Protein AF-A0A3D1REU2-F1 (afdb_monomer)

Secondary structure (DSSP, 8-state):
--PPP----------------EEEE------TT-TTTTTS----------------HHHHTT-PPPS---HHHHHHHHHHHHHHHHHHTTT-GGGHHHHHHHHHHHHSS--HHHHHHHHHHHT--HHHHHHHHHHSTT--SSPPPSEEEEEE-STTT-SHHHHHHHHHHHHHHT--TT-B-TTS-EEEEEES--S-GGG-S-EEETTEEE-S--HHHHHHHHHHHHTT-GGGTT-----------TTTS----TTHHHHHHHHS-HHHHHHHHHHTT-B-TTTT--BHHHHHHHHHHS--S---EEEEE---STT--HHHHHHHH-HHHHHHHHHHHHHHHT-S-EEEEE-GGGGGGHHHHHHHHHHHHHTTSSSSSGGGSS---

Foldseek 3Di:
DDDDDDDPPPPPDDDDDDFDAAAAAAAFDDDPPPPPPPPDDDDDDDDDDDDDDDDDPVPLLVAADFPDDDPVVLVVCLVPLQLVLCVVVVLALVCLVSSQVSCCSHHQACALVSLVSNCVSNVHDSVVSVCNQVRGPLHHNDHAASKEKEWEPFPLAPPPQNVLLQVLLCVLQVHHAVDARPSSHYHYHYDYALLQSVFYRWIQIQQRIAGNDGSVVSNLCSVCSVVVNNVVSPRDDDDDCPDDDCPLNNDDDQCPVVVVLVVDALQVLLVVQVVVQDFDPLPPRHRPSVVLVVLLPDDDLADEAEAEQNQRDRPDNVSVNSCVRPLSVVVLVRLSSCRNSVHQHYYYHHYNNCSVSVVVNSVSVVVCVVVQCAAACHVVHRHHD

Solvent-accessible surface area (backbone atoms only — not comparable to full-atom values): 22241 Å² total; per-residue (Å²): 136,85,81,84,86,78,79,85,76,81,77,81,74,84,80,80,83,76,57,60,71,43,74,48,62,49,50,72,75,78,58,93,84,62,82,83,72,74,90,75,80,83,83,88,88,87,85,86,92,86,80,87,86,86,91,58,75,86,64,47,77,80,57,58,73,80,97,78,69,55,76,65,55,53,51,52,50,48,69,49,48,44,57,53,35,27,54,75,54,70,37,41,63,91,40,53,66,61,31,52,51,49,39,25,58,45,66,32,25,48,40,73,70,50,32,50,49,47,15,61,61,30,75,45,62,45,65,59,48,45,47,54,44,72,67,30,73,90,47,40,63,57,84,50,22,80,40,41,40,27,40,28,66,23,79,60,13,58,45,75,52,26,52,48,25,52,54,42,47,28,64,77,61,74,46,57,79,78,37,57,36,96,85,43,46,42,20,34,35,76,38,65,42,64,44,43,48,96,38,35,18,33,33,30,49,69,45,41,58,37,52,59,45,33,49,69,52,41,54,56,48,55,51,22,57,75,69,71,37,54,87,76,66,72,61,62,82,75,89,81,83,89,72,83,46,88,71,87,61,42,92,69,68,88,55,52,69,44,54,54,42,70,74,38,54,39,68,51,41,35,46,51,39,43,73,70,63,44,50,40,86,84,74,82,49,51,51,45,20,60,55,43,49,54,55,44,70,46,87,69,89,80,43,70,37,75,44,84,47,59,64,57,58,70,78,40,46,67,64,59,51,41,56,71,76,41,42,64,60,56,54,45,51,47,42,45,50,13,55,35,37,60,13,50,31,38,33,36,37,29,20,31,60,54,44,71,49,47,66,62,54,52,49,50,53,51,56,33,35,75,70,24,60,31,25,75,27,33,76,76,46,92,48,47,49

pLDDT: mean 79.97, std 24.82, range [20.33, 98.62]

Radius of gyration: 23.61 Å; Cα contacts (8 Å, |Δi|>4): 582; chains: 1; bounding box: 60×54×76 Å

Nearest PDB structures (foldseek):
  6vw7-assembly1_A  TM=8.497E-01  e=7.259E-12  Cupriavidus necator
  7p64-assembly1_E  TM=8.446E-01  e=4.132E-11  Escherichia coli BL21(DE3)
  7p5h-assembly1_C  TM=7.441E-01  e=4.917E-11  Thermotoga maritima MSB8
  6q9g-assembly2_C  TM=8.411E-01  e=1.896E-09  Aquifex aeolicus VF5
  6q9j-assembly2_C  TM=7.964E-01  e=1.339E-09  Aquifex aeolicus VF5

Sequence (385 aa):
MRRPSCAAVHTARRYRGQFVIRAVNISVTLGLEYYSELAKTAASQARGPIDIFTSHHHRLAARRTEVSSTTEERLMNLQQVVPEAAARCGRDPSRVMDVVREVQARLGRVSDEAIDLIARELAVPPVDVKGVVTFYAFLSRKQKGRTVIRLSECVGCLGAEGHASAEELQRQLGIKFGETTPDGAISLEHTACIGMCDQGPAALVDEQPIARLTPERVKDLVAAVREQKLAEAGFAVADNVHKKGEVVFAEMEPGAGLKHALALDPAGVIGEVKASRLRGRGGAGFPAGTKWEFCARAAGERKVVLCNADEGEPGTFKDREILKHVPAHVFEGMAIAGYGIGAKEGILYLRGEYAYMLPALEKTLDEMREKGVLGKGLGGGKHDF

Mean predicted aligned error: 10.78 Å

Structure (mmCIF, N/CA/C/O backbone):
data_AF-A0A3D1REU2-F1
#
_entry.id   AF-A0A3D1REU2-F1
#
loop_
_atom_site.group_PDB
_atom_site.id
_atom_site.type_symbol
_atom_site.label_atom_id
_atom_site.label_alt_id
_atom_site.label_comp_id
_atom_site.label_asym_id
_atom_site.label_entity_id
_atom_site.label_seq_id
_atom_site.pdbx_PDB_ins_code
_atom_site.Cartn_x
_atom_site.Cartn_y
_atom_site.Cartn_z
_atom_site.occupancy
_atom_site.B_iso_or_equiv
_atom_site.auth_seq_id
_atom_site.auth_comp_id
_atom_site.auth_asym_id
_atom_site.auth_atom_id
_atom_site.pdbx_PDB_model_num
ATOM 1 N N . MET A 1 1 ? -33.086 -36.091 -48.115 1.00 34.56 1 MET A N 1
ATOM 2 C CA . MET A 1 1 ? -32.815 -35.882 -46.672 1.00 34.56 1 MET A CA 1
ATOM 3 C C . MET A 1 1 ? -31.295 -35.799 -46.480 1.00 34.56 1 MET A C 1
ATOM 5 O O . MET A 1 1 ? -30.652 -36.821 -46.343 1.00 34.56 1 MET A O 1
ATOM 9 N N . ARG A 1 2 ? -30.620 -34.695 -46.830 1.00 26.52 2 ARG A N 1
ATOM 10 C CA . ARG A 1 2 ? -30.309 -33.511 -45.993 1.00 26.52 2 ARG A CA 1
ATOM 11 C C . ARG A 1 2 ? -29.883 -33.847 -44.552 1.00 26.52 2 ARG A C 1
ATOM 13 O O . ARG A 1 2 ? -30.714 -33.845 -43.655 1.00 26.52 2 ARG A O 1
ATOM 20 N N . ARG A 1 3 ? -28.577 -34.052 -44.344 1.00 23.84 3 ARG A N 1
ATOM 21 C CA . ARG A 1 3 ? -27.882 -33.616 -43.121 1.00 23.84 3 ARG A CA 1
ATOM 22 C C . ARG A 1 3 ? -27.348 -32.203 -43.396 1.00 23.84 3 ARG A C 1
ATOM 24 O O . ARG A 1 3 ? -26.664 -32.047 -44.407 1.00 23.84 3 ARG A O 1
ATOM 31 N N . PRO A 1 4 ? -27.679 -31.177 -42.598 1.00 26.53 4 PRO A N 1
ATOM 32 C CA . PRO A 1 4 ? -27.119 -29.853 -42.798 1.00 26.53 4 PRO A CA 1
ATOM 33 C C . PRO A 1 4 ? -25.732 -29.751 -42.160 1.00 26.53 4 PRO A C 1
ATOM 35 O O . PRO A 1 4 ? -25.515 -30.143 -41.016 1.00 26.53 4 PRO A O 1
ATOM 38 N N . SER A 1 5 ? -24.816 -29.188 -42.940 1.00 28.11 5 SER A N 1
ATOM 39 C CA . SER A 1 5 ? -23.606 -28.509 -42.493 1.00 28.11 5 SER A CA 1
ATOM 40 C C . SER A 1 5 ? -23.939 -27.427 -41.466 1.00 28.11 5 SER A C 1
ATOM 42 O O . SER A 1 5 ? -24.880 -26.662 -41.685 1.00 28.11 5 SER A O 1
ATOM 44 N N . CYS A 1 6 ? -23.118 -27.263 -40.431 1.00 23.16 6 CYS A N 1
ATOM 45 C CA . CYS A 1 6 ? -23.007 -25.970 -39.771 1.00 23.16 6 CYS A CA 1
ATOM 46 C C . CYS A 1 6 ? -21.533 -25.639 -39.564 1.00 23.16 6 CYS A C 1
ATOM 48 O O . CYS A 1 6 ? -20.771 -26.413 -38.985 1.00 23.16 6 CYS A O 1
ATOM 50 N N . ALA A 1 7 ? -21.155 -24.510 -40.150 1.00 23.78 7 ALA A N 1
ATOM 51 C CA . ALA A 1 7 ? -19.826 -23.952 -40.180 1.00 23.78 7 ALA A CA 1
ATOM 52 C C . ALA A 1 7 ? -19.316 -23.694 -38.759 1.00 23.78 7 ALA A C 1
ATOM 54 O O . ALA A 1 7 ? -20.011 -23.096 -37.938 1.00 23.78 7 ALA A O 1
ATOM 55 N N . ALA A 1 8 ? -18.074 -24.093 -38.493 1.00 22.97 8 ALA A N 1
ATOM 56 C CA . ALA A 1 8 ? -17.316 -23.552 -37.380 1.00 22.97 8 ALA A CA 1
ATOM 57 C C . ALA A 1 8 ? -17.063 -22.069 -37.681 1.00 22.97 8 ALA A C 1
ATOM 59 O O . ALA A 1 8 ? -16.140 -21.704 -38.408 1.00 22.97 8 ALA A O 1
ATOM 60 N N . VAL A 1 9 ? -17.945 -21.209 -37.178 1.00 22.03 9 VAL A N 1
ATOM 61 C CA . VAL A 1 9 ? -17.737 -19.767 -37.198 1.00 22.03 9 VAL A CA 1
ATOM 62 C C . VAL A 1 9 ? -16.560 -19.482 -36.268 1.00 22.03 9 VAL A C 1
ATOM 64 O O . VAL A 1 9 ? -16.685 -19.487 -35.046 1.00 22.03 9 VAL A O 1
ATOM 67 N N . HIS A 1 10 ? -15.392 -19.245 -36.862 1.00 24.17 10 HIS A N 1
ATOM 68 C CA . HIS A 1 10 ? -14.286 -18.556 -36.214 1.00 24.17 10 HIS A CA 1
ATOM 69 C C . HIS A 1 10 ? -14.753 -17.157 -35.793 1.00 24.17 10 HIS A C 1
ATOM 71 O O . HIS A 1 10 ? -14.665 -16.200 -36.557 1.00 24.17 10 HIS A O 1
ATOM 77 N N . THR A 1 11 ? -15.210 -17.002 -34.554 1.00 20.62 11 THR A N 1
ATOM 78 C CA . THR A 1 11 ? -15.197 -15.696 -33.891 1.00 20.62 11 THR A CA 1
ATOM 79 C C . THR A 1 11 ? -13.911 -15.568 -33.092 1.00 20.62 11 THR A C 1
ATOM 81 O O . THR A 1 11 ? -13.885 -15.741 -31.875 1.00 20.62 11 THR A O 1
ATOM 84 N N . ALA A 1 12 ? -12.826 -15.240 -33.793 1.00 22.39 12 ALA A N 1
ATOM 85 C CA . ALA A 1 12 ? -11.664 -14.612 -33.186 1.00 22.39 12 ALA A CA 1
ATOM 86 C C . ALA A 1 12 ? -12.091 -13.227 -32.669 1.00 22.39 12 ALA A C 1
ATOM 88 O O . ALA A 1 12 ? -12.085 -12.239 -33.405 1.00 22.39 12 ALA A O 1
ATOM 89 N N . ARG A 1 13 ? -12.513 -13.137 -31.403 1.00 20.33 13 ARG A N 1
ATOM 90 C CA . ARG A 1 13 ? -12.675 -11.839 -30.741 1.00 20.33 13 ARG A CA 1
ATOM 91 C C . ARG A 1 13 ? -11.297 -11.350 -30.307 1.00 20.33 13 ARG A C 1
ATOM 93 O O . ARG A 1 13 ? -10.715 -11.849 -29.352 1.00 20.33 13 ARG A O 1
ATOM 100 N N . ARG A 1 14 ? -10.779 -10.369 -31.051 1.00 21.75 14 ARG A N 1
ATOM 101 C CA . ARG A 1 14 ? -9.646 -9.513 -30.673 1.00 21.75 14 ARG A CA 1
ATOM 102 C C . ARG A 1 14 ? -9.902 -8.915 -29.284 1.00 21.75 14 ARG A C 1
ATOM 104 O O . ARG A 1 14 ? -10.747 -8.0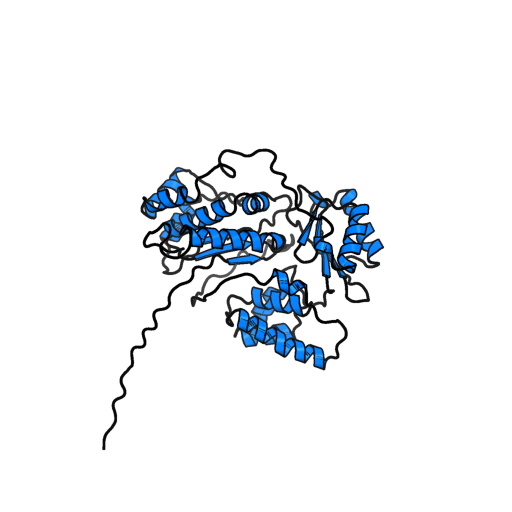32 -29.158 1.00 21.75 14 ARG A O 1
ATOM 111 N N . TYR A 1 15 ? -9.156 -9.348 -28.271 1.00 20.77 15 TYR A N 1
ATOM 112 C CA . TYR A 1 15 ? -9.123 -8.680 -26.970 1.00 20.77 15 TYR A CA 1
ATOM 113 C C . TYR A 1 15 ? -8.117 -7.526 -27.025 1.00 20.77 15 TYR A C 1
ATOM 115 O O . TYR A 1 15 ? -6.917 -7.717 -27.216 1.00 20.77 15 TYR A O 1
ATOM 123 N N . ARG A 1 16 ? -8.633 -6.298 -26.929 1.00 22.20 16 ARG A N 1
ATOM 124 C CA . ARG A 1 16 ? -7.838 -5.078 -26.779 1.00 22.20 16 ARG A CA 1
ATOM 125 C C . ARG A 1 16 ? -7.387 -5.006 -25.321 1.00 22.20 16 ARG A C 1
ATOM 127 O O . ARG A 1 16 ? -8.215 -4.772 -24.462 1.00 22.20 16 ARG A O 1
ATOM 134 N N . GLY A 1 17 ? -6.086 -5.171 -25.082 1.00 23.61 17 GLY A N 1
ATOM 135 C CA . GLY A 1 17 ? -5.491 -5.150 -23.742 1.00 23.61 17 GLY A CA 1
ATOM 136 C C . GLY A 1 17 ? -5.703 -3.869 -22.930 1.00 23.61 17 GLY A C 1
ATOM 137 O O . GLY A 1 17 ? -5.918 -2.790 -23.490 1.00 23.61 17 GLY A O 1
ATOM 138 N N . GLN A 1 18 ? -5.557 -4.017 -21.623 1.00 21.92 18 GLN A N 1
ATOM 139 C CA . GLN A 1 18 ? -5.463 -2.961 -20.627 1.00 21.92 18 GLN A CA 1
ATOM 140 C C . GLN A 1 18 ? -4.466 -3.454 -19.559 1.00 21.92 18 GLN A C 1
ATOM 142 O O . GLN A 1 18 ? -4.461 -4.624 -19.181 1.00 21.92 18 GLN A O 1
ATOM 147 N N . PHE A 1 19 ? -3.541 -2.571 -19.189 1.00 27.34 19 PHE A N 1
ATOM 148 C CA . PHE A 1 19 ? -2.313 -2.840 -18.436 1.00 27.34 19 PHE A CA 1
ATOM 149 C C . PHE A 1 19 ? -2.497 -2.352 -17.000 1.00 27.34 19 PHE A C 1
ATOM 151 O O . PHE A 1 19 ? -2.817 -1.177 -16.775 1.00 27.34 19 PHE A O 1
ATOM 158 N N . VAL A 1 20 ? -2.357 -3.247 -16.020 1.00 28.66 20 VAL A N 1
ATOM 159 C CA . VAL A 1 20 ? -2.756 -2.972 -14.635 1.00 28.66 20 VAL A CA 1
ATOM 160 C C . VAL A 1 20 ? -1.545 -3.021 -13.711 1.00 28.66 20 VAL A C 1
ATOM 162 O O . VAL A 1 20 ? -1.148 -4.095 -13.281 1.00 28.66 20 VAL A O 1
ATOM 165 N N . ILE A 1 21 ? -1.020 -1.848 -13.342 1.00 26.95 21 ILE A N 1
ATOM 166 C CA . ILE A 1 21 ? -0.275 -1.695 -12.090 1.00 26.95 21 ILE A CA 1
ATOM 167 C C . ILE A 1 21 ? -1.294 -1.715 -10.952 1.00 26.95 21 ILE A C 1
ATOM 169 O O . ILE A 1 21 ? -2.087 -0.785 -10.815 1.00 26.95 21 ILE A O 1
ATOM 173 N N . ARG A 1 22 ? -1.333 -2.815 -10.191 1.00 33.06 22 ARG A N 1
ATOM 174 C CA . ARG A 1 22 ? -2.208 -2.968 -9.014 1.00 33.06 22 ARG A CA 1
ATOM 175 C C . ARG A 1 22 ? -1.448 -2.552 -7.766 1.00 33.06 22 ARG A C 1
ATOM 177 O O . ARG A 1 22 ? -0.398 -3.126 -7.516 1.00 33.06 22 ARG A O 1
ATOM 184 N N . ALA A 1 23 ? -1.985 -1.605 -7.001 1.00 24.92 23 ALA A N 1
ATOM 185 C CA . ALA A 1 23 ? -1.575 -1.330 -5.630 1.00 24.92 23 ALA A CA 1
ATOM 186 C C . ALA A 1 23 ? -2.336 -2.280 -4.686 1.00 24.92 23 ALA A C 1
ATOM 188 O O . ALA A 1 23 ? -3.513 -2.067 -4.402 1.00 24.92 23 ALA A O 1
ATOM 189 N N . VAL A 1 24 ? -1.713 -3.377 -4.260 1.00 28.58 24 VAL A N 1
ATOM 190 C CA . VAL A 1 24 ? -2.349 -4.355 -3.360 1.00 28.58 24 VAL A CA 1
ATOM 191 C C . VAL A 1 24 ? -2.070 -3.932 -1.927 1.00 28.58 24 VAL A C 1
ATOM 193 O O . VAL A 1 24 ? -0.956 -4.144 -1.489 1.00 28.58 24 VAL A O 1
ATOM 196 N N . ASN A 1 25 ? -3.055 -3.323 -1.257 1.00 29.62 25 ASN A N 1
ATOM 197 C CA . ASN A 1 25 ? -2.969 -2.704 0.073 1.00 29.62 25 ASN A CA 1
ATOM 198 C C . ASN A 1 25 ? -3.105 -3.722 1.235 1.00 29.62 25 ASN A C 1
ATOM 200 O O . ASN A 1 25 ? -4.240 -4.074 1.573 1.00 29.62 25 ASN A O 1
ATOM 204 N N . ILE A 1 26 ? -2.016 -4.231 1.833 1.00 39.78 26 ILE A N 1
ATOM 205 C CA . ILE A 1 26 ? -2.090 -5.249 2.904 1.00 39.78 26 ILE A CA 1
ATOM 206 C C . ILE A 1 26 ? -0.952 -5.162 3.938 1.00 39.78 26 ILE A C 1
ATOM 208 O O . ILE A 1 26 ? 0.213 -5.156 3.578 1.00 39.78 26 ILE A O 1
ATOM 212 N N . SER A 1 27 ? -1.291 -5.139 5.232 1.00 28.06 27 SER A N 1
ATOM 213 C CA . SER A 1 27 ? -0.331 -5.258 6.342 1.00 28.06 27 SER A CA 1
ATOM 214 C C . SER A 1 27 ? -0.071 -6.728 6.679 1.00 28.06 27 SER A C 1
ATOM 216 O O . SER A 1 27 ? -1.021 -7.468 6.967 1.00 28.06 27 SER A O 1
ATOM 218 N N . VAL A 1 28 ? 1.193 -7.157 6.662 1.00 29.80 28 VAL A N 1
ATOM 219 C CA . VAL A 1 28 ? 1.625 -8.452 7.206 1.00 29.80 28 VAL A CA 1
ATOM 220 C C . VAL A 1 28 ? 2.397 -8.206 8.498 1.00 29.80 28 VAL A C 1
ATOM 222 O O . VAL A 1 28 ? 3.587 -7.905 8.484 1.00 29.80 28 VAL A O 1
ATOM 225 N N . THR A 1 29 ? 1.743 -8.379 9.645 1.00 30.19 29 THR A N 1
ATOM 226 C CA . THR A 1 29 ? 2.463 -8.457 10.920 1.00 30.19 29 THR A CA 1
ATOM 227 C C . THR A 1 29 ? 2.986 -9.877 11.091 1.00 30.19 29 THR A C 1
ATOM 229 O O . THR A 1 29 ? 2.257 -10.766 11.529 1.00 30.19 29 THR A O 1
ATOM 232 N N . LEU A 1 30 ? 4.253 -10.113 10.752 1.00 28.27 30 LEU A N 1
ATOM 233 C CA . LEU A 1 30 ? 4.936 -11.328 11.189 1.00 28.27 30 LEU A CA 1
ATOM 234 C C . LEU A 1 30 ? 5.221 -11.193 12.689 1.00 28.27 30 LEU A C 1
ATOM 236 O O . LEU A 1 30 ? 6.122 -10.464 13.101 1.00 28.27 30 LEU A O 1
ATOM 240 N N . GLY A 1 31 ? 4.432 -11.881 13.515 1.00 25.27 31 GLY A N 1
ATOM 241 C CA . GLY A 1 31 ? 4.800 -12.119 14.907 1.00 25.27 31 GLY A CA 1
ATOM 242 C C . GLY A 1 31 ? 6.152 -12.839 14.969 1.00 25.27 31 GLY A C 1
ATOM 243 O O . GLY A 1 31 ? 6.435 -13.708 14.142 1.00 25.27 31 GLY A O 1
ATOM 244 N N . LEU A 1 32 ? 6.982 -12.483 15.953 1.00 28.22 32 LEU A N 1
ATOM 245 C CA . LEU A 1 32 ? 8.336 -13.024 16.168 1.00 28.22 32 LEU A CA 1
ATOM 246 C C . LEU A 1 32 ? 8.399 -14.565 16.266 1.00 28.22 32 LEU A C 1
ATOM 248 O O . LEU A 1 32 ? 9.475 -15.139 16.138 1.00 28.22 32 LEU A O 1
ATOM 252 N N . GLU A 1 33 ? 7.265 -15.246 16.431 1.00 29.58 33 GLU A N 1
ATOM 253 C CA . GLU A 1 33 ? 7.167 -16.705 16.561 1.00 29.58 33 GLU A CA 1
ATOM 254 C C . GLU A 1 33 ? 7.077 -17.465 15.218 1.00 29.58 33 GLU A C 1
ATOM 256 O O . GLU A 1 33 ? 7.175 -18.687 15.204 1.00 29.58 33 GLU A O 1
ATOM 261 N N . TYR A 1 34 ? 6.932 -16.782 14.072 1.00 31.55 34 TYR A N 1
ATOM 262 C CA . TYR A 1 34 ? 6.605 -17.431 12.785 1.00 31.55 34 TYR A CA 1
ATOM 263 C C . TYR A 1 34 ? 7.811 -17.761 11.874 1.00 31.55 34 TYR A C 1
ATOM 265 O O . TYR A 1 34 ? 7.643 -18.307 10.782 1.00 31.55 34 TYR A O 1
ATOM 273 N N . TYR A 1 35 ? 9.041 -17.449 12.300 1.00 29.19 35 TYR A N 1
ATOM 274 C CA . TYR A 1 35 ? 10.247 -17.563 11.460 1.00 29.19 35 TYR A CA 1
ATOM 275 C C . TYR A 1 35 ? 10.790 -18.995 11.266 1.00 29.19 35 TYR A C 1
ATOM 277 O O . TYR A 1 35 ? 11.672 -19.187 10.429 1.00 29.19 35 TYR A O 1
ATOM 285 N N . SER A 1 36 ? 10.291 -20.014 11.978 1.00 27.73 36 SER A N 1
ATOM 286 C CA . SER A 1 36 ? 10.868 -21.370 11.914 1.00 27.73 36 SER A CA 1
ATOM 287 C C . SER A 1 36 ? 10.245 -22.310 10.871 1.00 27.73 36 SER A C 1
ATOM 289 O O . SER A 1 36 ? 10.904 -23.266 10.469 1.00 27.73 36 SER A O 1
ATOM 291 N N . GLU A 1 37 ? 9.020 -22.062 10.392 1.00 27.61 37 GLU A N 1
ATOM 292 C CA . GLU A 1 37 ? 8.238 -23.101 9.683 1.00 27.61 37 GLU A CA 1
ATOM 293 C C . GLU A 1 37 ? 7.972 -22.836 8.186 1.00 27.61 37 GLU A C 1
ATOM 295 O O . GLU A 1 37 ? 7.685 -23.767 7.435 1.00 27.61 37 GLU A O 1
ATOM 300 N N . LEU A 1 38 ? 8.135 -21.607 7.682 1.00 28.86 38 LEU A N 1
ATOM 301 C CA . LEU A 1 38 ? 7.773 -21.264 6.290 1.00 28.86 38 LEU A CA 1
ATOM 302 C C . LEU A 1 38 ? 8.839 -21.587 5.225 1.00 28.86 38 LEU A C 1
ATOM 304 O O . LEU A 1 38 ? 8.640 -21.325 4.040 1.00 28.86 38 LEU A O 1
ATOM 308 N N . ALA A 1 39 ? 9.957 -22.209 5.598 1.00 25.11 39 ALA A N 1
ATOM 309 C CA . ALA A 1 39 ? 11.052 -22.508 4.672 1.00 25.11 39 ALA A CA 1
ATOM 310 C C . ALA A 1 39 ? 10.825 -23.744 3.766 1.00 25.11 39 ALA A C 1
ATOM 312 O O . ALA A 1 39 ? 11.786 -24.207 3.149 1.00 25.11 39 ALA A O 1
ATOM 313 N N . LYS A 1 40 ? 9.616 -24.335 3.689 1.00 25.42 40 LYS A N 1
ATOM 314 C CA . LYS A 1 40 ? 9.475 -25.718 3.177 1.00 25.42 40 LYS A CA 1
ATOM 315 C C . LYS A 1 40 ? 8.491 -26.044 2.047 1.00 25.42 40 LYS A C 1
ATOM 317 O O . LYS A 1 40 ? 8.550 -27.187 1.610 1.00 25.42 40 LYS A O 1
ATOM 322 N N . THR A 1 41 ? 7.623 -25.187 1.503 1.00 24.36 41 THR A N 1
ATOM 323 C CA . THR A 1 41 ? 6.737 -25.605 0.370 1.00 24.36 41 THR A CA 1
ATOM 324 C C . THR A 1 41 ? 5.936 -24.406 -0.169 1.00 24.36 41 THR A C 1
ATOM 326 O O . THR A 1 41 ? 5.607 -23.529 0.610 1.00 24.36 41 THR A O 1
ATOM 329 N N . ALA A 1 42 ? 5.548 -24.235 -1.436 1.00 24.67 42 ALA A N 1
ATOM 330 C CA . ALA A 1 42 ? 5.674 -24.992 -2.676 1.00 24.67 42 ALA A CA 1
ATOM 331 C C . ALA A 1 42 ? 5.422 -24.031 -3.860 1.00 24.67 42 ALA A C 1
ATOM 333 O O . ALA A 1 42 ? 4.791 -22.985 -3.713 1.00 24.67 42 ALA A O 1
ATOM 334 N N . ALA A 1 43 ? 5.894 -24.424 -5.042 1.00 24.61 43 ALA A N 1
ATOM 335 C CA . ALA A 1 43 ? 5.693 -23.739 -6.309 1.00 24.61 43 ALA A CA 1
ATOM 336 C C . ALA A 1 43 ? 4.463 -24.254 -7.089 1.00 24.61 43 ALA A C 1
ATOM 338 O O . ALA A 1 43 ? 4.055 -25.404 -6.950 1.00 24.61 43 ALA A O 1
ATOM 339 N N . SER A 1 44 ? 4.028 -23.419 -8.042 1.00 25.66 44 SER A N 1
ATOM 340 C CA . SER A 1 44 ? 3.165 -23.691 -9.210 1.00 25.66 44 SER A CA 1
ATOM 341 C C . SER A 1 44 ? 1.643 -23.642 -8.990 1.00 25.66 44 SER A C 1
ATOM 343 O O . SER A 1 44 ? 1.078 -24.437 -8.256 1.00 25.66 44 SER A O 1
ATOM 345 N N . GLN A 1 45 ? 0.941 -22.732 -9.677 1.00 24.69 45 GLN A N 1
ATOM 346 C CA . GLN A 1 45 ? 0.362 -22.882 -11.023 1.00 24.69 45 GLN A CA 1
ATOM 347 C C . GLN A 1 45 ? -0.358 -21.577 -11.431 1.00 24.69 45 GLN A C 1
ATOM 349 O O . GLN A 1 45 ? -0.914 -20.877 -10.593 1.00 24.69 45 GLN A O 1
ATOM 354 N N . ALA A 1 46 ? -0.327 -21.236 -12.723 1.00 24.64 46 ALA A N 1
ATOM 355 C CA . ALA A 1 46 ? -0.863 -19.993 -13.287 1.00 24.64 46 ALA A CA 1
ATOM 356 C C . ALA A 1 46 ? -1.954 -20.280 -14.328 1.00 24.64 46 ALA A C 1
ATOM 358 O O . ALA A 1 46 ? -1.725 -21.150 -15.168 1.00 24.64 46 ALA A O 1
ATOM 359 N N . ARG A 1 47 ? -3.058 -19.507 -14.352 1.00 25.30 47 ARG A N 1
ATOM 360 C CA . ARG A 1 47 ? -3.929 -19.307 -15.538 1.00 25.30 47 ARG A CA 1
ATOM 361 C C . ARG A 1 47 ? -4.697 -17.973 -15.507 1.00 25.30 47 ARG A C 1
ATOM 363 O O . ARG A 1 47 ? -5.299 -17.651 -14.495 1.00 25.30 47 ARG A O 1
ATOM 370 N N . GLY A 1 48 ? -4.750 -17.315 -16.676 1.00 26.22 48 GLY A N 1
ATOM 371 C CA . GLY A 1 48 ? -5.844 -16.435 -17.141 1.00 26.22 48 GLY A CA 1
ATOM 372 C C . GLY A 1 48 ? -5.692 -14.916 -16.919 1.00 26.22 48 GLY A C 1
ATOM 373 O O . GLY A 1 48 ? -5.509 -14.516 -15.778 1.00 26.22 48 GLY A O 1
ATOM 374 N N . PRO A 1 49 ? -5.786 -14.057 -17.962 1.00 25.56 49 PRO A N 1
ATOM 375 C CA . PRO A 1 49 ? -5.685 -12.600 -17.828 1.00 25.56 49 PRO A CA 1
ATOM 376 C C . PRO A 1 49 ? -7.060 -11.948 -17.594 1.00 25.56 49 PRO A C 1
ATOM 378 O O . PRO A 1 49 ? -8.040 -12.305 -18.251 1.00 25.56 49 PRO A O 1
ATOM 381 N N . ILE A 1 50 ? -7.119 -10.988 -16.667 1.00 32.97 50 ILE A N 1
ATOM 382 C CA . ILE A 1 50 ? -8.339 -10.306 -16.206 1.00 32.97 50 ILE A CA 1
ATOM 383 C C . ILE A 1 50 ? -8.103 -8.797 -16.191 1.00 32.97 50 ILE A C 1
ATOM 385 O O . ILE A 1 50 ? -7.028 -8.321 -15.823 1.00 32.97 50 ILE A O 1
ATOM 389 N N . ASP A 1 51 ? -9.128 -8.071 -16.614 1.00 22.92 51 ASP A N 1
ATOM 390 C CA . ASP A 1 51 ? -9.070 -6.677 -17.024 1.00 22.92 51 ASP A CA 1
ATOM 391 C C . ASP A 1 51 ? -9.724 -5.720 -15.991 1.00 22.92 51 ASP A C 1
ATOM 393 O O . ASP A 1 51 ? -10.639 -6.119 -15.270 1.00 22.92 51 ASP A O 1
ATOM 397 N N . ILE A 1 52 ? -9.303 -4.446 -16.035 1.00 26.33 52 ILE A N 1
ATOM 398 C CA . ILE A 1 52 ? -9.986 -3.194 -15.611 1.00 26.33 52 ILE A CA 1
ATOM 399 C C . ILE A 1 52 ? -9.687 -2.521 -14.229 1.00 26.33 52 ILE A C 1
ATOM 401 O O . ILE A 1 52 ? -9.823 -3.085 -13.146 1.00 26.33 52 ILE A O 1
ATOM 405 N N . PHE A 1 53 ? -9.336 -1.231 -14.397 1.00 29.20 53 PHE A N 1
ATOM 406 C CA . PHE A 1 53 ? -9.344 0.064 -13.667 1.00 29.20 53 PHE A CA 1
ATOM 407 C C . PHE A 1 53 ? -10.137 0.368 -12.351 1.00 29.20 53 PHE A C 1
ATOM 409 O O . PHE A 1 53 ? -11.314 0.049 -12.209 1.00 29.20 53 PHE A O 1
ATOM 416 N N . THR A 1 54 ? -9.446 1.171 -11.510 1.00 27.77 54 THR A N 1
ATOM 417 C CA . THR A 1 54 ? -9.777 2.389 -10.702 1.00 27.77 54 THR A CA 1
ATOM 418 C C . THR A 1 54 ? -10.848 2.477 -9.596 1.00 27.77 54 THR A C 1
ATOM 420 O O . THR A 1 54 ? -12.047 2.323 -9.820 1.00 27.77 54 THR A O 1
ATOM 423 N N . SER A 1 55 ? -10.356 2.972 -8.446 1.00 29.30 55 SER A N 1
ATOM 424 C CA . SER A 1 55 ? -10.844 4.125 -7.659 1.00 29.30 55 SER A CA 1
ATOM 425 C C . SER A 1 55 ? -12.258 4.120 -7.061 1.00 29.30 55 SER A C 1
ATOM 427 O O . SER A 1 55 ? -13.057 5.000 -7.351 1.00 29.30 55 SER A O 1
ATOM 429 N N . HIS A 1 56 ? -12.580 3.232 -6.109 1.00 31.25 56 HIS A N 1
ATOM 430 C CA . HIS A 1 56 ? -13.760 3.446 -5.233 1.00 31.25 56 HIS A CA 1
ATOM 431 C C . HIS A 1 56 ? -13.562 3.128 -3.738 1.00 31.25 56 HIS A C 1
ATOM 433 O O . HIS A 1 56 ? -14.485 3.354 -2.950 1.00 31.25 56 HIS A O 1
ATOM 439 N N . HIS A 1 57 ? -12.370 2.700 -3.301 1.00 33.69 57 HIS A N 1
ATOM 440 C CA . HIS A 1 57 ? -12.136 2.353 -1.890 1.00 33.69 57 HIS A CA 1
ATOM 441 C C . HIS A 1 57 ? -12.355 3.534 -0.924 1.00 33.69 57 HIS A C 1
ATOM 443 O O . HIS A 1 57 ? -12.910 3.331 0.154 1.00 33.69 57 HIS A O 1
ATOM 449 N N . HIS A 1 58 ? -12.093 4.778 -1.346 1.00 31.30 58 HIS A N 1
ATOM 450 C CA . HIS A 1 58 ? -12.321 5.960 -0.500 1.00 31.30 58 HIS A CA 1
ATOM 451 C C . HIS A 1 58 ? -13.792 6.262 -0.183 1.00 31.30 58 HIS A C 1
ATOM 453 O O . HIS A 1 58 ? -14.065 6.934 0.806 1.00 31.30 58 HIS A O 1
ATOM 459 N N . ARG A 1 59 ? -14.758 5.772 -0.975 1.00 30.62 59 ARG A N 1
ATOM 460 C CA . ARG A 1 59 ? -16.191 6.012 -0.705 1.00 30.62 59 ARG A CA 1
ATOM 461 C C . ARG A 1 59 ? -16.848 4.931 0.151 1.00 30.62 59 ARG A C 1
ATOM 463 O O . ARG A 1 59 ? -17.955 5.147 0.636 1.00 30.62 59 ARG A O 1
ATOM 470 N N . LEU A 1 60 ? -16.201 3.781 0.348 1.00 37.09 60 LEU A N 1
ATOM 471 C CA . LEU A 1 60 ? -16.820 2.638 1.032 1.00 37.09 60 LEU A CA 1
ATOM 472 C C . LEU A 1 60 ? -16.783 2.751 2.562 1.00 37.09 60 LEU A C 1
ATOM 474 O O . LEU A 1 60 ? -17.654 2.185 3.219 1.00 37.09 60 LEU A O 1
ATOM 478 N N . ALA A 1 61 ? -15.869 3.548 3.129 1.00 35.75 61 ALA A N 1
ATOM 479 C CA . ALA A 1 61 ? -15.865 3.851 4.564 1.00 35.75 61 ALA A CA 1
ATOM 480 C C . ALA A 1 61 ? -17.139 4.597 5.023 1.00 35.75 61 ALA A C 1
ATOM 482 O O . ALA A 1 61 ? -17.515 4.518 6.187 1.00 35.75 61 ALA A O 1
ATOM 483 N N . ALA A 1 62 ? -17.852 5.265 4.105 1.00 31.38 62 ALA A N 1
ATOM 484 C CA . ALA A 1 62 ? -19.005 6.108 4.425 1.00 31.38 62 ALA A CA 1
ATOM 485 C C . ALA A 1 62 ? -20.353 5.363 4.541 1.00 31.38 62 ALA A C 1
ATOM 487 O O . ALA A 1 62 ? -21.377 6.003 4.772 1.00 31.38 62 ALA A O 1
ATOM 488 N N . ARG A 1 63 ? -20.412 4.033 4.358 1.00 38.00 63 ARG A N 1
ATOM 489 C CA . ARG A 1 63 ? -21.677 3.271 4.445 1.00 38.00 63 ARG A CA 1
ATOM 490 C C . ARG A 1 63 ? -21.505 1.916 5.135 1.00 38.00 63 ARG A C 1
ATOM 492 O O . ARG A 1 63 ? -21.658 0.873 4.504 1.00 38.00 63 ARG A O 1
ATOM 499 N N . ARG A 1 64 ? -21.222 1.922 6.441 1.00 51.22 64 ARG A N 1
ATOM 500 C CA . ARG A 1 64 ? -21.496 0.758 7.303 1.00 51.22 64 ARG A CA 1
ATOM 501 C C . ARG A 1 64 ? -22.946 0.836 7.782 1.00 51.22 64 ARG A C 1
ATOM 503 O O . ARG A 1 64 ? -23.339 1.833 8.379 1.00 51.22 64 ARG A O 1
ATOM 510 N N . THR A 1 65 ? -23.739 -0.186 7.477 1.00 40.19 65 THR A N 1
ATOM 511 C CA . THR A 1 65 ? -25.128 -0.330 7.947 1.00 40.19 65 THR A CA 1
ATOM 512 C C . THR A 1 65 ? -25.183 -0.449 9.472 1.00 40.19 65 THR A C 1
ATOM 514 O O . THR A 1 65 ? -24.299 -1.062 10.071 1.00 40.19 65 THR A O 1
ATOM 517 N N . GLU A 1 66 ? -26.204 0.153 10.091 1.00 41.41 66 GLU A N 1
ATOM 518 C CA . GLU A 1 66 ? -26.396 0.203 11.546 1.00 41.41 66 GLU A CA 1
ATOM 519 C C . GLU A 1 66 ? -26.374 -1.186 12.206 1.00 41.41 66 GLU A C 1
ATOM 521 O O . GLU A 1 66 ? -26.929 -2.165 11.701 1.00 41.41 66 GLU A O 1
ATOM 526 N N . VAL A 1 67 ? -25.716 -1.259 13.367 1.00 41.41 67 VAL A N 1
ATOM 527 C CA . VAL A 1 67 ? -25.567 -2.473 14.175 1.00 41.41 67 VAL A CA 1
ATOM 528 C C . VAL A 1 67 ? -26.799 -2.629 15.066 1.00 41.41 67 VAL A C 1
ATOM 530 O O . VAL A 1 67 ? -26.770 -2.337 16.253 1.00 41.41 67 VAL A O 1
ATOM 533 N N . SER A 1 68 ? -27.905 -3.073 14.481 1.00 40.41 68 SER A N 1
ATOM 534 C CA . SER A 1 68 ? -29.032 -3.657 15.215 1.00 40.41 68 SER A CA 1
ATOM 535 C C . SER A 1 68 ? -29.922 -4.384 14.220 1.00 40.41 68 SER A C 1
ATOM 537 O O . SER A 1 68 ? -30.926 -3.841 13.768 1.00 40.41 68 SER A O 1
ATOM 539 N N . SER A 1 69 ? -29.539 -5.601 13.841 1.00 46.91 69 SER A N 1
ATOM 540 C CA . SER A 1 69 ? -30.348 -6.390 12.921 1.00 46.91 69 SER A CA 1
ATOM 541 C C . SER A 1 69 ? -30.483 -7.846 13.357 1.00 46.91 69 SER A C 1
ATOM 543 O O . SER A 1 69 ? -29.568 -8.481 13.911 1.00 46.91 69 SER A O 1
ATOM 545 N N . THR A 1 70 ? -31.690 -8.359 13.162 1.00 56.16 70 THR A N 1
ATOM 546 C CA . THR A 1 70 ? -32.086 -9.743 13.429 1.00 56.16 70 THR A CA 1
ATOM 547 C C . THR A 1 70 ? -31.180 -10.725 12.669 1.00 56.16 70 THR A C 1
ATOM 549 O O . THR A 1 70 ? -30.436 -10.355 11.757 1.00 56.16 70 THR A O 1
ATOM 552 N N . THR A 1 71 ? -31.157 -12.000 13.065 1.00 56.94 71 THR A N 1
ATOM 553 C CA . THR A 1 71 ? -30.329 -13.021 12.387 1.00 56.94 71 THR A CA 1
ATOM 554 C C . THR A 1 71 ? -30.670 -13.125 10.893 1.00 56.94 71 THR A C 1
ATOM 556 O O . THR A 1 71 ? -29.773 -13.310 10.073 1.00 56.94 71 THR A O 1
ATOM 559 N N . GLU A 1 72 ? -31.940 -12.922 10.537 1.00 51.72 72 GLU A N 1
ATOM 560 C CA . GLU A 1 72 ? -32.430 -12.936 9.155 1.00 51.72 72 GLU A CA 1
ATOM 561 C C . GLU A 1 72 ? -31.912 -11.749 8.332 1.00 51.72 72 GLU A C 1
ATOM 563 O O . GLU A 1 72 ? -31.387 -11.949 7.239 1.00 51.72 72 GLU A O 1
ATOM 568 N N . GLU A 1 73 ? -31.937 -10.528 8.870 1.00 59.34 73 GLU A N 1
ATOM 569 C CA . GLU A 1 73 ? -31.388 -9.344 8.188 1.00 59.34 73 GLU A CA 1
ATOM 570 C C . GLU A 1 73 ? -29.869 -9.438 7.979 1.00 59.34 73 GLU A C 1
ATOM 572 O O . GLU A 1 73 ? -29.340 -9.000 6.955 1.00 59.34 73 GLU A O 1
ATOM 577 N N . ARG A 1 74 ? -29.141 -10.058 8.917 1.00 64.12 74 ARG A N 1
ATOM 578 C CA . ARG A 1 74 ? -27.700 -10.324 8.756 1.00 64.12 74 ARG A CA 1
ATOM 579 C C . ARG A 1 74 ? -27.417 -11.302 7.619 1.00 64.12 74 ARG A C 1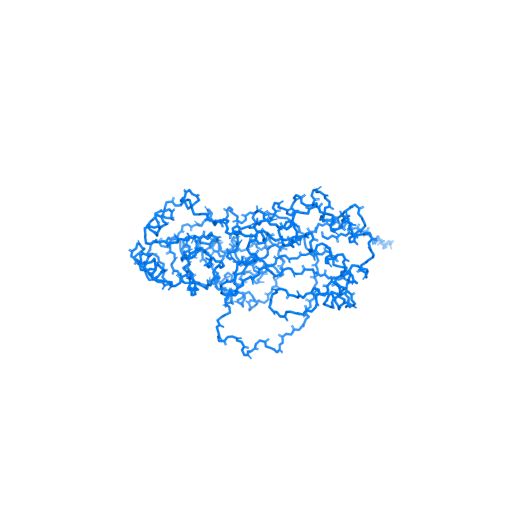
ATOM 581 O O . ARG A 1 74 ? -26.483 -11.077 6.848 1.00 64.12 74 ARG A O 1
ATOM 588 N N . LEU A 1 75 ? -28.218 -12.359 7.501 1.00 60.19 75 LEU A N 1
ATOM 589 C CA . LEU A 1 75 ? -28.129 -13.328 6.406 1.00 60.19 75 LEU A CA 1
ATOM 590 C C . LEU A 1 75 ? -28.503 -12.695 5.058 1.00 60.19 75 LEU A C 1
ATOM 592 O O . LEU A 1 75 ? -27.798 -12.921 4.076 1.00 60.19 75 LEU A O 1
ATOM 596 N N . MET A 1 76 ? -29.538 -11.851 5.020 1.00 61.00 76 MET A N 1
ATOM 597 C CA . MET A 1 76 ? -29.929 -11.101 3.820 1.00 61.00 76 MET A CA 1
ATOM 598 C C . MET A 1 76 ? -28.822 -10.144 3.358 1.00 61.00 76 MET A C 1
ATOM 600 O O . MET A 1 76 ? -28.466 -10.136 2.180 1.00 61.00 76 MET A O 1
ATOM 604 N N . ASN A 1 77 ? -28.196 -9.412 4.286 1.00 79.31 77 ASN A N 1
ATOM 605 C CA . ASN A 1 77 ? -27.071 -8.532 3.963 1.00 79.31 77 ASN A CA 1
ATOM 606 C C . ASN A 1 77 ? -25.864 -9.312 3.423 1.00 79.31 77 ASN A C 1
ATOM 608 O O . ASN A 1 77 ? -25.233 -8.873 2.467 1.00 79.31 77 ASN A O 1
ATOM 612 N N . LEU A 1 78 ? -25.547 -10.485 3.981 1.00 84.31 78 LEU A N 1
ATOM 613 C CA . LEU A 1 78 ? -24.462 -11.342 3.483 1.00 84.31 78 LEU A CA 1
ATOM 614 C C . LEU A 1 78 ? -24.720 -11.844 2.058 1.00 84.31 78 LEU A C 1
ATOM 616 O O . LEU A 1 78 ? -23.833 -11.763 1.206 1.00 84.31 78 LEU A O 1
ATOM 620 N N . GLN A 1 79 ? -25.936 -12.332 1.801 1.00 86.06 79 GLN A N 1
ATOM 621 C CA . GLN A 1 79 ? -26.352 -12.848 0.495 1.00 86.06 79 GLN A CA 1
ATOM 622 C C . GLN A 1 79 ? -26.384 -11.772 -0.592 1.00 86.06 79 GLN A C 1
ATOM 624 O O . GLN A 1 79 ? -26.289 -12.103 -1.769 1.00 86.06 79 GLN A O 1
ATOM 629 N N . GLN A 1 80 ? -26.464 -10.497 -0.217 1.00 89.25 80 GLN A N 1
ATOM 630 C CA . GLN A 1 80 ? -26.321 -9.385 -1.148 1.00 89.25 80 GLN A CA 1
ATOM 631 C C . GLN A 1 80 ? -24.857 -8.936 -1.300 1.00 89.25 80 GLN A C 1
ATOM 633 O O . GLN A 1 80 ? -24.346 -8.806 -2.411 1.00 89.25 80 GLN A O 1
ATOM 638 N N . VAL A 1 81 ? -24.166 -8.695 -0.184 1.00 91.00 81 VAL A N 1
ATOM 639 C CA . VAL A 1 81 ? -22.844 -8.051 -0.164 1.00 91.00 81 VAL A CA 1
ATOM 640 C C . VAL A 1 81 ? -21.772 -8.922 -0.812 1.00 91.00 81 VAL A C 1
ATOM 642 O O . VAL A 1 81 ? -20.942 -8.403 -1.560 1.00 91.00 81 VAL A O 1
ATOM 645 N N . VAL A 1 82 ? -21.767 -10.229 -0.536 1.00 92.44 82 VAL A N 1
ATOM 646 C CA . VAL A 1 82 ? -20.710 -11.118 -1.034 1.00 92.44 82 VAL A CA 1
ATOM 647 C C . VAL A 1 82 ? -20.782 -11.300 -2.555 1.00 92.44 82 VAL A C 1
ATOM 649 O O . VAL A 1 82 ? -19.753 -11.084 -3.198 1.00 92.44 82 VAL A O 1
ATOM 652 N N . PRO A 1 83 ? -21.941 -11.613 -3.172 1.00 92.69 83 PRO A N 1
ATOM 653 C CA . PRO A 1 83 ? -22.020 -11.705 -4.628 1.00 92.69 83 PRO A CA 1
ATOM 654 C C . PRO A 1 83 ? -21.719 -10.379 -5.328 1.00 92.69 83 PRO A C 1
ATOM 656 O O . PRO A 1 83 ? -21.097 -10.387 -6.386 1.00 92.69 83 PRO A O 1
ATOM 659 N N . GLU A 1 84 ? -22.101 -9.236 -4.744 1.00 92.88 84 GLU A N 1
ATOM 660 C CA . GLU A 1 84 ? -21.735 -7.915 -5.273 1.00 92.88 84 GLU A CA 1
ATOM 661 C C . GLU A 1 84 ? -20.213 -7.696 -5.262 1.00 92.88 84 GLU A C 1
ATOM 663 O O . GLU A 1 84 ? -19.648 -7.294 -6.280 1.00 92.88 84 GLU A O 1
ATOM 668 N N . ALA A 1 85 ? -19.542 -7.990 -4.143 1.00 89.88 85 ALA A N 1
ATOM 669 C CA . ALA A 1 85 ? -18.089 -7.861 -4.014 1.00 89.88 85 ALA A CA 1
ATOM 670 C C . ALA A 1 85 ? -17.343 -8.824 -4.956 1.00 89.88 85 ALA A C 1
ATOM 672 O O . ALA A 1 85 ? -16.406 -8.435 -5.658 1.00 89.88 85 ALA A O 1
ATOM 673 N N . ALA A 1 86 ? -17.800 -10.076 -5.040 1.00 90.38 86 ALA A N 1
ATOM 674 C CA . ALA A 1 86 ? -17.243 -11.061 -5.957 1.00 90.38 86 ALA A CA 1
ATOM 675 C C . ALA A 1 86 ? -17.447 -10.648 -7.422 1.00 90.38 86 ALA A C 1
ATOM 677 O O . ALA A 1 86 ? -16.504 -10.703 -8.210 1.00 90.38 86 ALA A O 1
ATOM 678 N N . ALA A 1 87 ? -18.637 -10.164 -7.790 1.00 90.94 87 ALA A N 1
ATOM 679 C CA . ALA A 1 87 ? -18.925 -9.675 -9.136 1.00 90.94 87 ALA A CA 1
ATOM 680 C C . ALA A 1 87 ? -18.058 -8.467 -9.519 1.00 90.94 87 ALA A C 1
ATOM 682 O O . ALA A 1 87 ? -17.559 -8.419 -10.643 1.00 90.94 87 ALA A O 1
ATOM 683 N N . ARG A 1 88 ? -17.814 -7.529 -8.592 1.00 84.88 88 ARG A N 1
ATOM 684 C CA . ARG A 1 88 ? -16.889 -6.396 -8.800 1.00 84.88 88 ARG A CA 1
ATOM 685 C C . ARG A 1 88 ? -15.462 -6.847 -9.078 1.00 84.88 88 ARG A C 1
ATOM 687 O O . ARG A 1 88 ? -14.768 -6.238 -9.885 1.00 84.88 88 ARG A O 1
ATOM 694 N N . CYS A 1 89 ? -15.045 -7.945 -8.458 1.00 83.06 89 CYS A N 1
ATOM 695 C CA . CYS A 1 89 ? -13.749 -8.562 -8.713 1.00 83.06 89 CYS A CA 1
ATOM 696 C C . CYS A 1 89 ? -13.755 -9.502 -9.932 1.00 83.06 89 CYS A C 1
ATOM 698 O O . CYS A 1 89 ? -12.798 -10.245 -10.123 1.00 83.06 89 CYS A O 1
ATOM 700 N N . GLY A 1 90 ? -14.819 -9.508 -10.745 1.00 88.31 90 GLY A N 1
ATOM 701 C CA . GLY A 1 90 ? -14.956 -10.392 -11.907 1.00 88.31 90 GLY A CA 1
ATOM 702 C C . GLY A 1 90 ? -15.074 -11.875 -11.548 1.00 88.31 90 GLY A C 1
ATOM 703 O O . GLY A 1 90 ? -14.873 -12.723 -12.412 1.00 88.31 90 GLY A O 1
ATOM 704 N N . ARG A 1 91 ? -15.377 -12.186 -10.281 1.00 90.38 91 ARG A N 1
ATOM 705 C CA . ARG A 1 91 ? -15.297 -13.525 -9.677 1.00 90.38 91 ARG A CA 1
ATOM 706 C C . ARG A 1 91 ? -13.935 -14.196 -9.878 1.00 90.38 91 ARG A C 1
ATOM 708 O O . ARG A 1 91 ? -13.848 -15.404 -10.062 1.00 90.38 91 ARG A O 1
ATOM 715 N N . ASP A 1 92 ? -12.874 -13.394 -9.861 1.00 86.00 92 ASP A N 1
ATOM 716 C CA . ASP A 1 92 ? -11.496 -13.845 -10.033 1.00 86.00 92 ASP A CA 1
ATOM 717 C C . ASP A 1 92 ? -10.977 -14.556 -8.764 1.00 86.00 92 ASP A C 1
ATOM 719 O O . ASP A 1 92 ? -10.850 -13.909 -7.717 1.00 86.00 92 ASP A O 1
ATOM 723 N N . PRO A 1 93 ? -10.606 -15.850 -8.837 1.00 88.62 93 PRO A N 1
ATOM 724 C CA . PRO A 1 93 ? -10.015 -16.584 -7.716 1.00 88.62 93 PRO A CA 1
ATOM 725 C C . PRO A 1 93 ? -8.721 -15.960 -7.176 1.00 88.62 93 PRO A C 1
ATOM 727 O O . PRO A 1 93 ? -8.386 -16.140 -6.010 1.00 88.62 93 PRO A O 1
ATOM 730 N N . SER A 1 94 ? -7.979 -15.204 -7.991 1.00 85.94 94 SER A N 1
ATOM 731 C CA . SER A 1 94 ? -6.758 -14.518 -7.547 1.00 85.94 94 SER A CA 1
ATOM 732 C C . SER A 1 94 ? -7.038 -13.272 -6.699 1.00 85.94 94 SER A C 1
ATOM 734 O O . SER A 1 94 ? -6.121 -12.707 -6.104 1.00 85.94 94 SER A O 1
ATOM 736 N N . ARG A 1 95 ? -8.308 -12.852 -6.602 1.00 86.31 95 ARG A N 1
ATOM 737 C CA . ARG A 1 95 ? -8.757 -11.638 -5.903 1.00 86.31 95 ARG A CA 1
ATOM 738 C C . ARG A 1 95 ? -9.524 -11.923 -4.616 1.00 86.31 95 ARG A C 1
ATOM 740 O O . ARG A 1 95 ? -10.275 -11.070 -4.148 1.00 86.31 95 ARG A O 1
ATOM 747 N N . VAL A 1 96 ? -9.304 -13.089 -4.004 1.00 90.81 96 VAL A N 1
ATOM 748 C CA . VAL A 1 96 ? -9.890 -13.443 -2.696 1.00 90.81 96 VAL A CA 1
ATOM 749 C C . VAL A 1 96 ? -9.686 -12.321 -1.678 1.00 90.81 96 VAL A C 1
ATOM 751 O O . VAL A 1 96 ? -10.637 -11.930 -1.008 1.00 90.81 96 VAL A O 1
ATOM 754 N N . MET A 1 97 ? -8.480 -11.750 -1.605 1.00 88.06 97 MET A N 1
ATOM 755 C CA . MET A 1 97 ? -8.176 -10.649 -0.688 1.00 88.06 97 MET A CA 1
ATOM 756 C C . MET A 1 97 ? -9.079 -9.426 -0.902 1.00 88.06 97 MET A C 1
ATOM 758 O O . MET A 1 97 ? -9.604 -8.875 0.063 1.00 88.06 97 MET A O 1
ATOM 762 N N . ASP A 1 98 ? -9.290 -9.008 -2.150 1.00 88.25 98 ASP A N 1
ATOM 763 C CA . ASP A 1 98 ? -10.090 -7.818 -2.459 1.00 88.25 98 ASP A CA 1
ATOM 764 C C . ASP A 1 98 ? -11.552 -8.013 -2.046 1.00 88.25 98 ASP A C 1
ATOM 766 O O . ASP A 1 98 ? -12.140 -7.143 -1.399 1.00 88.25 98 ASP A O 1
ATOM 770 N N . VAL A 1 99 ? -12.109 -9.191 -2.345 1.00 90.31 99 VAL A N 1
ATOM 771 C CA . VAL A 1 99 ? -13.475 -9.555 -1.951 1.00 90.31 99 VAL A CA 1
ATOM 772 C C . VAL A 1 99 ? -13.601 -9.580 -0.431 1.00 90.31 99 VAL A C 1
ATOM 774 O O . VAL A 1 99 ? -14.521 -8.986 0.126 1.00 90.31 99 VAL A O 1
ATOM 777 N N . VAL A 1 100 ? -12.655 -10.216 0.259 1.00 92.44 100 VAL A N 1
ATOM 778 C CA . VAL A 1 100 ? -12.640 -10.306 1.724 1.00 92.44 100 VAL A CA 1
ATOM 779 C C . VAL A 1 100 ? -12.554 -8.917 2.372 1.00 92.44 100 VAL A C 1
ATOM 781 O O . VAL A 1 100 ? -13.294 -8.639 3.320 1.00 92.44 100 VAL A O 1
ATOM 784 N N . ARG A 1 101 ? -11.713 -8.018 1.842 1.00 89.75 101 ARG A N 1
ATOM 785 C CA . ARG A 1 101 ? -11.608 -6.625 2.309 1.00 89.75 101 ARG A CA 1
ATOM 786 C C . ARG A 1 101 ? -12.914 -5.861 2.119 1.00 89.75 101 ARG A C 1
ATOM 788 O O . ARG A 1 101 ? -13.341 -5.173 3.043 1.00 89.75 101 ARG A O 1
ATOM 795 N N . GLU A 1 102 ? -13.562 -5.986 0.961 1.00 89.31 102 GLU A N 1
ATOM 796 C CA . GLU A 1 102 ? -14.839 -5.312 0.697 1.00 89.31 102 GLU A CA 1
ATOM 797 C C . GLU A 1 102 ? -15.957 -5.832 1.611 1.00 89.31 102 GLU A C 1
ATOM 799 O O . GLU A 1 102 ? -16.702 -5.037 2.194 1.00 89.31 102 GLU A O 1
ATOM 804 N N . VAL A 1 103 ? -16.038 -7.152 1.799 1.00 91.19 103 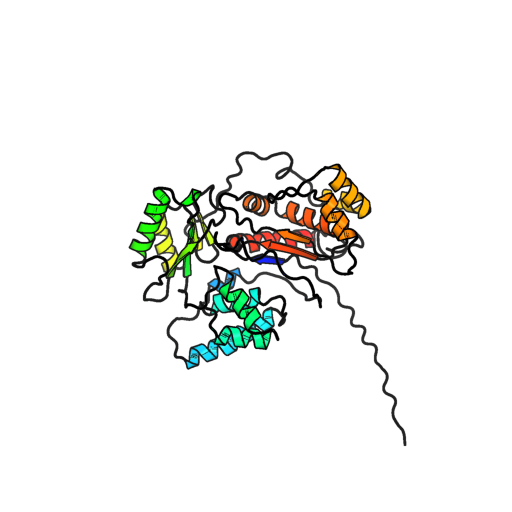VAL A N 1
ATOM 805 C CA . VAL A 1 103 ? -17.001 -7.778 2.715 1.00 91.19 103 VAL A CA 1
ATOM 806 C C . VAL A 1 103 ? -16.795 -7.265 4.139 1.00 91.19 103 VAL A C 1
ATOM 808 O O . VAL A 1 103 ? -17.753 -6.810 4.766 1.00 91.19 103 VAL A O 1
ATOM 811 N N . GLN A 1 104 ? -15.555 -7.245 4.638 1.00 91.38 104 GLN A N 1
ATOM 812 C CA . GLN A 1 104 ? -15.270 -6.691 5.960 1.00 91.38 104 GLN A CA 1
ATOM 813 C C . GLN A 1 104 ? -15.592 -5.198 6.049 1.00 91.38 104 GLN A C 1
ATOM 815 O O . GLN A 1 104 ? -16.151 -4.756 7.049 1.00 91.38 104 GLN A O 1
ATOM 820 N N . ALA A 1 105 ? -15.246 -4.408 5.033 1.00 86.19 105 ALA A N 1
ATOM 821 C CA . ALA A 1 105 ? -15.490 -2.970 5.045 1.00 86.19 105 ALA A CA 1
ATOM 822 C C . ALA A 1 105 ? -16.984 -2.652 5.202 1.00 86.19 105 ALA A C 1
ATOM 824 O O . ALA A 1 105 ? -17.331 -1.729 5.941 1.00 86.19 105 ALA A O 1
ATOM 825 N N . ARG A 1 106 ? -17.851 -3.445 4.557 1.00 86.06 106 ARG A N 1
ATOM 826 C CA . ARG A 1 106 ? -19.311 -3.271 4.568 1.00 86.06 106 ARG A CA 1
ATOM 827 C C . ARG A 1 106 ? -19.989 -3.885 5.795 1.00 86.06 106 ARG A C 1
ATOM 829 O O . ARG A 1 106 ? -20.950 -3.307 6.293 1.00 86.06 106 ARG A O 1
ATOM 836 N N . LEU A 1 107 ? -19.504 -5.028 6.284 1.00 88.56 107 LEU A N 1
ATOM 837 C CA . LEU A 1 107 ? -20.157 -5.799 7.356 1.00 88.56 107 LEU A CA 1
ATOM 838 C C . LEU A 1 107 ? -19.461 -5.698 8.725 1.00 88.56 107 LEU A C 1
ATOM 840 O O . LEU A 1 107 ? -19.988 -6.166 9.733 1.00 88.56 107 LEU A O 1
ATOM 844 N N . GLY A 1 108 ? -18.262 -5.120 8.783 1.00 86.81 108 GLY A N 1
ATOM 845 C CA . GLY A 1 108 ? -17.447 -4.997 9.996 1.00 86.81 108 GLY A CA 1
ATOM 846 C C . GLY A 1 108 ? -16.813 -6.308 10.482 1.00 86.81 108 GLY A C 1
ATOM 847 O O . GLY A 1 108 ? -16.125 -6.303 11.500 1.00 86.81 108 GLY A O 1
ATOM 848 N N . ARG A 1 109 ? -17.033 -7.428 9.782 1.00 92.44 109 ARG A N 1
ATOM 849 C CA . ARG A 1 109 ? -16.388 -8.730 10.016 1.00 92.44 109 ARG A CA 1
ATOM 850 C C . ARG A 1 109 ? -16.516 -9.633 8.796 1.00 92.44 109 ARG A C 1
ATOM 852 O O . ARG A 1 109 ? -17.383 -9.418 7.952 1.00 92.44 109 ARG A O 1
ATOM 859 N N . VAL A 1 110 ? -15.728 -10.701 8.776 1.00 92.62 110 VAL A N 1
ATOM 860 C CA . VAL A 1 110 ? -15.851 -11.801 7.813 1.00 92.62 110 VAL A CA 1
ATOM 861 C C . VAL A 1 110 ? -16.233 -13.060 8.587 1.00 92.62 110 VAL A C 1
ATOM 863 O O . VAL A 1 110 ? -15.376 -13.718 9.173 1.00 92.62 110 VAL A O 1
ATOM 866 N N . SER A 1 111 ? -17.536 -13.336 8.686 1.00 93.56 111 SER A N 1
ATOM 867 C CA . SER A 1 111 ? -18.043 -14.499 9.426 1.00 93.56 111 SER A CA 1
ATOM 868 C C . SER A 1 111 ? -17.795 -15.807 8.669 1.00 93.56 111 SER A C 1
ATOM 870 O O . SER A 1 111 ? -17.437 -15.789 7.493 1.00 93.56 111 SER A O 1
ATOM 872 N N . ASP A 1 112 ? -18.000 -16.949 9.325 1.00 93.50 112 ASP A N 1
ATOM 873 C CA . ASP A 1 112 ? -17.793 -18.256 8.689 1.00 93.50 112 ASP A CA 1
ATOM 874 C C . ASP A 1 112 ? -18.771 -18.477 7.521 1.00 93.50 112 ASP A C 1
ATOM 876 O O . ASP A 1 112 ? -18.384 -18.985 6.473 1.00 93.50 112 ASP A O 1
ATOM 880 N N . GLU A 1 113 ? -19.998 -17.961 7.627 1.00 93.88 113 GLU A N 1
ATOM 881 C CA . GLU A 1 113 ? -20.969 -17.975 6.530 1.00 93.88 113 GLU A CA 1
ATOM 882 C C . GLU A 1 113 ? -20.514 -17.103 5.350 1.00 93.88 113 GLU A C 1
ATOM 884 O O . GLU A 1 113 ? -20.746 -17.450 4.189 1.00 93.88 113 GLU A O 1
ATOM 889 N N . ALA A 1 114 ? -19.850 -15.974 5.635 1.00 94.06 114 ALA A N 1
ATOM 890 C CA . ALA A 1 114 ? -19.265 -15.115 4.611 1.00 94.06 114 ALA A CA 1
ATOM 891 C C . ALA A 1 114 ? -18.107 -15.823 3.902 1.00 94.06 114 ALA A C 1
ATOM 893 O O . ALA A 1 114 ? -18.031 -15.774 2.679 1.00 94.06 114 ALA A O 1
ATOM 894 N N . ILE A 1 115 ? -17.241 -16.512 4.653 1.00 95.25 115 ILE A N 1
ATOM 895 C CA . ILE A 1 115 ? -16.133 -17.315 4.115 1.00 95.25 115 ILE A CA 1
ATOM 896 C C . ILE A 1 115 ? -16.668 -18.361 3.136 1.00 95.25 115 ILE A C 1
ATOM 898 O O . ILE A 1 115 ? -16.200 -18.427 2.000 1.00 95.25 115 ILE A O 1
ATOM 902 N N . ASP A 1 116 ? -17.686 -19.122 3.540 1.00 95.50 116 ASP A N 1
ATOM 903 C CA . ASP A 1 116 ? -18.291 -20.149 2.691 1.00 95.50 116 ASP A CA 1
ATOM 904 C C . ASP A 1 116 ? -18.932 -19.556 1.432 1.00 95.50 116 ASP A C 1
ATOM 906 O O . ASP A 1 116 ? -18.856 -20.139 0.349 1.00 95.50 116 ASP A O 1
ATOM 910 N N . LEU A 1 117 ? -19.572 -18.390 1.548 1.00 95.38 117 LEU A N 1
ATOM 911 C CA . LEU A 1 117 ? -20.193 -17.727 0.406 1.00 95.38 117 LEU A CA 1
ATOM 912 C C . LEU A 1 117 ? -19.153 -17.143 -0.559 1.00 95.38 117 LEU A C 1
ATOM 914 O O . LEU A 1 117 ? -19.304 -17.308 -1.766 1.00 95.38 117 LEU A O 1
ATOM 918 N N . ILE A 1 118 ? -18.080 -16.533 -0.048 1.00 94.94 118 ILE A N 1
ATOM 919 C CA . ILE A 1 118 ? -16.957 -16.038 -0.859 1.00 94.94 118 ILE A CA 1
ATOM 920 C C . ILE A 1 118 ? -16.311 -17.206 -1.608 1.00 94.94 118 ILE A C 1
ATOM 922 O O . ILE A 1 118 ? -16.067 -17.112 -2.808 1.00 94.94 118 ILE A O 1
ATOM 926 N N . ALA A 1 119 ? -16.081 -18.323 -0.915 1.00 96.12 119 ALA A N 1
ATOM 927 C CA . ALA A 1 119 ? -15.507 -19.528 -1.499 1.00 96.12 119 ALA A CA 1
ATOM 928 C C . ALA A 1 119 ? -16.358 -20.068 -2.657 1.00 96.12 119 ALA A C 1
ATOM 930 O O . ALA A 1 119 ? -15.827 -20.391 -3.720 1.00 96.12 119 ALA A O 1
ATOM 931 N N . ARG A 1 120 ? -17.689 -20.088 -2.488 1.00 96.12 120 ARG A N 1
ATOM 932 C CA . ARG A 1 120 ? -18.633 -20.460 -3.553 1.00 96.12 120 ARG A CA 1
ATOM 933 C C . ARG A 1 120 ? -18.607 -19.484 -4.730 1.00 96.12 120 ARG A C 1
ATOM 935 O O . ARG A 1 120 ? -18.506 -19.937 -5.865 1.00 96.12 120 ARG A O 1
ATOM 942 N N . GLU A 1 121 ? -18.678 -18.176 -4.481 1.00 95.50 121 GLU A N 1
ATOM 943 C CA . GLU A 1 121 ? -18.703 -17.158 -5.546 1.00 95.50 121 GLU A CA 1
ATOM 944 C C . GLU A 1 121 ? -17.408 -17.115 -6.368 1.00 95.50 121 GLU A C 1
ATOM 946 O O . GLU A 1 121 ? -17.449 -16.806 -7.558 1.00 95.50 121 GLU A O 1
ATOM 951 N N . LEU A 1 122 ? -16.268 -17.427 -5.747 1.00 93.44 122 LEU A N 1
ATOM 952 C CA . LEU A 1 122 ? -14.955 -17.439 -6.398 1.00 93.44 122 LEU A CA 1
ATOM 953 C C . LEU A 1 122 ? -14.516 -18.832 -6.867 1.00 93.44 122 LEU A C 1
ATOM 955 O O . LEU A 1 122 ? -13.441 -18.960 -7.444 1.00 93.44 122 LEU A O 1
ATOM 959 N N . ALA A 1 123 ? -15.321 -19.871 -6.628 1.00 95.69 123 ALA A N 1
ATOM 960 C CA . ALA A 1 123 ? -14.991 -21.264 -6.931 1.00 95.69 123 ALA A CA 1
ATOM 961 C C . ALA A 1 123 ? -13.624 -21.715 -6.365 1.00 95.69 123 ALA A C 1
ATOM 963 O O . ALA A 1 123 ? -12.868 -22.430 -7.027 1.00 95.69 123 ALA A O 1
ATOM 964 N N . VAL A 1 124 ? -13.317 -21.309 -5.128 1.00 94.75 124 VAL A N 1
ATOM 965 C CA . VAL A 1 124 ? -12.102 -21.700 -4.391 1.00 94.75 124 VAL A CA 1
ATOM 966 C C . VAL A 1 124 ? -12.449 -22.536 -3.156 1.00 94.75 124 VAL A C 1
ATOM 968 O O . VAL A 1 124 ? -13.558 -22.428 -2.627 1.00 94.75 124 VAL A O 1
ATOM 971 N N . PRO A 1 125 ? -11.521 -23.363 -2.648 1.00 96.06 125 PRO A N 1
ATOM 972 C CA . PRO A 1 125 ? -11.680 -24.022 -1.358 1.00 96.06 125 PRO A CA 1
ATOM 973 C C . PRO A 1 125 ? -11.954 -23.020 -0.213 1.00 96.06 125 PRO A C 1
ATOM 975 O O . PRO A 1 125 ? -11.220 -22.040 -0.071 1.00 96.06 125 PRO A O 1
ATOM 978 N N . PRO A 1 126 ? -12.934 -23.271 0.681 1.00 94.56 126 PRO A N 1
ATOM 979 C CA . PRO A 1 126 ? -13.189 -22.405 1.841 1.00 94.56 126 PRO A CA 1
ATOM 980 C C . PRO A 1 126 ? -11.980 -22.222 2.763 1.00 94.56 126 PRO A C 1
ATOM 982 O O . PRO A 1 126 ? -11.839 -21.186 3.411 1.00 94.56 126 PRO A O 1
ATOM 985 N N . VAL A 1 127 ? -11.081 -23.212 2.805 1.00 95.25 127 VAL A N 1
ATOM 986 C CA . VAL A 1 127 ? -9.831 -23.141 3.572 1.00 95.25 127 VAL A CA 1
ATOM 987 C C . VAL A 1 127 ? -8.892 -22.047 3.062 1.00 95.25 127 VAL A C 1
ATOM 989 O O . VAL A 1 127 ? -8.234 -21.417 3.884 1.00 95.25 127 VAL A O 1
ATOM 992 N N . ASP A 1 128 ? -8.886 -21.752 1.760 1.00 92.12 128 ASP A N 1
ATOM 993 C CA . ASP A 1 128 ? -8.035 -20.704 1.187 1.00 92.12 128 ASP A CA 1
ATOM 994 C C . ASP A 1 128 ? -8.532 -19.324 1.626 1.00 92.12 128 ASP A C 1
ATOM 996 O O . ASP A 1 128 ? -7.761 -18.485 2.093 1.00 92.12 128 ASP A O 1
ATOM 1000 N N . VAL A 1 129 ? -9.853 -19.116 1.578 1.00 94.25 129 VAL A N 1
ATOM 1001 C CA . VAL A 1 129 ? -10.489 -17.881 2.061 1.00 94.25 129 VAL A CA 1
ATOM 1002 C C . VAL A 1 129 ? -10.287 -17.725 3.566 1.00 94.25 129 VAL A C 1
ATOM 1004 O O . VAL A 1 129 ? -9.908 -16.653 4.041 1.00 94.25 129 VAL A O 1
ATOM 1007 N N . LYS A 1 130 ? -10.494 -18.803 4.328 1.00 94.19 130 LYS A N 1
ATOM 1008 C CA . LYS A 1 130 ? -10.264 -18.808 5.773 1.00 94.19 130 LYS A CA 1
ATOM 1009 C C . LYS A 1 130 ? -8.810 -18.491 6.104 1.00 94.19 130 LYS A C 1
ATOM 1011 O O . LYS A 1 130 ? -8.580 -17.673 6.989 1.00 94.19 130 LYS A O 1
ATOM 1016 N N . GLY A 1 131 ? -7.861 -19.084 5.379 1.00 92.50 131 GLY A N 1
ATOM 1017 C CA . GLY A 1 131 ? -6.430 -18.833 5.516 1.00 92.50 131 GLY A CA 1
ATOM 1018 C C . GLY A 1 131 ? -6.116 -17.348 5.389 1.00 92.50 131 GLY A C 1
ATOM 1019 O O . GLY A 1 131 ? -5.527 -16.781 6.305 1.00 92.50 131 GLY A O 1
ATOM 1020 N N . VAL A 1 132 ? -6.622 -16.697 4.336 1.00 90.69 132 VAL A N 1
ATOM 1021 C CA . VAL A 1 132 ? -6.508 -15.241 4.149 1.00 90.69 132 VAL A CA 1
ATOM 1022 C C . VAL A 1 132 ? -7.085 -14.482 5.348 1.00 90.69 132 VAL A C 1
ATOM 1024 O O . VAL A 1 132 ? -6.384 -13.691 5.973 1.00 90.69 132 VAL A O 1
ATOM 1027 N N . VAL A 1 133 ? -8.335 -14.745 5.731 1.00 91.94 133 VAL A N 1
ATOM 1028 C CA . VAL A 1 133 ? -8.996 -14.020 6.833 1.00 91.94 133 VAL A CA 1
ATOM 1029 C C . VAL A 1 133 ? -8.249 -14.166 8.162 1.00 91.94 133 VAL A C 1
ATOM 1031 O O . VAL A 1 133 ? -8.235 -13.231 8.957 1.00 91.94 133 VAL A O 1
ATOM 1034 N N . THR A 1 134 ? -7.649 -15.327 8.428 1.00 90.69 134 THR A N 1
ATOM 1035 C CA . THR A 1 134 ? -6.942 -15.585 9.691 1.00 90.69 134 THR A CA 1
ATOM 1036 C C . THR A 1 134 ? -5.478 -15.156 9.691 1.00 90.69 134 THR A C 1
ATOM 1038 O O . THR A 1 134 ? -4.920 -14.979 10.768 1.00 90.69 134 THR A O 1
ATOM 1041 N N . PHE A 1 135 ? -4.855 -15.013 8.519 1.00 89.31 135 PHE A N 1
ATOM 1042 C CA . PHE A 1 135 ? -3.431 -14.697 8.401 1.00 89.31 135 PHE A CA 1
ATOM 1043 C C . PHE A 1 135 ? -3.147 -13.195 8.523 1.00 89.31 135 PHE A C 1
ATOM 1045 O O . PHE A 1 135 ? -2.163 -12.802 9.142 1.00 89.31 135 PHE A O 1
ATOM 1052 N N . TYR A 1 136 ? -4.003 -12.342 7.952 1.00 86.50 136 TYR A N 1
ATOM 1053 C CA . TYR A 1 136 ? -3.747 -10.901 7.891 1.00 86.50 136 TYR A CA 1
ATOM 1054 C C . TYR A 1 136 ? -4.342 -10.144 9.083 1.00 86.50 136 TYR A C 1
ATOM 1056 O O . TYR A 1 136 ? -5.539 -10.223 9.350 1.00 86.50 136 TYR A O 1
ATOM 1064 N N . ALA A 1 137 ? -3.516 -9.335 9.751 1.00 84.75 137 ALA A N 1
ATOM 1065 C CA . ALA A 1 137 ? -3.845 -8.696 11.030 1.00 84.75 137 ALA A CA 1
ATOM 1066 C C . ALA A 1 137 ? -5.041 -7.727 10.978 1.00 84.75 137 ALA A C 1
ATOM 1068 O O . ALA A 1 137 ? -5.751 -7.558 11.968 1.00 84.75 137 ALA A O 1
ATOM 1069 N N . PHE A 1 138 ? -5.283 -7.083 9.833 1.00 87.31 138 PHE A N 1
ATOM 1070 C CA . PHE A 1 138 ? -6.407 -6.151 9.679 1.00 87.31 138 PHE A CA 1
ATOM 1071 C C . PHE A 1 138 ? -7.727 -6.848 9.351 1.00 87.31 138 PHE A C 1
ATOM 1073 O O . PHE A 1 138 ? -8.770 -6.194 9.387 1.00 87.31 138 PHE A O 1
ATOM 1080 N N . LEU A 1 139 ? -7.709 -8.149 9.051 1.00 89.06 139 LEU A N 1
ATOM 1081 C CA . LEU A 1 139 ? -8.909 -8.944 8.823 1.00 89.06 139 LEU A CA 1
ATOM 1082 C C . LEU A 1 139 ? -9.373 -9.603 10.123 1.00 89.06 139 LEU A C 1
ATOM 1084 O O . LEU A 1 139 ? -8.585 -9.977 10.989 1.00 89.06 139 LEU A O 1
ATOM 1088 N N . SER A 1 140 ? -10.687 -9.722 10.297 1.00 89.75 140 SER A N 1
ATOM 1089 C CA . SER A 1 140 ? -11.258 -10.265 11.516 1.00 89.75 140 SER A CA 1
ATOM 1090 C C . SER A 1 140 ? -12.570 -10.996 11.298 1.00 89.75 140 SER A C 1
ATOM 1092 O O . SER A 1 140 ? -13.490 -10.533 10.625 1.00 89.75 140 SER A O 1
ATOM 1094 N N . ARG A 1 141 ? -12.677 -12.134 11.986 1.00 92.38 141 ARG A N 1
ATOM 1095 C CA . ARG A 1 141 ? -13.923 -12.894 12.150 1.00 92.38 141 ARG A CA 1
ATOM 1096 C C . ARG A 1 141 ? -14.806 -12.324 13.265 1.00 92.38 141 ARG A C 1
ATOM 1098 O O . ARG A 1 141 ? -16.002 -12.606 13.321 1.00 92.38 141 ARG A O 1
ATOM 1105 N N . LYS A 1 142 ? -14.227 -11.521 14.165 1.00 90.62 142 LYS A N 1
ATOM 1106 C CA . LYS A 1 142 ? -14.952 -10.853 15.252 1.00 90.62 142 LYS A CA 1
ATOM 1107 C C . LYS A 1 142 ? -15.558 -9.552 14.741 1.00 90.62 142 LYS A C 1
ATOM 1109 O O . LYS A 1 142 ? -14.960 -8.886 13.902 1.00 90.62 142 LYS A O 1
ATOM 1114 N N . GLN A 1 143 ? -16.726 -9.194 15.272 1.00 91.00 143 GLN A N 1
ATOM 1115 C CA . GLN A 1 143 ? -17.365 -7.922 14.950 1.00 91.00 143 GLN A CA 1
ATOM 1116 C C . GLN A 1 143 ? -16.452 -6.766 15.360 1.00 91.00 143 GLN A C 1
ATOM 1118 O O . GLN A 1 143 ? -16.064 -6.675 16.524 1.00 91.00 143 GLN A O 1
ATOM 1123 N N . LYS A 1 144 ? -16.120 -5.903 14.401 1.00 92.19 144 LYS A N 1
ATOM 1124 C CA . LYS A 1 144 ? -15.485 -4.610 14.651 1.00 92.19 144 LYS A CA 1
ATOM 1125 C C . LYS A 1 144 ? -16.538 -3.512 14.694 1.00 92.19 144 LYS A C 1
ATOM 1127 O O . LYS A 1 144 ? -17.614 -3.644 14.100 1.00 92.19 144 LYS A O 1
ATOM 1132 N N . GLY A 1 145 ? -16.209 -2.443 15.409 1.00 89.94 145 GLY A N 1
ATOM 1133 C CA . GLY A 1 145 ? -16.994 -1.222 15.445 1.00 89.94 145 GLY A CA 1
ATOM 1134 C C . GLY A 1 145 ? -17.017 -0.531 14.085 1.00 89.94 145 GLY A C 1
ATOM 1135 O O . GLY A 1 145 ? -16.319 -0.928 13.150 1.00 89.94 145 GLY A O 1
ATOM 1136 N N . ARG A 1 146 ? -17.829 0.518 13.951 1.00 89.25 146 ARG A N 1
ATOM 1137 C CA . ARG A 1 146 ? -17.918 1.324 12.719 1.00 89.25 146 ARG A CA 1
ATOM 1138 C C . ARG A 1 146 ? -16.589 1.978 12.325 1.00 89.25 146 ARG A C 1
ATOM 1140 O O . ARG A 1 146 ? -16.336 2.098 11.133 1.00 89.25 146 ARG A O 1
ATOM 1147 N N . THR A 1 147 ? -15.737 2.289 13.295 1.00 92.44 147 THR A N 1
ATOM 1148 C CA . THR A 1 147 ? -14.371 2.790 13.106 1.00 92.44 147 THR A CA 1
ATOM 1149 C C . THR A 1 147 ? -13.408 1.964 13.951 1.00 92.44 147 THR A C 1
ATOM 1151 O O . THR A 1 147 ? -13.724 1.619 15.091 1.00 92.44 147 THR A O 1
ATOM 1154 N N . VAL A 1 148 ? -12.227 1.643 13.424 1.00 94.38 148 VAL A N 1
ATOM 1155 C CA . VAL A 1 148 ? -11.170 0.975 14.198 1.00 94.38 148 VAL A CA 1
ATOM 1156 C C . VAL A 1 148 ? -9.990 1.917 14.395 1.00 94.38 148 VAL A C 1
ATOM 1158 O O . VAL A 1 148 ? -9.403 2.380 13.424 1.00 94.38 148 VAL A O 1
ATOM 1161 N N . ILE A 1 149 ? -9.619 2.176 15.647 1.00 96.81 149 ILE A N 1
ATOM 1162 C CA . ILE A 1 149 ? -8.417 2.928 16.017 1.00 96.81 149 ILE A CA 1
ATOM 1163 C C . ILE A 1 149 ? -7.336 1.924 16.411 1.00 96.81 149 ILE A C 1
ATOM 1165 O O . ILE A 1 149 ? -7.524 1.147 17.345 1.00 96.81 149 ILE A O 1
ATOM 1169 N N . ARG A 1 150 ? -6.200 1.946 15.711 1.00 96.12 150 ARG A N 1
ATOM 1170 C CA . ARG A 1 150 ? -5.047 1.079 15.977 1.00 96.12 150 ARG A CA 1
ATOM 1171 C C . ARG A 1 150 ? -3.848 1.901 16.410 1.00 96.12 150 ARG A C 1
ATOM 1173 O O . ARG A 1 150 ? -3.303 2.641 15.598 1.00 96.12 150 ARG A O 1
ATOM 1180 N N . LEU A 1 151 ? -3.416 1.782 17.657 1.00 95.69 151 LEU A N 1
ATOM 1181 C CA . LE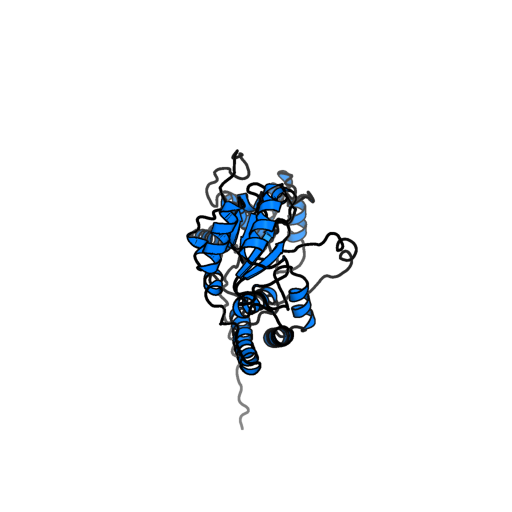U A 1 151 ? -2.221 2.474 18.138 1.00 95.69 151 LEU A CA 1
ATOM 1182 C C . LEU A 1 151 ? -0.958 1.688 17.754 1.00 95.69 151 LEU A C 1
ATOM 1184 O O . LEU A 1 151 ? -0.894 0.480 17.978 1.00 95.69 151 LEU A O 1
ATOM 1188 N N . SER A 1 152 ? 0.038 2.367 17.180 1.00 94.06 152 SER A N 1
ATOM 1189 C CA . SER A 1 152 ? 1.321 1.755 16.813 1.00 94.06 152 SER A CA 1
ATOM 1190 C C . SER A 1 152 ? 2.166 1.467 18.053 1.00 94.06 152 SER A C 1
ATOM 1192 O O . SER A 1 152 ? 2.531 2.385 18.784 1.00 94.06 152 SER A O 1
ATOM 1194 N N . GLU A 1 153 ? 2.556 0.208 18.232 1.00 89.00 153 GLU A N 1
ATOM 1195 C CA . GLU A 1 153 ? 3.439 -0.257 19.311 1.00 89.00 153 GLU A CA 1
ATOM 1196 C C . GLU A 1 153 ? 4.901 -0.398 18.869 1.00 89.00 153 GLU A C 1
ATOM 1198 O O . GLU A 1 153 ? 5.686 -1.151 19.442 1.00 89.00 153 GLU A O 1
ATOM 1203 N N . CYS A 1 154 ? 5.319 0.296 17.811 1.00 86.19 154 CYS A N 1
ATOM 1204 C CA . CYS A 1 154 ? 6.739 0.301 17.480 1.00 86.19 154 CYS A CA 1
ATOM 1205 C C . CYS A 1 154 ? 7.544 1.051 18.550 1.00 86.19 154 CYS A C 1
ATOM 1207 O O . CYS A 1 154 ? 7.063 2.012 19.148 1.00 86.19 154 CYS A O 1
ATOM 1209 N N . VAL A 1 155 ? 8.809 0.669 18.735 1.00 83.69 155 VAL A N 1
ATOM 1210 C CA . VAL A 1 155 ? 9.709 1.309 19.713 1.00 83.69 155 VAL A CA 1
ATOM 1211 C C . VAL A 1 155 ? 9.775 2.833 19.526 1.00 83.69 155 VAL A C 1
ATOM 1213 O O . VAL A 1 155 ? 9.794 3.567 20.506 1.00 83.69 155 VAL A O 1
ATOM 1216 N N . GLY A 1 156 ? 9.724 3.321 18.280 1.00 79.19 156 GLY A N 1
ATOM 1217 C CA . GLY A 1 156 ? 9.687 4.759 17.981 1.00 79.19 156 GLY A CA 1
ATOM 1218 C C . GLY A 1 156 ? 8.392 5.476 18.393 1.00 79.19 156 GLY A C 1
ATOM 1219 O O . GLY A 1 156 ? 8.394 6.692 18.529 1.00 79.19 156 GLY A O 1
ATOM 1220 N N . CYS A 1 157 ? 7.292 4.748 18.606 1.00 83.81 157 CYS A N 1
ATOM 1221 C CA . CYS A 1 157 ? 6.016 5.286 19.087 1.00 83.81 157 CYS A CA 1
ATOM 1222 C C . CYS A 1 157 ? 5.781 5.039 20.586 1.00 83.81 157 CYS A C 1
ATOM 1224 O O . CYS A 1 157 ? 4.977 5.746 21.180 1.00 83.81 157 CYS A O 1
ATOM 1226 N N . LEU A 1 158 ? 6.480 4.085 21.209 1.00 79.81 158 LEU A N 1
ATOM 1227 C CA . LEU A 1 158 ? 6.290 3.670 22.608 1.00 79.81 158 LEU A CA 1
ATOM 1228 C C . LEU A 1 158 ? 7.063 4.520 23.638 1.00 79.81 158 LEU A C 1
ATOM 1230 O O . LEU A 1 158 ? 7.377 4.054 24.731 1.00 79.81 158 LEU A O 1
ATOM 1234 N N . GLY A 1 159 ? 7.377 5.781 23.334 1.00 83.56 159 GLY A N 1
ATOM 1235 C CA . GLY A 1 159 ? 7.936 6.705 24.330 1.00 83.56 159 GLY A CA 1
ATOM 1236 C C . GLY A 1 159 ? 6.951 7.022 25.469 1.00 83.56 159 GLY A C 1
ATOM 1237 O O . GLY A 1 159 ? 5.812 6.550 25.478 1.00 83.56 159 GLY A O 1
ATOM 1238 N N . ALA A 1 160 ? 7.360 7.870 26.421 1.00 84.12 160 ALA A N 1
ATOM 1239 C CA . ALA A 1 160 ? 6.483 8.330 27.510 1.00 84.12 160 ALA A CA 1
ATOM 1240 C C . ALA A 1 160 ? 5.175 8.954 26.982 1.00 84.12 160 ALA A C 1
ATOM 1242 O O . ALA A 1 160 ? 4.093 8.682 27.496 1.00 84.12 160 ALA A O 1
ATOM 1243 N N . GLU A 1 161 ? 5.266 9.725 25.896 1.00 89.06 161 GLU A N 1
ATOM 1244 C CA . GLU A 1 161 ? 4.111 10.339 25.233 1.00 89.06 161 GLU A CA 1
ATOM 1245 C C . GLU A 1 161 ? 3.192 9.312 24.550 1.00 89.06 161 GLU A C 1
ATOM 1247 O O . GLU A 1 161 ? 1.972 9.479 24.531 1.00 89.06 161 GLU A O 1
ATOM 1252 N N . GLY A 1 162 ? 3.755 8.212 24.039 1.00 90.81 162 GLY A N 1
ATOM 1253 C CA . GLY A 1 162 ? 2.985 7.113 23.456 1.00 90.81 162 GLY A CA 1
ATOM 1254 C C . GLY A 1 162 ? 2.156 6.374 24.498 1.00 90.81 162 GLY A C 1
ATOM 1255 O O . GLY A 1 162 ? 0.968 6.143 24.284 1.00 90.81 162 GLY A O 1
ATOM 1256 N N . HIS A 1 163 ? 2.757 6.082 25.655 1.00 92.75 163 HIS A N 1
ATOM 1257 C CA . HIS A 1 163 ? 2.055 5.483 26.792 1.00 92.75 163 HIS A CA 1
ATOM 1258 C C . HIS A 1 163 ? 0.943 6.403 27.310 1.00 92.75 163 HIS A C 1
ATOM 1260 O O . HIS A 1 163 ? -0.196 5.965 27.448 1.00 92.75 163 HIS A O 1
ATOM 1266 N N . ALA A 1 164 ? 1.234 7.695 27.496 1.00 94.75 164 ALA A N 1
ATOM 1267 C CA . ALA A 1 164 ? 0.228 8.670 27.917 1.00 94.75 164 ALA A CA 1
ATOM 1268 C C . ALA A 1 164 ? -0.933 8.784 26.909 1.00 94.75 164 ALA A C 1
ATOM 1270 O O . ALA A 1 164 ? -2.097 8.874 27.296 1.00 94.75 164 ALA A O 1
ATOM 1271 N N . SER A 1 165 ? -0.637 8.726 25.606 1.00 95.19 165 SER A N 1
ATOM 1272 C CA . SER A 1 165 ? -1.660 8.723 24.552 1.00 95.19 165 SER A CA 1
ATOM 1273 C C . SER A 1 165 ? -2.511 7.445 24.565 1.00 95.19 165 SER A C 1
ATOM 1275 O O . SER A 1 165 ? -3.715 7.509 24.318 1.00 95.19 165 SER A O 1
ATOM 1277 N N . ALA A 1 166 ? -1.916 6.288 24.875 1.00 95.56 166 ALA A N 1
ATOM 1278 C CA . ALA A 1 166 ? -2.630 5.019 25.019 1.00 95.56 166 ALA A CA 1
ATOM 1279 C C . ALA A 1 166 ? -3.617 5.049 26.199 1.00 95.56 166 ALA A C 1
ATOM 1281 O O . ALA A 1 166 ? -4.784 4.681 26.047 1.00 95.56 166 ALA A O 1
ATOM 1282 N N . GLU A 1 167 ? -3.167 5.542 27.355 1.00 96.56 167 GLU A N 1
ATOM 1283 C CA . GLU A 1 167 ? -4.009 5.716 28.543 1.00 96.56 167 GLU A CA 1
ATOM 1284 C C . GLU A 1 167 ? -5.159 6.692 28.276 1.00 96.56 167 GLU A C 1
ATOM 1286 O O . GLU A 1 167 ? -6.313 6.420 28.617 1.00 96.56 167 GLU A O 1
ATOM 1291 N N . GLU A 1 168 ? -4.869 7.806 27.603 1.00 97.38 168 GLU A N 1
ATOM 1292 C CA . GLU A 1 168 ? -5.875 8.800 27.245 1.00 97.38 168 GLU A CA 1
ATOM 1293 C C . GLU A 1 168 ? -6.904 8.249 26.244 1.00 97.38 168 GLU A C 1
ATOM 1295 O O . GLU A 1 168 ? -8.096 8.521 26.396 1.00 97.38 168 GLU A O 1
ATOM 1300 N N . LEU A 1 169 ? -6.495 7.418 25.274 1.00 97.12 169 LEU A N 1
ATOM 1301 C CA . LEU A 1 169 ? -7.416 6.736 24.353 1.00 97.12 169 LEU A CA 1
ATOM 1302 C C . LEU A 1 169 ? -8.403 5.852 25.121 1.00 97.12 169 LEU A C 1
ATOM 1304 O O . LEU A 1 169 ? -9.615 5.948 24.915 1.00 97.12 169 LEU A O 1
ATOM 1308 N N . GLN A 1 170 ? -7.898 5.030 26.044 1.00 97.69 170 GLN A N 1
ATOM 1309 C CA . GLN A 1 170 ? -8.746 4.190 26.889 1.00 97.69 170 GLN A CA 1
ATOM 1310 C C . GLN A 1 170 ? -9.684 5.029 27.764 1.00 97.69 170 GLN A C 1
ATOM 1312 O O . GLN A 1 170 ? -10.863 4.701 27.895 1.00 97.69 170 GLN A O 1
ATOM 1317 N N . ARG A 1 171 ? -9.193 6.138 28.329 1.00 97.56 171 ARG A N 1
ATOM 1318 C CA . ARG A 1 171 ? -9.987 7.037 29.176 1.00 97.56 171 ARG A CA 1
ATOM 1319 C C . ARG A 1 171 ? -11.121 7.712 28.405 1.00 97.56 171 ARG A C 1
ATOM 1321 O O . ARG A 1 171 ? -12.236 7.787 28.912 1.00 97.56 171 ARG A O 1
ATOM 1328 N N . GLN A 1 172 ? -10.853 8.194 27.192 1.00 96.69 172 GLN A N 1
ATOM 1329 C CA . GLN A 1 172 ? -11.845 8.869 26.347 1.00 96.69 172 GLN A CA 1
ATOM 1330 C C . GLN A 1 172 ? -12.905 7.909 25.796 1.00 96.69 172 GLN A C 1
ATOM 1332 O O . GLN A 1 172 ? -14.071 8.291 25.643 1.00 96.69 172 GLN A O 1
ATOM 1337 N N . LEU A 1 173 ? -12.511 6.672 25.483 1.00 96.00 173 LEU A N 1
ATOM 1338 C CA . LEU A 1 173 ? -13.404 5.662 24.914 1.00 96.00 173 LEU A CA 1
ATOM 1339 C C . LEU A 1 173 ? -14.115 4.810 25.975 1.00 96.00 173 LEU A C 1
ATOM 1341 O O . LEU A 1 173 ? -15.159 4.236 25.676 1.00 96.00 173 LEU A O 1
ATOM 1345 N N . GLY A 1 174 ? -13.585 4.738 27.199 1.00 96.75 174 GLY A N 1
ATOM 1346 C CA . GLY A 1 174 ? -14.135 3.920 28.283 1.00 96.75 174 GLY A CA 1
ATOM 1347 C C . GLY A 1 174 ? -13.966 2.411 28.073 1.00 96.75 174 GLY A C 1
ATOM 1348 O O . GLY A 1 174 ? -14.722 1.634 28.648 1.00 96.75 174 GLY A O 1
ATOM 1349 N N . ILE A 1 175 ? -13.006 1.998 27.240 1.00 97.00 175 ILE A N 1
ATOM 1350 C CA . ILE A 1 175 ? -12.729 0.598 26.874 1.00 97.00 175 ILE A CA 1
ATOM 1351 C C . ILE A 1 175 ? -11.225 0.310 26.929 1.00 97.00 175 ILE A C 1
ATOM 1353 O O . ILE A 1 175 ? -10.410 1.234 26.931 1.00 97.00 175 ILE A O 1
ATOM 1357 N N . LYS A 1 176 ? -10.846 -0.969 26.956 1.00 97.12 176 LYS A N 1
ATOM 1358 C CA . LYS A 1 176 ? -9.451 -1.426 26.854 1.00 97.12 176 LYS A CA 1
ATOM 1359 C C . LYS A 1 176 ? -9.063 -1.751 25.409 1.00 97.12 176 LYS A C 1
ATOM 1361 O O . LYS A 1 176 ? -9.913 -1.916 24.534 1.00 97.12 176 LYS A O 1
ATOM 1366 N N . PHE A 1 177 ? -7.763 -1.887 25.154 1.00 95.56 177 PHE A N 1
ATOM 1367 C CA . PHE A 1 177 ? -7.279 -2.425 23.882 1.00 95.56 177 PHE A CA 1
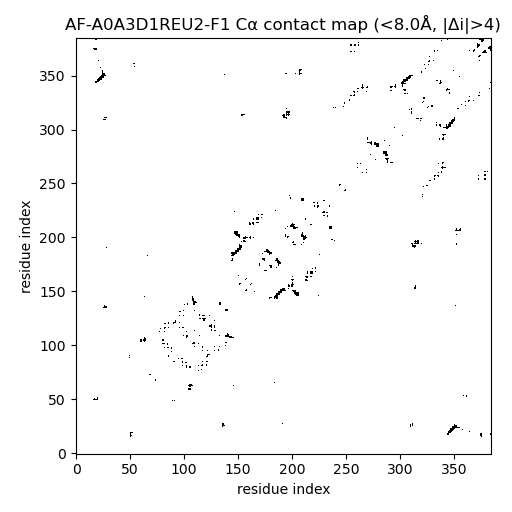ATOM 1368 C C . PHE A 1 177 ? -7.799 -3.854 23.654 1.00 95.56 177 PHE A C 1
ATOM 1370 O O . PHE A 1 177 ? -7.782 -4.693 24.553 1.00 95.56 177 PHE A O 1
ATOM 1377 N N . GLY A 1 178 ? -8.272 -4.120 22.438 1.00 94.31 178 GLY A N 1
ATOM 1378 C CA . GLY A 1 178 ? -8.953 -5.351 22.036 1.00 94.31 178 GLY A CA 1
ATOM 1379 C C . GLY A 1 178 ? -10.480 -5.305 22.168 1.00 94.31 178 GLY A C 1
ATOM 1380 O O . GLY A 1 178 ? -11.150 -6.234 21.710 1.00 94.31 178 GLY A O 1
ATOM 1381 N N . GLU A 1 179 ? -11.040 -4.244 22.752 1.00 95.62 179 GLU A N 1
ATOM 1382 C CA . GLU A 1 179 ? -12.478 -4.091 22.973 1.00 95.62 179 GLU A CA 1
ATOM 1383 C C . GLU A 1 179 ? -13.130 -3.144 21.953 1.00 95.62 179 GLU A C 1
ATOM 1385 O O . GLU A 1 179 ? -12.486 -2.506 21.116 1.00 95.62 179 GLU A O 1
ATOM 1390 N N . THR A 1 180 ? -14.460 -3.097 21.983 1.00 95.81 180 THR A N 1
ATOM 1391 C CA . THR A 1 180 ? -15.289 -2.200 21.170 1.00 95.81 180 THR A CA 1
ATOM 1392 C C . THR A 1 180 ? -16.280 -1.499 22.083 1.00 95.81 180 THR A C 1
ATOM 1394 O O . THR A 1 180 ? -16.771 -2.109 23.032 1.00 95.81 180 THR A O 1
ATOM 1397 N N . THR A 1 181 ? -16.559 -0.225 21.814 1.00 95.19 181 THR A N 1
ATOM 1398 C CA . THR A 1 181 ? -17.506 0.566 22.605 1.00 95.19 181 THR A CA 1
ATOM 1399 C C . THR A 1 181 ? -18.899 -0.087 22.618 1.00 95.19 181 THR A C 1
ATOM 1401 O O . THR A 1 181 ? -19.277 -0.726 21.632 1.00 95.19 181 THR A O 1
ATOM 1404 N N . PRO A 1 182 ? -19.690 0.053 23.704 1.00 92.06 182 PRO A N 1
ATOM 1405 C CA . PRO A 1 182 ? -20.994 -0.615 23.831 1.00 92.06 182 PRO A CA 1
ATOM 1406 C C . PRO A 1 182 ? -22.003 -0.283 22.722 1.00 92.06 182 PRO A C 1
ATOM 1408 O O . PRO A 1 182 ? -22.865 -1.096 22.405 1.00 92.06 182 PRO A O 1
ATOM 1411 N N . ASP A 1 183 ? -21.880 0.897 22.115 1.00 90.62 183 ASP A N 1
ATOM 1412 C CA . ASP A 1 183 ? -22.679 1.358 20.974 1.00 90.62 183 ASP A CA 1
ATOM 1413 C C . ASP A 1 183 ? -22.201 0.798 19.616 1.00 90.62 183 ASP A C 1
ATOM 1415 O O . ASP A 1 183 ? -22.736 1.154 18.565 1.00 90.62 183 ASP A O 1
ATOM 1419 N N . GLY A 1 184 ? -21.160 -0.043 19.607 1.00 89.88 184 GLY A N 1
ATOM 1420 C CA . GLY A 1 184 ? -20.567 -0.608 18.396 1.00 89.88 184 GLY A CA 1
ATOM 1421 C C . GLY A 1 184 ? -19.885 0.427 17.494 1.00 89.88 184 GLY A C 1
ATOM 1422 O O . GLY A 1 184 ? -19.645 0.152 16.317 1.00 89.88 184 GLY A O 1
ATOM 1423 N N . ALA A 1 185 ? -19.592 1.633 17.990 1.00 91.56 185 ALA A N 1
ATOM 1424 C CA . ALA A 1 185 ? -19.025 2.700 17.174 1.00 91.56 185 ALA A CA 1
ATOM 1425 C C . ALA A 1 185 ? -17.520 2.536 16.939 1.00 91.56 185 ALA A C 1
ATOM 1427 O O . ALA A 1 185 ? -17.082 2.647 15.796 1.00 91.56 185 ALA A O 1
ATOM 1428 N N . ILE A 1 186 ? -16.734 2.268 17.985 1.00 96.19 186 ILE A N 1
ATOM 1429 C CA . ILE A 1 186 ? -15.270 2.351 17.927 1.00 96.19 186 ILE A CA 1
ATOM 1430 C C . ILE A 1 186 ? -14.646 1.080 18.505 1.00 96.19 186 ILE A C 1
ATOM 1432 O O . ILE A 1 186 ? -14.921 0.716 19.645 1.00 96.19 186 ILE A O 1
ATOM 1436 N N . SER A 1 187 ? -13.779 0.422 17.735 1.00 96.75 187 SER A N 1
ATOM 1437 C CA . SER A 1 187 ? -12.861 -0.606 18.247 1.00 96.75 187 SER A CA 1
ATOM 1438 C C . SER A 1 187 ? -11.490 0.002 18.514 1.00 96.75 187 SER A C 1
ATOM 1440 O O . SER A 1 187 ? -11.001 0.779 17.693 1.00 96.75 187 SER A O 1
ATOM 1442 N N . LEU A 1 188 ? -10.861 -0.376 19.627 1.00 97.31 188 LEU A N 1
ATOM 1443 C CA . LEU A 1 188 ? -9.514 0.065 19.992 1.00 97.31 188 LEU A CA 1
ATOM 1444 C C . LEU A 1 188 ? -8.555 -1.126 19.955 1.00 97.31 188 LEU A C 1
ATOM 1446 O O . LEU A 1 188 ? -8.799 -2.137 20.605 1.00 97.31 188 LEU A O 1
ATOM 1450 N N . GLU A 1 189 ? -7.464 -1.023 19.205 1.00 96.00 189 GLU A N 1
ATOM 1451 C CA . GLU A 1 189 ? -6.503 -2.108 18.986 1.00 96.00 189 GLU A CA 1
ATOM 1452 C C . GLU A 1 189 ? -5.062 -1.602 19.025 1.00 96.00 189 GLU A C 1
ATOM 1454 O O . GLU A 1 189 ? -4.791 -0.413 18.855 1.00 96.00 189 GLU A O 1
ATOM 1459 N N . HIS A 1 190 ? -4.136 -2.532 19.216 1.00 93.44 190 HIS A N 1
ATOM 1460 C CA . HIS A 1 190 ? -2.728 -2.306 18.937 1.00 93.44 190 HIS A CA 1
ATOM 1461 C C . HIS A 1 190 ? -2.382 -2.798 17.536 1.00 93.44 190 HIS A C 1
ATOM 1463 O O . HIS A 1 190 ? -3.024 -3.701 16.993 1.00 93.44 190 HIS A O 1
ATOM 1469 N N . THR A 1 191 ? -1.355 -2.201 16.949 1.00 92.25 191 THR A N 1
ATOM 1470 C CA . THR A 1 191 ? -0.767 -2.658 15.694 1.00 92.25 191 THR A CA 1
ATOM 1471 C C . THR A 1 191 ? 0.745 -2.498 15.734 1.00 92.25 191 THR A C 1
ATOM 1473 O O . THR A 1 191 ? 1.285 -1.685 16.486 1.00 92.25 191 THR A O 1
ATOM 1476 N N . ALA A 1 192 ? 1.435 -3.262 14.892 1.00 91.19 192 ALA A N 1
ATOM 1477 C CA . ALA A 1 192 ? 2.861 -3.086 14.666 1.00 91.19 192 ALA A CA 1
ATOM 1478 C C . ALA A 1 192 ? 3.169 -1.709 14.047 1.00 91.19 192 ALA A C 1
ATOM 1480 O O . ALA A 1 192 ? 2.283 -0.886 13.809 1.00 91.19 192 ALA A O 1
ATOM 1481 N N . CYS A 1 193 ? 4.450 -1.461 13.768 1.00 92.69 193 CYS A N 1
ATOM 1482 C CA . CYS A 1 193 ? 4.912 -0.231 13.132 1.00 92.69 193 CYS A CA 1
ATOM 1483 C C . CYS A 1 193 ? 4.098 0.104 11.879 1.00 92.69 193 CYS A C 1
ATOM 1485 O O . CYS A 1 193 ? 4.157 -0.634 10.901 1.00 92.69 193 CYS A O 1
ATOM 1487 N N . ILE A 1 194 ? 3.432 1.259 11.874 1.00 92.75 194 ILE A N 1
ATOM 1488 C CA . ILE A 1 194 ? 2.664 1.756 10.719 1.00 92.75 194 ILE A CA 1
ATOM 1489 C C . ILE A 1 194 ? 3.502 2.626 9.767 1.00 92.75 194 ILE A C 1
ATOM 1491 O O . ILE A 1 194 ? 2.967 3.397 8.975 1.00 92.75 194 ILE A O 1
ATOM 1495 N N . GLY A 1 195 ? 4.832 2.556 9.890 1.00 93.12 195 GLY A N 1
ATOM 1496 C CA . GLY A 1 195 ? 5.761 3.343 9.085 1.00 93.12 195 GLY A CA 1
ATOM 1497 C C . GLY A 1 195 ? 5.673 4.841 9.364 1.00 93.12 195 GLY A C 1
ATOM 1498 O O . GLY A 1 195 ? 5.741 5.621 8.425 1.00 93.12 195 GLY A O 1
ATOM 1499 N N . MET A 1 196 ? 5.475 5.236 10.628 1.00 93.56 196 MET A N 1
ATOM 1500 C CA . MET A 1 196 ? 5.368 6.633 11.096 1.00 93.56 196 MET A CA 1
ATOM 1501 C C . MET A 1 196 ? 6.396 6.962 12.189 1.00 93.56 196 MET A C 1
ATOM 1503 O O . MET A 1 196 ? 6.175 7.847 13.007 1.00 93.56 196 MET A O 1
ATOM 1507 N N . CYS A 1 197 ? 7.513 6.232 12.250 1.00 91.56 197 CYS A N 1
ATOM 1508 C CA . CYS A 1 197 ? 8.493 6.368 13.335 1.00 91.56 197 CYS A CA 1
ATOM 1509 C C . CYS A 1 197 ? 9.181 7.739 13.392 1.00 91.56 197 CYS A C 1
ATOM 1511 O O . CYS A 1 197 ? 9.631 8.143 14.456 1.00 91.56 197 CYS A O 1
ATOM 1513 N N . ASP A 1 198 ? 9.251 8.458 12.275 1.00 92.56 198 ASP A N 1
ATOM 1514 C CA . ASP A 1 198 ? 9.757 9.831 12.191 1.00 92.56 198 ASP A CA 1
ATOM 1515 C C . ASP A 1 198 ? 8.771 10.878 12.732 1.00 92.56 198 ASP A C 1
ATOM 1517 O O . ASP A 1 198 ? 9.139 12.031 12.942 1.00 92.56 198 ASP A O 1
ATOM 1521 N N . GLN A 1 199 ? 7.510 10.490 12.926 1.00 91.75 199 GLN A N 1
ATOM 1522 C CA . GLN A 1 199 ? 6.415 11.357 13.356 1.00 91.75 199 GLN A CA 1
ATOM 1523 C C . GLN A 1 199 ? 5.547 10.657 14.414 1.00 91.75 199 GLN A C 1
ATOM 1525 O O . GLN A 1 199 ? 4.337 10.877 14.470 1.00 91.75 199 GLN A O 1
ATOM 1530 N N . GLY A 1 200 ? 6.151 9.781 15.223 1.00 89.56 200 GLY A N 1
ATOM 1531 C CA . GLY A 1 200 ? 5.488 9.107 16.337 1.00 89.56 200 GLY A CA 1
ATOM 1532 C C . GLY A 1 200 ? 5.293 10.037 17.548 1.00 89.56 200 GLY A C 1
ATOM 1533 O O . GLY A 1 200 ? 5.893 11.112 17.576 1.00 89.56 200 GLY A O 1
ATOM 1534 N N . PRO A 1 201 ? 4.493 9.640 18.556 1.00 94.69 201 PRO A N 1
ATOM 1535 C CA . PRO A 1 201 ? 3.578 8.495 18.574 1.00 94.69 201 PRO A CA 1
ATOM 1536 C C . PRO A 1 201 ? 2.501 8.587 17.487 1.00 94.69 201 PRO A C 1
ATOM 1538 O O . PRO A 1 201 ? 2.119 9.680 17.071 1.00 94.69 201 PRO A O 1
ATOM 1541 N N . ALA A 1 202 ? 2.022 7.448 16.989 1.00 95.00 202 ALA A N 1
ATOM 1542 C CA . ALA A 1 202 ? 1.083 7.430 15.872 1.00 95.00 202 ALA A CA 1
ATOM 1543 C C . ALA A 1 202 ? 0.032 6.324 15.999 1.00 95.00 202 ALA A C 1
ATOM 1545 O O . ALA A 1 202 ? 0.286 5.263 16.569 1.00 95.00 202 ALA A O 1
ATOM 1546 N N . ALA A 1 203 ? -1.143 6.568 15.426 1.00 95.50 203 ALA A N 1
ATOM 1547 C CA . ALA A 1 203 ? -2.217 5.590 15.301 1.00 95.50 203 ALA A CA 1
ATOM 1548 C C . ALA A 1 203 ? -2.718 5.517 13.857 1.00 95.50 203 ALA A C 1
ATOM 1550 O O . ALA A 1 203 ? -2.469 6.409 13.053 1.00 95.50 203 ALA A O 1
ATOM 1551 N N . LEU A 1 204 ? -3.450 4.461 13.533 1.00 93.94 204 LEU A N 1
ATOM 1552 C CA . LEU A 1 204 ? -4.172 4.292 12.284 1.00 93.94 204 LEU A CA 1
ATOM 1553 C C . LEU A 1 204 ? -5.668 4.256 12.599 1.00 93.94 204 LEU A C 1
ATOM 1555 O O . LEU A 1 204 ? -6.121 3.379 13.332 1.00 93.94 204 LEU A O 1
ATOM 1559 N N . VAL A 1 205 ? -6.431 5.200 12.059 1.00 94.38 205 VAL A N 1
ATOM 1560 C CA . VAL A 1 205 ? -7.894 5.191 12.140 1.00 94.38 205 VAL A CA 1
ATOM 1561 C C . VAL A 1 205 ? -8.442 4.677 10.821 1.00 94.38 205 VAL A C 1
ATOM 1563 O O . VAL A 1 205 ? -8.355 5.345 9.793 1.00 94.38 205 VAL A O 1
ATOM 1566 N N . ASP A 1 206 ? -8.961 3.453 10.855 1.00 89.56 206 ASP A N 1
ATOM 1567 C CA . ASP A 1 206 ? -9.245 2.619 9.690 1.00 89.56 206 ASP A CA 1
ATOM 1568 C C . ASP A 1 206 ? -8.033 2.512 8.746 1.00 89.56 206 ASP A C 1
ATOM 1570 O O . ASP A 1 206 ? -7.142 1.704 8.992 1.00 89.56 206 ASP A O 1
ATOM 1574 N N . GLU A 1 207 ? -8.003 3.319 7.686 1.00 86.44 207 GLU A N 1
ATOM 1575 C CA . GLU A 1 207 ? -6.952 3.374 6.659 1.00 86.44 207 GLU A CA 1
ATOM 1576 C C . GLU A 1 207 ? -6.193 4.725 6.668 1.00 86.44 207 GLU A C 1
ATOM 1578 O O . GLU A 1 207 ? -5.358 4.978 5.799 1.00 86.44 207 GLU A O 1
ATOM 1583 N N . GLN A 1 208 ? -6.478 5.610 7.634 1.00 90.94 208 GLN A N 1
ATOM 1584 C CA . GLN A 1 208 ? -5.900 6.955 7.739 1.00 90.94 208 GLN A CA 1
ATOM 1585 C C . GLN A 1 208 ? -4.883 7.054 8.886 1.00 90.94 208 GLN A C 1
ATOM 1587 O O . GLN A 1 208 ? -5.241 6.814 10.044 1.00 90.94 208 GLN A O 1
ATOM 1592 N N . PRO A 1 209 ? -3.617 7.415 8.610 1.00 93.12 209 PRO A N 1
ATOM 1593 C CA . PRO A 1 209 ? -2.610 7.567 9.649 1.00 93.12 209 PRO A CA 1
ATOM 1594 C C . PRO A 1 209 ? -2.771 8.884 10.411 1.00 93.12 209 PRO A C 1
ATOM 1596 O O . PRO A 1 209 ? -2.947 9.957 9.836 1.00 93.12 209 PRO A O 1
ATOM 1599 N N . ILE A 1 210 ? -2.619 8.796 11.725 1.00 94.50 210 ILE A N 1
ATOM 1600 C CA . ILE A 1 210 ? -2.656 9.899 12.674 1.00 94.50 210 ILE A CA 1
ATOM 1601 C C . ILE A 1 210 ? -1.280 10.002 13.322 1.00 94.50 210 ILE A C 1
ATOM 1603 O O . ILE A 1 210 ? -0.941 9.230 14.215 1.00 94.50 210 ILE A O 1
ATOM 1607 N N . ALA A 1 211 ? -0.475 10.943 12.839 1.00 93.12 211 ALA A N 1
ATOM 1608 C CA . ALA A 1 211 ? 0.885 11.177 13.316 1.00 93.12 211 ALA A CA 1
ATOM 1609 C C . ALA A 1 211 ? 0.934 12.203 14.462 1.00 93.12 211 ALA A C 1
ATOM 1611 O O . ALA A 1 211 ? 0.022 13.026 14.594 1.00 93.12 211 ALA A O 1
ATOM 1612 N N . ARG A 1 212 ? 2.041 12.222 15.217 1.00 92.31 212 ARG A N 1
ATOM 1613 C CA . ARG A 1 212 ? 2.376 13.155 16.313 1.00 92.31 212 ARG A CA 1
ATOM 1614 C C . ARG A 1 212 ? 1.323 13.193 17.427 1.00 92.31 212 ARG A C 1
ATOM 1616 O O . ARG A 1 212 ? 0.899 14.272 17.841 1.00 92.31 212 ARG A O 1
ATOM 1623 N N . LEU A 1 213 ? 0.805 12.039 17.830 1.00 93.31 213 LEU A N 1
ATOM 1624 C CA . LEU A 1 213 ? -0.193 11.954 18.890 1.00 93.31 213 LEU A CA 1
ATOM 1625 C C . LEU A 1 213 ? 0.379 12.412 20.230 1.00 93.31 213 LEU A C 1
ATOM 1627 O O . LEU A 1 213 ? 1.458 11.992 20.631 1.00 93.31 213 LEU A O 1
ATOM 1631 N N . THR A 1 214 ? -0.411 13.231 20.914 1.00 94.38 214 THR A N 1
ATOM 1632 C CA . THR A 1 214 ? -0.235 13.622 22.314 1.00 94.38 214 THR A CA 1
ATOM 1633 C C . THR A 1 214 ? -1.564 13.376 23.035 1.00 94.38 214 THR A C 1
ATOM 1635 O O . THR A 1 214 ? -2.599 13.278 22.360 1.00 94.38 214 THR A O 1
ATOM 1638 N N . PRO A 1 215 ? -1.603 13.327 24.378 1.00 94.69 215 PRO A N 1
ATOM 1639 C CA . PRO A 1 215 ? -2.859 13.200 25.118 1.00 94.69 215 PRO A CA 1
ATOM 1640 C C . PRO A 1 215 ? -3.910 14.258 24.734 1.00 94.69 215 PRO A C 1
ATOM 1642 O O . PRO A 1 215 ? -5.097 13.963 24.638 1.00 94.69 215 PRO A O 1
ATOM 1645 N N . GLU A 1 216 ? -3.505 15.491 24.444 1.00 93.75 216 GLU A N 1
ATOM 1646 C CA . GLU A 1 216 ? -4.406 16.556 23.989 1.00 93.75 216 GLU A CA 1
ATOM 1647 C C . GLU A 1 216 ? -4.991 16.218 22.619 1.00 93.75 216 GLU A C 1
ATOM 1649 O O . GLU A 1 216 ? -6.209 16.222 22.446 1.00 93.75 216 GLU A O 1
ATOM 1654 N N . ARG A 1 217 ? -4.137 15.820 21.670 1.00 94.31 217 ARG A N 1
ATOM 1655 C CA . ARG A 1 217 ? -4.568 15.462 20.313 1.00 94.31 217 ARG A CA 1
ATOM 1656 C C . ARG A 1 217 ? -5.402 14.187 20.268 1.00 94.31 217 ARG A C 1
ATOM 1658 O O . ARG A 1 217 ? -6.188 14.015 19.341 1.00 94.31 217 ARG A O 1
ATOM 1665 N N . VAL A 1 218 ? -5.265 13.298 21.252 1.00 95.81 218 VAL A N 1
ATOM 1666 C CA . VAL A 1 218 ? -6.154 12.140 21.410 1.00 95.81 218 VAL A CA 1
ATOM 1667 C C . VAL A 1 218 ? -7.592 12.586 21.686 1.00 95.81 218 VAL A C 1
ATOM 1669 O O . VAL A 1 218 ? -8.523 11.979 21.157 1.00 95.81 218 VAL A O 1
ATOM 1672 N N . LYS A 1 219 ? -7.802 13.659 22.459 1.00 94.56 219 LYS A N 1
ATOM 1673 C CA . LYS A 1 219 ? -9.149 14.204 22.711 1.00 94.56 219 LYS A CA 1
ATOM 1674 C C . LYS A 1 219 ? -9.776 14.688 21.411 1.00 94.56 219 LYS A C 1
ATOM 1676 O O . LYS A 1 219 ? -10.901 14.299 21.098 1.00 94.56 219 LYS A O 1
ATOM 1681 N N . ASP A 1 220 ? -9.009 15.453 20.636 1.00 94.00 220 ASP A N 1
ATOM 1682 C CA . ASP A 1 220 ? -9.426 15.951 19.324 1.00 94.00 220 ASP A CA 1
ATOM 1683 C C . ASP A 1 220 ? -9.713 14.792 18.362 1.00 94.00 220 ASP A C 1
ATOM 1685 O O . ASP A 1 220 ? -10.725 14.795 17.662 1.00 94.00 220 ASP A O 1
ATOM 1689 N N . LEU A 1 221 ? -8.866 13.756 18.375 1.00 94.94 221 LEU A N 1
ATOM 1690 C CA . LEU A 1 221 ? -9.044 12.557 17.563 1.00 94.94 221 LEU A CA 1
ATOM 1691 C C . LEU A 1 221 ? -10.361 11.847 17.885 1.00 94.94 221 LEU A C 1
ATOM 1693 O O . LEU A 1 221 ? -11.137 11.550 16.979 1.00 94.94 221 LEU A O 1
ATOM 1697 N N . VAL A 1 222 ? -10.625 11.563 19.162 1.00 95.19 222 VAL A N 1
ATOM 1698 C CA . VAL A 1 222 ? -11.844 10.850 19.571 1.00 95.19 222 VAL A CA 1
ATOM 1699 C C . VAL A 1 222 ? -13.089 11.682 19.264 1.00 95.19 222 VAL A C 1
ATOM 1701 O O . VAL A 1 222 ? -14.083 11.123 18.796 1.00 95.19 222 VAL A O 1
ATOM 1704 N N . ALA A 1 223 ? -13.041 13.002 19.469 1.00 94.06 223 ALA A N 1
ATOM 1705 C CA . ALA A 1 223 ? -14.128 13.901 19.089 1.00 94.06 223 ALA A CA 1
ATOM 1706 C C . ALA A 1 223 ? -14.383 13.851 17.572 1.00 94.06 223 ALA A C 1
ATOM 1708 O O . ALA A 1 223 ? -15.506 13.588 17.142 1.00 94.06 223 ALA A O 1
ATOM 1709 N N . ALA A 1 224 ? -13.328 13.980 16.763 1.00 93.62 224 ALA A N 1
ATOM 1710 C CA . ALA A 1 224 ? -13.414 13.928 15.307 1.00 93.62 224 ALA A CA 1
ATOM 1711 C C . ALA A 1 224 ? -13.943 12.583 14.787 1.00 93.62 224 ALA A C 1
ATOM 1713 O O . ALA A 1 224 ? -14.726 12.558 13.837 1.00 93.62 224 ALA A O 1
ATOM 1714 N N . VAL A 1 225 ? -13.560 11.463 15.409 1.00 93.38 225 VAL A N 1
ATOM 1715 C CA . VAL A 1 225 ? -14.084 10.132 15.064 1.00 93.38 225 VAL A CA 1
ATOM 1716 C C . VAL A 1 225 ? -15.571 10.023 15.403 1.00 93.38 225 VAL A C 1
ATOM 1718 O O . VAL A 1 225 ? -16.351 9.568 14.567 1.00 93.38 225 VAL A O 1
ATOM 1721 N N . ARG A 1 226 ? -15.991 10.477 16.592 1.00 92.50 226 ARG A N 1
ATOM 1722 C CA . ARG A 1 226 ? -17.408 10.466 17.001 1.00 92.50 226 ARG A CA 1
ATOM 1723 C C . ARG A 1 226 ? -18.278 11.328 16.086 1.00 92.50 226 ARG A C 1
ATOM 1725 O O . ARG A 1 226 ? -19.385 10.921 15.743 1.00 92.50 226 ARG A O 1
ATOM 1732 N N . GLU A 1 227 ? -17.762 12.476 15.658 1.00 91.31 227 GLU A N 1
ATOM 1733 C CA . GLU A 1 227 ? -18.436 13.392 14.731 1.00 91.31 227 GLU A CA 1
ATOM 1734 C C . GLU A 1 227 ? -18.311 12.997 13.252 1.00 91.31 227 GLU A C 1
ATOM 1736 O O . GLU A 1 227 ? -18.948 13.623 12.409 1.00 91.31 227 GLU A O 1
ATOM 1741 N N . GLN A 1 228 ? -17.515 11.973 12.921 1.00 87.12 228 GLN A N 1
ATOM 1742 C CA . GLN A 1 228 ? -17.192 11.570 11.543 1.00 87.12 228 GLN A CA 1
ATOM 1743 C C . GLN A 1 228 ? -16.514 12.678 10.710 1.00 87.12 228 GLN A C 1
ATOM 1745 O O . GLN A 1 228 ? -16.663 12.737 9.491 1.00 87.12 228 GLN A O 1
ATOM 1750 N N . LYS A 1 229 ? -15.720 13.536 11.359 1.00 89.94 229 LYS A N 1
ATOM 1751 C CA . LYS A 1 229 ? -15.009 14.679 10.755 1.00 89.94 229 LYS A CA 1
ATOM 1752 C C . LYS A 1 229 ? -13.489 14.527 10.789 1.00 89.94 229 LYS A C 1
ATOM 1754 O O . LYS A 1 229 ? -12.751 15.504 10.880 1.00 89.94 229 LYS A O 1
ATOM 1759 N N . LEU A 1 230 ? -12.990 13.294 10.702 1.00 86.50 230 LEU A N 1
ATOM 1760 C CA . LEU A 1 230 ? -11.551 13.017 10.780 1.00 86.50 230 LEU A CA 1
ATOM 1761 C C . LEU A 1 230 ? -10.731 13.791 9.730 1.00 86.50 230 LEU A C 1
ATOM 1763 O O . LEU A 1 230 ? -9.639 14.262 10.034 1.00 86.50 230 LEU A O 1
ATOM 1767 N N . ALA A 1 231 ? -11.273 13.964 8.520 1.00 81.75 231 ALA A N 1
ATOM 1768 C CA . ALA A 1 231 ? -10.617 14.704 7.440 1.00 81.75 231 ALA A CA 1
ATOM 1769 C C . ALA A 1 231 ? -10.441 16.206 7.746 1.00 81.75 231 ALA A C 1
ATOM 1771 O O . ALA A 1 231 ? -9.508 16.828 7.247 1.00 81.75 231 ALA A O 1
ATOM 1772 N N . GLU A 1 232 ? -11.314 16.783 8.575 1.00 81.25 232 GLU A N 1
ATOM 1773 C CA . GLU A 1 232 ? -11.280 18.199 8.967 1.00 81.25 232 GLU A CA 1
ATOM 1774 C C . GLU A 1 232 ? -10.378 18.437 10.186 1.00 81.25 232 GLU A C 1
ATOM 1776 O O . GLU A 1 232 ? -9.950 19.560 10.438 1.00 81.25 232 GLU A O 1
ATOM 1781 N N . ALA A 1 233 ? -10.028 17.378 10.920 1.00 76.44 233 ALA A N 1
ATOM 1782 C CA . ALA A 1 233 ? -9.282 17.458 12.173 1.00 76.44 233 ALA A CA 1
ATOM 1783 C C . ALA A 1 233 ? -7.762 17.683 12.003 1.00 76.44 233 ALA A C 1
ATOM 1785 O O . ALA A 1 233 ? -7.004 17.620 12.970 1.00 76.44 233 ALA A O 1
ATOM 1786 N N . GLY A 1 234 ? -7.292 17.957 10.779 1.00 75.69 234 GLY A N 1
ATOM 1787 C CA . GLY A 1 234 ? -5.923 18.425 10.527 1.00 75.69 234 GLY A CA 1
ATOM 1788 C C . GLY A 1 234 ? -4.823 17.377 10.741 1.00 75.69 234 GLY A C 1
ATOM 1789 O O . GLY A 1 234 ? -3.655 17.723 10.931 1.00 75.69 234 GLY A O 1
ATOM 1790 N N . PHE A 1 235 ? -5.162 16.087 10.714 1.00 79.88 235 PHE A N 1
ATOM 1791 C CA . PHE A 1 235 ? -4.186 15.006 10.826 1.00 79.88 235 PHE A CA 1
ATOM 1792 C C . PHE A 1 235 ? -3.502 14.760 9.476 1.00 79.88 235 PHE A C 1
ATOM 1794 O O . PHE A 1 235 ? -4.024 14.058 8.617 1.00 79.88 235 PHE A O 1
ATOM 1801 N N . ALA A 1 236 ? -2.325 15.361 9.283 1.00 81.12 236 ALA A N 1
ATOM 1802 C CA . ALA A 1 236 ? -1.523 15.198 8.073 1.00 81.12 236 ALA A CA 1
ATOM 1803 C C . ALA A 1 236 ? -0.149 14.582 8.367 1.00 81.12 236 ALA A C 1
ATOM 1805 O O . ALA A 1 236 ? 0.548 14.977 9.311 1.00 81.12 236 ALA A O 1
ATOM 1806 N N . VAL A 1 237 ? 0.265 13.658 7.497 1.00 87.44 237 VAL A N 1
ATOM 1807 C CA . VAL A 1 237 ? 1.635 13.134 7.454 1.00 87.44 237 VAL A CA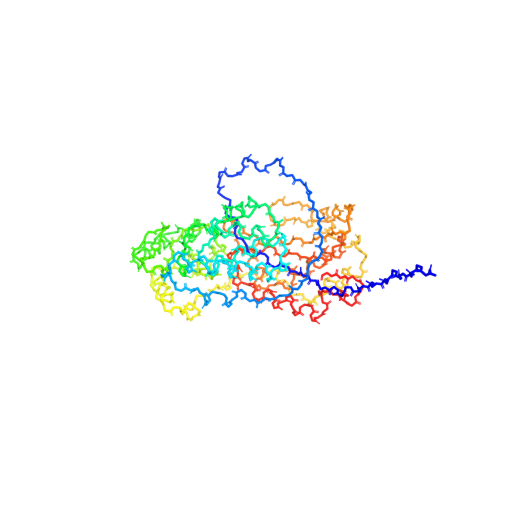 1
ATOM 1808 C C . VAL A 1 237 ? 2.539 14.228 6.891 1.00 87.44 237 VAL A C 1
ATOM 1810 O O . VAL A 1 237 ? 2.466 14.566 5.706 1.00 87.44 237 VAL A O 1
ATOM 1813 N N . ALA A 1 238 ? 3.389 14.799 7.740 1.00 88.25 238 ALA A N 1
ATOM 1814 C CA . ALA A 1 238 ? 4.312 15.852 7.336 1.00 88.25 238 ALA A CA 1
ATOM 1815 C C . ALA A 1 238 ? 5.348 15.319 6.341 1.00 88.25 238 ALA A C 1
ATOM 1817 O O . ALA A 1 238 ? 5.642 14.123 6.297 1.00 88.25 238 ALA A O 1
ATOM 1818 N N . ASP A 1 239 ? 5.849 16.212 5.494 1.00 87.62 239 ASP A N 1
ATOM 1819 C CA . ASP A 1 239 ? 7.090 15.994 4.752 1.00 87.62 239 ASP A CA 1
ATOM 1820 C C . ASP A 1 239 ? 8.257 16.164 5.727 1.00 87.62 239 ASP A C 1
ATOM 1822 O O . ASP A 1 239 ? 8.335 17.180 6.420 1.00 87.62 239 ASP A O 1
ATOM 1826 N N . ASN A 1 240 ? 9.107 15.144 5.817 1.00 86.62 240 ASN A N 1
ATOM 1827 C CA . ASN A 1 240 ? 10.252 15.132 6.720 1.00 86.62 240 ASN A CA 1
ATOM 1828 C C . ASN A 1 240 ? 11.567 14.819 5.986 1.00 86.62 240 ASN A C 1
ATOM 1830 O O . ASN A 1 240 ? 12.519 14.291 6.564 1.00 86.62 240 ASN A O 1
ATOM 1834 N N . VAL A 1 241 ? 11.644 15.134 4.688 1.00 89.81 241 VAL A N 1
ATOM 1835 C CA . VAL A 1 241 ? 12.877 14.983 3.908 1.00 89.81 241 VAL A CA 1
ATOM 1836 C C . VAL A 1 241 ? 13.829 16.147 4.206 1.00 89.81 241 VAL A C 1
ATOM 1838 O O . VAL A 1 241 ? 13.736 17.225 3.625 1.00 89.81 241 VAL A O 1
ATOM 1841 N N . HIS A 1 242 ? 14.806 15.921 5.087 1.00 90.81 242 HIS A N 1
ATOM 1842 C CA . HIS A 1 242 ? 15.786 16.951 5.471 1.00 90.81 242 HIS A CA 1
ATOM 1843 C C . HIS A 1 242 ? 16.881 17.210 4.427 1.00 90.81 242 HIS A C 1
ATOM 1845 O O . HIS A 1 242 ? 17.478 18.286 4.403 1.00 90.81 242 HIS A O 1
ATOM 1851 N N . LYS A 1 243 ? 17.193 16.219 3.584 1.00 89.94 243 LYS A N 1
ATOM 1852 C CA . LYS A 1 243 ? 18.225 16.332 2.548 1.00 89.94 243 LYS A CA 1
ATOM 1853 C C . LYS A 1 243 ? 17.820 15.550 1.308 1.00 89.94 243 LYS A C 1
ATOM 1855 O O . LYS A 1 243 ? 17.680 14.330 1.355 1.00 89.94 243 LYS A O 1
ATOM 1860 N N . LYS A 1 244 ? 17.704 16.254 0.184 1.00 88.38 244 LYS A N 1
ATOM 1861 C CA . LYS A 1 244 ? 17.529 15.640 -1.134 1.00 88.38 244 LYS A CA 1
ATOM 1862 C C . LYS A 1 244 ? 18.902 15.282 -1.699 1.00 88.38 244 LYS A C 1
ATOM 1864 O O . LYS A 1 244 ? 19.831 16.084 -1.637 1.00 88.38 244 LYS A O 1
ATOM 1869 N N . GLY A 1 245 ? 19.041 14.045 -2.165 1.00 84.81 245 GLY A N 1
ATOM 1870 C CA . GLY A 1 245 ? 20.271 13.533 -2.767 1.00 84.81 245 GLY A CA 1
ATOM 1871 C C . GLY A 1 245 ? 20.117 13.325 -4.268 1.00 84.81 245 GLY A C 1
ATOM 1872 O O . GLY A 1 245 ? 19.003 13.202 -4.767 1.00 84.81 245 GLY A O 1
ATOM 1873 N N . GLU A 1 246 ? 21.248 13.193 -4.955 1.00 85.88 246 GLU A N 1
ATOM 1874 C CA . GLU A 1 246 ? 21.373 13.101 -6.421 1.00 85.88 246 GLU A CA 1
ATOM 1875 C C . GLU A 1 246 ? 20.876 11.780 -7.034 1.00 85.88 246 GLU A C 1
ATOM 1877 O O . GLU A 1 246 ? 21.077 11.535 -8.217 1.00 85.88 246 GLU A O 1
ATOM 1882 N N . VAL A 1 247 ? 20.265 10.898 -6.240 1.00 85.31 247 VAL A N 1
ATOM 1883 C CA . VAL A 1 247 ? 19.831 9.572 -6.706 1.00 85.31 247 VAL A CA 1
ATOM 1884 C C . VAL A 1 247 ? 18.319 9.429 -6.604 1.00 85.31 247 VAL A C 1
ATOM 1886 O O . VAL A 1 247 ? 17.638 9.338 -7.612 1.00 85.31 247 VAL A O 1
ATOM 1889 N N . VAL A 1 248 ? 17.778 9.404 -5.384 1.00 87.00 248 VAL A N 1
ATOM 1890 C CA . VAL A 1 248 ? 16.353 9.104 -5.154 1.00 87.00 248 VAL A CA 1
ATOM 1891 C C . VAL A 1 248 ? 15.455 10.310 -5.432 1.00 87.00 248 VAL A C 1
ATOM 1893 O O . VAL A 1 248 ? 14.353 10.154 -5.944 1.00 87.00 248 VAL A O 1
ATOM 1896 N N . PHE A 1 249 ? 15.932 11.507 -5.089 1.00 89.25 249 PHE A N 1
ATOM 1897 C CA . PHE A 1 249 ? 15.197 12.765 -5.240 1.00 89.25 249 PHE A CA 1
ATOM 1898 C C . PHE A 1 249 ? 15.857 13.682 -6.271 1.00 89.25 249 PHE A C 1
ATOM 1900 O O . PHE A 1 249 ? 15.712 14.901 -6.187 1.00 89.25 249 PHE A O 1
ATOM 1907 N N . ALA A 1 250 ? 16.622 13.100 -7.198 1.00 86.19 250 ALA A N 1
ATOM 1908 C CA . ALA A 1 250 ? 17.165 13.835 -8.325 1.00 86.19 250 ALA A CA 1
ATOM 1909 C C . ALA A 1 250 ? 16.022 14.372 -9.185 1.00 86.19 250 ALA A C 1
ATOM 1911 O O . ALA A 1 250 ? 15.005 13.702 -9.371 1.00 86.19 250 ALA A O 1
ATOM 1912 N N . GLU A 1 251 ? 16.203 15.569 -9.729 1.00 83.88 251 GLU A N 1
ATOM 1913 C CA . GLU A 1 251 ? 15.330 16.042 -10.792 1.00 83.88 251 GLU A CA 1
ATOM 1914 C C . GLU A 1 251 ? 15.633 15.222 -12.047 1.00 83.88 251 GLU A C 1
ATOM 1916 O O . GLU A 1 251 ? 16.761 15.213 -12.542 1.00 83.88 251 GLU A O 1
ATOM 1921 N N . MET A 1 252 ? 14.634 14.489 -12.532 1.00 82.50 252 MET A N 1
ATOM 1922 C CA . MET A 1 252 ? 14.722 13.758 -13.787 1.00 82.50 252 MET A CA 1
ATOM 1923 C C . MET A 1 252 ? 13.572 14.179 -14.686 1.00 82.50 252 MET A C 1
ATOM 1925 O O . MET A 1 252 ? 12.429 14.309 -14.243 1.00 82.50 252 MET A O 1
ATOM 1929 N N . GLU A 1 253 ? 13.881 14.353 -15.967 1.00 84.62 253 GLU A N 1
ATOM 1930 C CA . GLU A 1 253 ? 12.866 14.514 -16.999 1.00 84.62 253 GLU A CA 1
ATOM 1931 C C . GLU A 1 253 ? 12.006 13.240 -17.058 1.00 84.62 253 GLU A C 1
ATOM 1933 O O . GLU A 1 253 ? 12.551 12.156 -17.308 1.00 84.62 253 GLU A O 1
ATOM 1938 N N . PRO A 1 254 ? 10.682 13.324 -16.829 1.00 82.06 254 PRO A N 1
ATOM 1939 C CA . PRO A 1 254 ? 9.822 12.147 -16.808 1.00 82.06 254 PRO A CA 1
ATOM 1940 C C . PRO A 1 254 ? 9.919 11.335 -18.105 1.00 82.06 254 PRO A C 1
ATOM 1942 O O . PRO A 1 254 ? 9.737 11.872 -19.199 1.00 82.06 254 PRO A O 1
ATOM 1945 N N . GLY A 1 255 ? 10.179 10.031 -17.994 1.00 86.25 255 GLY A N 1
ATOM 1946 C CA . GLY A 1 255 ? 10.309 9.136 -19.145 1.00 86.25 255 GLY A CA 1
ATOM 1947 C C . GLY A 1 255 ? 11.677 9.164 -19.836 1.00 86.25 255 GLY A C 1
ATOM 1948 O O . GLY A 1 255 ? 11.870 8.432 -20.811 1.00 86.25 255 GLY A O 1
ATOM 1949 N N . ALA A 1 256 ? 12.640 9.973 -19.381 1.00 90.19 256 ALA A N 1
ATOM 1950 C CA . ALA A 1 256 ? 13.975 10.012 -19.979 1.00 90.19 256 ALA A CA 1
ATOM 1951 C C . ALA A 1 256 ? 14.741 8.695 -19.789 1.00 90.19 256 ALA A C 1
ATOM 1953 O O . ALA A 1 256 ? 15.382 8.217 -20.730 1.00 90.19 256 ALA A O 1
ATOM 1954 N N . GLY A 1 257 ? 14.639 8.080 -18.606 1.00 92.62 257 GLY A N 1
ATOM 1955 C CA . GLY A 1 257 ? 15.253 6.780 -18.334 1.00 92.62 257 GLY A CA 1
ATOM 1956 C C . GLY A 1 257 ? 14.628 5.690 -19.197 1.00 92.62 257 GLY A C 1
ATOM 1957 O O . GLY A 1 257 ? 15.330 4.862 -19.777 1.00 92.62 257 GLY A O 1
ATOM 1958 N N . LEU A 1 258 ? 13.309 5.744 -19.362 1.00 93.75 258 LEU A N 1
ATOM 1959 C CA . LEU A 1 258 ? 12.589 4.826 -20.226 1.00 93.75 258 LEU A CA 1
ATOM 1960 C C . LEU A 1 258 ? 12.963 4.988 -21.703 1.00 93.75 258 LEU A C 1
ATOM 1962 O O . LEU A 1 258 ? 13.179 3.995 -22.397 1.00 93.75 258 LEU A O 1
ATOM 1966 N N . LYS A 1 259 ? 13.068 6.226 -22.192 1.00 93.88 259 LYS A N 1
ATOM 1967 C CA . LYS A 1 259 ? 13.500 6.511 -23.565 1.00 93.88 259 LYS A CA 1
ATOM 1968 C C . LYS A 1 259 ? 14.888 5.934 -23.841 1.00 93.88 259 LYS A C 1
ATOM 1970 O O . LYS A 1 259 ? 15.095 5.355 -24.904 1.00 93.88 259 LYS A O 1
ATOM 1975 N N . HIS A 1 260 ? 15.817 6.072 -22.891 1.00 95.19 260 HIS A N 1
ATOM 1976 C CA . HIS A 1 260 ? 17.143 5.456 -22.983 1.00 95.19 260 HIS A CA 1
ATOM 1977 C C . HIS A 1 260 ? 17.050 3.929 -23.004 1.00 95.19 260 HIS A C 1
ATOM 1979 O O . HIS A 1 260 ? 17.596 3.295 -23.901 1.00 95.19 260 HIS A O 1
ATOM 1985 N N . ALA A 1 261 ? 16.277 3.339 -22.088 1.00 95.88 261 ALA A N 1
ATOM 1986 C CA . ALA A 1 261 ? 16.078 1.894 -22.042 1.00 95.88 261 ALA A CA 1
ATOM 1987 C C . ALA A 1 261 ? 15.527 1.334 -23.366 1.00 95.88 261 ALA A C 1
ATOM 1989 O O . ALA A 1 261 ? 16.010 0.311 -23.833 1.00 95.88 261 ALA A O 1
ATOM 1990 N N . LEU A 1 262 ? 14.574 2.021 -24.004 1.00 94.75 262 LEU A N 1
ATOM 1991 C CA . LEU A 1 262 ? 13.994 1.621 -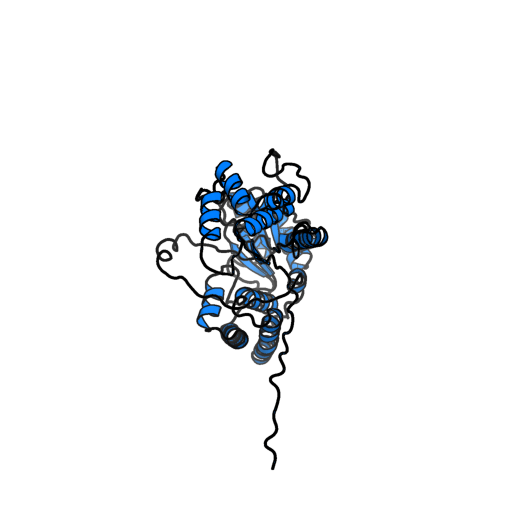25.294 1.00 94.75 262 LEU A CA 1
ATOM 1992 C C . LEU A 1 262 ? 14.939 1.802 -26.495 1.00 94.75 262 LEU A C 1
ATOM 1994 O O . LEU A 1 262 ? 14.699 1.205 -27.543 1.00 94.75 262 LEU A O 1
ATOM 1998 N N . ALA A 1 263 ? 15.988 2.621 -26.371 1.00 95.88 263 ALA A N 1
ATOM 1999 C CA . ALA A 1 263 ? 17.043 2.722 -27.382 1.00 95.88 263 ALA A CA 1
ATOM 2000 C C . ALA A 1 263 ? 18.023 1.536 -27.322 1.00 95.88 263 ALA A C 1
ATOM 2002 O O . ALA A 1 263 ? 18.734 1.271 -28.293 1.00 95.88 263 ALA A O 1
ATOM 2003 N N . LEU A 1 264 ? 18.045 0.819 -26.196 1.00 96.31 264 LEU A N 1
ATOM 2004 C CA . LEU A 1 264 ? 18.752 -0.442 -26.015 1.00 96.31 264 LEU A CA 1
ATOM 2005 C C . LEU A 1 264 ? 17.819 -1.617 -26.317 1.00 96.31 264 LEU A C 1
ATOM 2007 O O . LEU A 1 264 ? 16.595 -1.503 -26.243 1.00 96.31 264 LEU A O 1
ATOM 2011 N N . ASP A 1 265 ? 18.385 -2.788 -26.596 1.00 96.25 265 ASP A N 1
ATOM 2012 C CA . ASP A 1 265 ? 17.617 -4.029 -26.520 1.00 96.25 265 ASP A CA 1
ATOM 2013 C C . ASP A 1 265 ? 17.441 -4.470 -25.042 1.00 96.25 265 ASP A C 1
ATOM 2015 O O . ASP A 1 265 ? 18.147 -3.982 -24.149 1.00 96.25 265 ASP A O 1
ATOM 2019 N N . PRO A 1 266 ? 16.505 -5.391 -24.727 1.00 96.69 266 PRO A N 1
ATOM 2020 C CA . PRO A 1 266 ? 16.280 -5.829 -23.345 1.00 96.69 266 PRO A CA 1
ATOM 2021 C C . PRO A 1 266 ? 17.539 -6.383 -22.656 1.00 96.69 266 PRO A C 1
ATOM 2023 O O . PRO A 1 266 ? 17.738 -6.192 -21.454 1.00 96.69 266 PRO A O 1
ATOM 2026 N N . ALA A 1 267 ? 18.417 -7.043 -23.420 1.00 97.88 267 ALA A N 1
ATOM 2027 C CA . ALA A 1 267 ? 19.688 -7.554 -22.919 1.00 97.88 267 ALA A CA 1
ATOM 2028 C C . ALA A 1 267 ? 20.655 -6.419 -22.537 1.00 97.88 267 ALA A C 1
ATOM 2030 O O . ALA A 1 267 ? 21.312 -6.510 -21.498 1.00 97.88 267 ALA A O 1
ATOM 2031 N N . GLY A 1 268 ? 20.702 -5.343 -23.323 1.00 98.38 268 GLY A N 1
ATOM 2032 C CA . GLY A 1 268 ? 21.465 -4.129 -23.056 1.00 98.38 268 GLY A CA 1
ATOM 2033 C C . GLY A 1 268 ? 21.017 -3.433 -21.775 1.00 98.38 268 GLY A C 1
ATOM 2034 O O . GLY A 1 268 ? 21.862 -3.106 -20.944 1.00 98.38 268 GLY A O 1
ATOM 2035 N N . VAL A 1 269 ? 19.704 -3.321 -21.540 1.00 98.38 269 VAL A N 1
ATOM 2036 C CA . VAL A 1 269 ? 19.158 -2.782 -20.278 1.00 98.38 269 VAL A CA 1
ATOM 2037 C C . VAL A 1 269 ? 19.630 -3.601 -19.075 1.00 98.38 269 VAL A C 1
ATOM 2039 O O . VAL A 1 269 ? 20.135 -3.053 -18.094 1.00 98.38 269 VAL A O 1
ATOM 2042 N N . ILE A 1 270 ? 19.526 -4.933 -19.147 1.00 98.62 270 ILE A N 1
ATOM 2043 C CA . ILE A 1 270 ? 20.038 -5.817 -18.088 1.00 98.62 270 ILE A CA 1
ATOM 2044 C C . ILE A 1 270 ? 21.556 -5.638 -17.921 1.00 98.62 270 ILE A C 1
ATOM 2046 O O . ILE A 1 270 ? 22.055 -5.623 -16.792 1.00 98.62 270 ILE A O 1
ATOM 2050 N N . GLY A 1 271 ? 22.287 -5.481 -19.027 1.00 98.62 271 GLY A N 1
ATOM 2051 C CA . GLY A 1 271 ? 23.721 -5.206 -19.054 1.00 98.62 271 GLY A CA 1
ATOM 2052 C C . GLY A 1 271 ? 24.099 -3.941 -18.281 1.00 98.62 271 GLY A C 1
ATOM 2053 O O . GLY A 1 271 ? 24.975 -4.005 -17.418 1.00 98.62 271 GLY A O 1
ATOM 2054 N N . GLU A 1 272 ? 23.402 -2.827 -18.509 1.00 98.44 272 GLU A N 1
ATOM 2055 C CA . GLU A 1 272 ? 23.627 -1.570 -17.783 1.00 98.44 272 GLU A CA 1
ATOM 2056 C C . GLU A 1 272 ? 23.327 -1.705 -16.286 1.00 98.44 272 GLU A C 1
ATOM 2058 O O . GLU A 1 272 ? 24.137 -1.302 -15.445 1.00 98.44 272 GLU A O 1
ATOM 2063 N N . VAL A 1 273 ? 22.218 -2.356 -15.916 1.00 98.12 273 VAL A N 1
ATOM 2064 C CA . VAL A 1 273 ? 21.892 -2.590 -14.499 1.00 98.12 273 VAL A CA 1
ATOM 2065 C C . VAL A 1 273 ? 22.959 -3.463 -13.829 1.00 98.12 273 VAL A C 1
ATOM 2067 O O . VAL A 1 273 ? 23.344 -3.193 -12.689 1.00 98.12 273 VAL A O 1
ATOM 2070 N N . LYS A 1 274 ? 23.503 -4.473 -14.521 1.00 98.25 274 LYS A N 1
ATOM 2071 C CA . LYS A 1 274 ? 24.640 -5.267 -14.021 1.00 98.25 274 LYS A CA 1
ATOM 2072 C C . LYS A 1 274 ? 25.901 -4.410 -13.872 1.00 98.25 274 LYS A C 1
ATOM 2074 O O . LYS A 1 274 ? 26.558 -4.493 -12.833 1.00 98.25 274 LYS A O 1
ATOM 2079 N N . ALA A 1 275 ? 26.215 -3.572 -14.859 1.00 98.31 275 ALA A N 1
ATOM 2080 C CA . ALA A 1 275 ? 27.382 -2.690 -14.840 1.00 98.31 275 ALA A CA 1
ATOM 2081 C C . ALA A 1 275 ? 27.324 -1.660 -13.698 1.00 98.31 275 ALA A C 1
ATOM 2083 O O . ALA A 1 275 ? 28.345 -1.399 -13.063 1.00 98.31 275 ALA A O 1
ATOM 2084 N N . SER A 1 276 ? 26.127 -1.162 -13.362 1.00 96.88 276 SER A N 1
ATOM 2085 C CA . SER A 1 276 ? 25.901 -0.246 -12.230 1.00 96.88 276 SER A CA 1
ATOM 2086 C C . SER A 1 276 ? 26.182 -0.867 -10.855 1.00 96.88 276 SER A C 1
ATOM 2088 O O . SER A 1 276 ? 26.293 -0.157 -9.857 1.00 96.88 276 SER A O 1
ATOM 2090 N N . ARG A 1 277 ? 26.267 -2.205 -10.779 1.00 97.19 277 ARG A N 1
ATOM 2091 C CA . ARG A 1 277 ? 26.391 -2.978 -9.532 1.00 97.19 277 ARG A CA 1
ATOM 2092 C C . ARG A 1 277 ? 25.260 -2.700 -8.533 1.00 97.19 277 ARG A C 1
ATOM 2094 O O . ARG A 1 277 ? 25.451 -2.867 -7.326 1.00 97.19 277 ARG A O 1
ATOM 2101 N N . LEU A 1 278 ? 24.076 -2.307 -9.014 1.00 97.00 278 LEU A N 1
ATOM 2102 C CA . LEU A 1 278 ? 22.911 -2.087 -8.165 1.00 97.00 278 LEU A CA 1
ATOM 2103 C C . LEU A 1 278 ? 22.571 -3.358 -7.374 1.00 97.00 278 LEU A C 1
ATOM 2105 O O . LEU A 1 278 ? 22.458 -4.459 -7.919 1.00 97.00 278 LEU A O 1
ATOM 2109 N N . ARG A 1 279 ? 22.379 -3.189 -6.066 1.00 97.25 279 ARG A N 1
ATOM 2110 C CA . ARG A 1 279 ? 21.966 -4.243 -5.134 1.00 97.25 279 ARG A CA 1
ATOM 2111 C C . ARG A 1 279 ? 20.565 -3.950 -4.613 1.00 97.25 279 ARG A C 1
ATOM 2113 O O . ARG A 1 279 ? 20.182 -2.787 -4.488 1.00 97.25 279 ARG A O 1
ATOM 2120 N N . GLY A 1 280 ? 19.821 -5.003 -4.280 1.00 95.31 280 GLY A N 1
ATOM 2121 C CA . GLY A 1 280 ? 18.497 -4.883 -3.675 1.00 95.31 280 GLY A CA 1
ATOM 2122 C C . GLY A 1 280 ? 18.526 -4.035 -2.401 1.00 95.31 280 GLY A C 1
ATOM 2123 O O . GLY A 1 280 ? 19.365 -4.253 -1.528 1.00 95.31 280 GLY A O 1
ATOM 2124 N N . ARG A 1 281 ? 17.605 -3.070 -2.304 1.00 94.94 281 ARG A N 1
ATOM 2125 C CA . ARG A 1 281 ? 17.519 -2.105 -1.191 1.00 94.94 281 ARG A CA 1
ATOM 2126 C C . ARG A 1 281 ? 16.540 -2.503 -0.080 1.00 94.94 281 ARG A C 1
ATOM 2128 O O . ARG A 1 281 ? 16.424 -1.777 0.896 1.00 94.94 281 ARG A O 1
ATOM 2135 N N . GLY A 1 282 ? 15.916 -3.676 -0.189 1.00 90.69 282 GLY A N 1
ATOM 2136 C CA . GLY A 1 282 ? 15.082 -4.285 0.858 1.00 90.69 282 GLY A CA 1
ATOM 2137 C C . GLY A 1 282 ? 15.861 -5.181 1.831 1.00 90.69 282 GLY A C 1
ATOM 2138 O O . GLY A 1 282 ? 15.364 -6.222 2.224 1.00 90.69 282 GLY A O 1
ATOM 2139 N N . GLY A 1 283 ? 17.131 -4.878 2.121 1.00 90.81 283 GLY A N 1
ATOM 2140 C CA . GLY A 1 283 ? 17.939 -5.613 3.111 1.00 90.81 283 GLY A CA 1
ATOM 2141 C C . GLY A 1 283 ? 18.797 -6.763 2.565 1.00 90.81 283 GLY A C 1
ATOM 2142 O O . GLY A 1 283 ? 19.998 -6.786 2.816 1.00 90.81 283 GLY A O 1
ATOM 2143 N N . ALA A 1 284 ? 18.248 -7.675 1.751 1.00 91.81 284 ALA A N 1
ATOM 2144 C CA . ALA A 1 284 ? 18.985 -8.870 1.290 1.00 91.81 284 ALA A CA 1
ATOM 2145 C C . ALA A 1 284 ? 20.211 -8.571 0.397 1.00 91.81 284 ALA A C 1
ATOM 2147 O O . ALA A 1 284 ? 21.116 -9.394 0.260 1.00 91.81 284 ALA A O 1
ATOM 2148 N N . GLY A 1 285 ? 20.241 -7.409 -0.265 1.00 94.12 285 GLY A N 1
ATOM 2149 C CA . GLY A 1 285 ? 21.411 -6.963 -1.024 1.00 94.12 285 GLY A CA 1
ATOM 2150 C C . GLY A 1 285 ? 21.789 -7.841 -2.224 1.00 94.12 285 GLY A C 1
ATOM 2151 O O . GLY A 1 285 ? 22.941 -7.801 -2.658 1.00 94.12 285 GLY A O 1
ATOM 2152 N N . PHE A 1 286 ? 20.874 -8.641 -2.776 1.00 97.31 286 PHE A N 1
ATOM 2153 C CA . PHE A 1 286 ? 21.160 -9.444 -3.969 1.00 97.31 286 PHE A CA 1
ATOM 2154 C C . PHE A 1 286 ? 21.378 -8.540 -5.206 1.00 97.31 286 PHE A C 1
ATOM 2156 O O . PHE A 1 286 ? 20.669 -7.535 -5.334 1.00 97.31 286 PHE A O 1
ATOM 2163 N N . PRO A 1 287 ? 22.328 -8.842 -6.116 1.00 98.19 287 PRO A N 1
ATOM 2164 C CA . PRO A 1 287 ? 22.558 -8.036 -7.319 1.00 98.19 287 PRO A CA 1
ATOM 2165 C C . PRO A 1 287 ? 21.316 -7.959 -8.220 1.00 98.19 287 PRO A C 1
ATOM 2167 O O . PRO A 1 287 ? 20.808 -8.980 -8.691 1.00 98.19 287 PRO A O 1
ATOM 2170 N N . ALA A 1 288 ? 20.830 -6.743 -8.480 1.00 97.69 288 ALA A N 1
ATOM 2171 C CA . ALA A 1 288 ? 19.576 -6.512 -9.197 1.00 97.69 288 ALA A CA 1
ATOM 2172 C C . ALA A 1 288 ? 19.643 -7.015 -10.647 1.00 97.69 288 ALA A C 1
ATOM 2174 O O . ALA A 1 288 ? 18.772 -7.767 -11.079 1.00 97.69 288 ALA A O 1
ATOM 2175 N N . GLY A 1 289 ? 20.722 -6.686 -11.365 1.00 97.81 289 GLY A N 1
ATOM 2176 C CA . GLY A 1 289 ? 20.898 -7.096 -12.759 1.00 97.81 289 GLY A CA 1
ATOM 2177 C C . GLY A 1 289 ? 20.983 -8.616 -12.940 1.00 97.81 289 GLY A C 1
ATOM 2178 O O . GLY A 1 289 ? 20.407 -9.161 -13.876 1.00 97.81 289 GLY A O 1
ATOM 2179 N N . THR A 1 290 ? 21.612 -9.331 -12.000 1.00 98.06 290 THR A N 1
ATOM 2180 C CA . THR A 1 290 ? 21.631 -10.805 -11.997 1.00 98.06 290 THR A CA 1
ATOM 2181 C C . THR A 1 290 ? 20.229 -11.381 -11.789 1.00 98.06 290 THR A C 1
ATOM 2183 O O . THR A 1 290 ? 19.836 -12.318 -12.480 1.00 98.06 290 THR A O 1
ATOM 2186 N N . LYS A 1 291 ? 19.437 -10.800 -10.875 1.00 97.88 291 LYS A N 1
ATOM 2187 C CA . LYS A 1 291 ? 18.040 -11.209 -10.658 1.00 97.88 291 LYS A CA 1
ATOM 2188 C C . LYS A 1 291 ? 17.199 -11.017 -11.924 1.00 97.88 291 LYS A C 1
ATOM 2190 O O . LYS A 1 291 ? 16.401 -11.890 -12.262 1.00 97.88 291 LYS A O 1
ATOM 2195 N N . TRP A 1 292 ? 17.384 -9.895 -12.622 1.00 98.25 292 TRP A N 1
ATOM 2196 C CA . TRP A 1 292 ? 16.682 -9.608 -13.875 1.00 98.25 292 TRP A CA 1
ATOM 2197 C C . TRP A 1 292 ? 17.081 -10.586 -14.978 1.00 98.25 292 TRP A C 1
ATOM 2199 O O . TRP A 1 292 ? 16.206 -11.123 -15.647 1.00 98.25 292 TRP A O 1
ATOM 2209 N N . GLU A 1 293 ? 18.371 -10.897 -15.114 1.00 98.19 293 GLU A N 1
ATOM 2210 C CA . GLU A 1 293 ? 18.865 -11.879 -16.084 1.00 98.19 293 GLU A CA 1
ATOM 2211 C C . GLU A 1 293 ? 18.258 -13.272 -15.871 1.00 98.19 293 GLU A C 1
ATOM 2213 O O . GLU A 1 293 ? 17.832 -13.913 -16.833 1.00 98.19 293 GLU A O 1
ATOM 2218 N N . PHE A 1 294 ? 18.160 -13.736 -14.621 1.00 97.56 294 PHE A N 1
ATOM 2219 C CA . PHE A 1 294 ? 17.508 -15.012 -14.317 1.00 97.56 294 PHE A CA 1
ATOM 2220 C C . PHE A 1 294 ? 16.036 -15.019 -14.743 1.00 97.56 294 PHE A C 1
ATOM 2222 O O . PHE A 1 294 ? 15.588 -15.976 -15.371 1.00 97.56 294 PHE A O 1
ATOM 2229 N N . CYS A 1 295 ? 15.295 -13.943 -14.466 1.00 96.62 295 CYS A N 1
ATOM 2230 C CA . CYS A 1 295 ? 13.897 -13.822 -14.883 1.00 96.62 295 CYS A CA 1
ATOM 2231 C C . CYS A 1 295 ? 13.751 -13.719 -16.412 1.00 96.62 295 CYS A C 1
ATOM 2233 O O . CYS A 1 295 ? 12.874 -14.347 -17.008 1.00 96.62 295 CYS A O 1
ATOM 2235 N N . ALA A 1 296 ? 14.640 -12.981 -17.077 1.00 96.44 296 ALA A N 1
ATOM 2236 C CA . ALA A 1 296 ? 14.659 -12.855 -18.530 1.00 96.44 296 ALA A CA 1
ATOM 2237 C C . ALA A 1 296 ? 14.890 -14.212 -19.222 1.00 96.44 296 ALA A C 1
ATOM 2239 O O . ALA A 1 296 ? 14.238 -14.505 -20.222 1.00 96.44 296 ALA A O 1
ATOM 2240 N N . ARG A 1 297 ? 15.745 -15.073 -18.655 1.00 96.19 297 ARG A N 1
ATOM 2241 C CA . ARG A 1 297 ? 16.048 -16.412 -19.192 1.00 96.19 297 ARG A CA 1
ATOM 2242 C C . ARG A 1 297 ? 15.034 -17.491 -18.815 1.00 96.19 297 ARG A C 1
ATOM 2244 O O . ARG A 1 297 ? 15.002 -18.533 -19.463 1.00 96.19 297 ARG A O 1
ATOM 2251 N N . ALA A 1 298 ? 14.241 -17.275 -17.767 1.00 95.25 298 ALA A N 1
ATOM 2252 C CA . ALA A 1 298 ? 13.240 -18.241 -17.339 1.00 95.25 298 ALA A CA 1
ATOM 2253 C C . ALA A 1 298 ? 12.209 -18.498 -18.451 1.00 95.25 298 ALA A C 1
ATOM 2255 O O . ALA A 1 298 ? 11.717 -17.562 -19.088 1.00 95.25 298 ALA A O 1
ATOM 2256 N N . ALA A 1 299 ? 11.878 -19.775 -18.660 1.00 91.31 299 ALA A N 1
ATOM 2257 C CA . ALA A 1 299 ? 10.814 -20.178 -19.568 1.00 91.31 299 ALA A CA 1
ATOM 2258 C C . ALA A 1 299 ? 9.447 -19.732 -19.025 1.00 91.31 299 ALA A C 1
ATOM 2260 O O . ALA A 1 299 ? 9.193 -19.802 -17.823 1.00 91.31 299 ALA A O 1
ATOM 2261 N N . GLY A 1 300 ? 8.562 -19.301 -19.921 1.00 85.19 300 GLY A N 1
ATOM 2262 C CA . GLY A 1 300 ? 7.222 -18.830 -19.581 1.00 85.19 300 GLY A CA 1
ATOM 2263 C C . GLY A 1 300 ? 6.876 -17.542 -20.318 1.00 85.19 300 GLY A C 1
ATOM 2264 O O . GLY A 1 300 ? 7.671 -16.606 -20.374 1.00 85.19 300 GLY A O 1
ATOM 2265 N N . GLU A 1 301 ? 5.675 -17.502 -20.888 1.00 81.00 301 GLU A N 1
ATOM 2266 C CA . GLU A 1 301 ? 5.200 -16.351 -21.666 1.00 81.00 301 GLU A CA 1
ATOM 2267 C C . GLU A 1 301 ? 4.771 -15.176 -20.780 1.00 81.00 301 GLU A C 1
ATOM 2269 O O . GLU A 1 301 ? 4.810 -14.024 -21.209 1.00 81.00 301 GLU A O 1
ATOM 2274 N N . ARG A 1 302 ? 4.366 -15.457 -19.534 1.00 90.44 302 ARG A N 1
ATOM 2275 C CA . ARG A 1 302 ? 3.935 -14.441 -18.572 1.00 90.44 302 ARG A CA 1
ATOM 2276 C C . ARG A 1 302 ? 5.028 -14.182 -17.546 1.00 90.44 302 ARG A C 1
ATOM 2278 O O . ARG A 1 302 ? 5.371 -15.059 -16.756 1.00 90.44 302 ARG A O 1
ATOM 2285 N N . LYS A 1 303 ? 5.506 -12.943 -17.525 1.00 93.75 303 LYS A N 1
ATOM 2286 C CA . LYS A 1 303 ? 6.424 -12.403 -16.521 1.00 93.75 303 LYS A CA 1
ATOM 2287 C C . LYS A 1 303 ? 5.812 -11.144 -15.930 1.00 93.75 303 LYS A C 1
ATOM 2289 O O . LYS A 1 303 ? 5.076 -10.440 -16.621 1.00 93.75 303 LYS A O 1
ATOM 2294 N N . VAL A 1 304 ? 6.112 -10.889 -14.661 1.00 94.25 304 VAL A N 1
ATOM 2295 C CA . VAL A 1 304 ? 5.523 -9.794 -13.884 1.00 94.25 304 VAL A CA 1
ATOM 2296 C C . VAL A 1 304 ? 6.621 -9.095 -13.092 1.00 94.25 304 VAL A C 1
ATOM 2298 O O . VAL A 1 304 ? 7.505 -9.754 -12.539 1.00 94.25 304 VAL A O 1
ATOM 2301 N N . VAL A 1 305 ? 6.555 -7.769 -13.016 1.00 97.25 305 VAL A N 1
ATOM 2302 C CA . VAL A 1 305 ? 7.375 -6.965 -12.103 1.00 97.25 305 VAL A CA 1
ATOM 2303 C C . VAL A 1 305 ? 6.589 -6.733 -10.819 1.00 97.25 305 VAL A C 1
ATOM 2305 O O . VAL A 1 305 ? 5.623 -5.983 -10.814 1.00 97.25 305 VAL A O 1
ATOM 2308 N N . LEU A 1 306 ? 7.009 -7.344 -9.714 1.00 96.50 306 LEU A N 1
ATOM 2309 C CA . LEU A 1 306 ? 6.437 -7.067 -8.396 1.00 96.50 306 LEU A CA 1
ATOM 2310 C C . LEU A 1 306 ? 7.312 -6.044 -7.658 1.00 96.50 306 LEU A C 1
ATOM 2312 O O . LEU A 1 306 ? 8.453 -6.345 -7.299 1.00 96.50 306 LEU A O 1
ATOM 2316 N N . CYS A 1 307 ? 6.783 -4.844 -7.435 1.00 97.38 307 CYS A N 1
ATOM 2317 C CA . CYS A 1 307 ? 7.362 -3.847 -6.545 1.00 97.38 307 CYS A CA 1
ATOM 2318 C C . CYS A 1 307 ? 6.852 -4.111 -5.127 1.00 97.38 307 CYS A C 1
ATOM 2320 O O . CYS A 1 307 ? 5.652 -4.036 -4.872 1.00 97.38 307 CYS A O 1
ATOM 2322 N N . ASN A 1 308 ? 7.763 -4.466 -4.222 1.00 95.94 308 ASN A N 1
ATOM 2323 C CA . ASN A 1 308 ? 7.436 -4.654 -2.817 1.00 95.94 308 ASN A CA 1
ATOM 2324 C C . ASN A 1 308 ? 7.469 -3.292 -2.106 1.00 95.94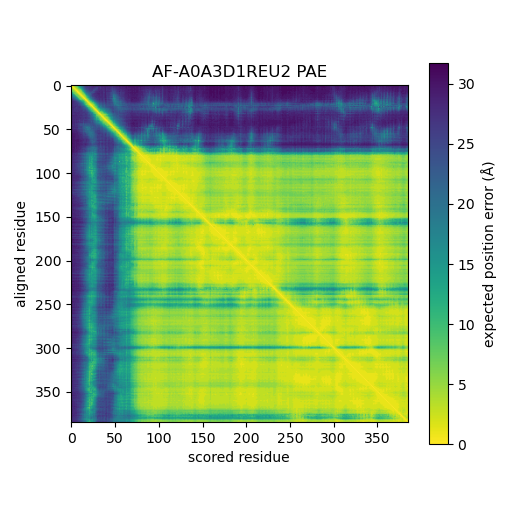 308 ASN A C 1
ATOM 2326 O O . ASN A 1 308 ? 8.550 -2.738 -1.924 1.00 95.94 308 ASN A O 1
ATOM 2330 N N . ALA A 1 309 ? 6.298 -2.788 -1.730 1.00 95.12 309 ALA A N 1
ATOM 2331 C CA . ALA A 1 309 ? 6.092 -1.630 -0.865 1.00 95.12 309 ALA A CA 1
ATOM 2332 C C . ALA A 1 309 ? 5.402 -2.035 0.456 1.00 95.12 309 ALA A C 1
ATOM 2334 O O . ALA A 1 309 ? 4.666 -1.247 1.060 1.00 95.12 309 ALA A O 1
ATOM 2335 N N . ASP A 1 310 ? 5.654 -3.267 0.907 1.00 92.94 310 ASP A N 1
ATOM 2336 C CA . ASP A 1 310 ? 5.382 -3.737 2.262 1.00 92.94 310 ASP A CA 1
ATOM 2337 C C . ASP A 1 310 ? 6.573 -3.440 3.170 1.00 92.94 310 ASP A C 1
ATOM 2339 O O . ASP A 1 310 ? 7.326 -4.329 3.562 1.00 92.94 310 ASP A O 1
ATOM 2343 N N . GLU A 1 311 ? 6.793 -2.150 3.434 1.00 91.44 311 GLU A N 1
ATOM 2344 C CA . GLU A 1 311 ? 7.867 -1.652 4.301 1.00 91.44 311 GLU A CA 1
ATOM 2345 C C . GLU A 1 311 ? 7.544 -1.953 5.776 1.00 91.44 311 GLU A C 1
ATOM 2347 O O . GLU A 1 311 ? 7.235 -1.055 6.557 1.00 91.44 311 GLU A O 1
ATOM 2352 N N . GLY A 1 312 ? 7.510 -3.240 6.129 1.00 86.31 312 GLY A N 1
ATOM 2353 C CA . GLY A 1 312 ? 7.032 -3.756 7.411 1.00 86.31 312 GLY A CA 1
ATOM 2354 C C . GLY A 1 312 ? 8.041 -3.654 8.555 1.00 86.31 312 GLY A C 1
ATOM 2355 O O . GLY A 1 312 ? 7.646 -3.737 9.721 1.00 86.31 312 GLY A O 1
ATOM 2356 N N . GLU A 1 313 ? 9.330 -3.453 8.262 1.00 89.50 313 GLU A N 1
ATOM 2357 C CA . GLU A 1 313 ? 10.356 -3.357 9.295 1.00 89.50 313 GLU A CA 1
ATOM 2358 C C . GLU A 1 313 ? 10.093 -2.173 10.255 1.00 89.50 313 GLU A C 1
ATOM 2360 O O . GLU A 1 313 ? 9.882 -1.026 9.843 1.00 89.50 313 GLU A O 1
ATOM 2365 N N . PRO A 1 314 ? 10.106 -2.392 11.583 1.00 89.44 314 PRO A N 1
ATOM 2366 C CA . PRO A 1 314 ? 9.968 -1.294 12.528 1.00 89.44 314 PRO A CA 1
ATOM 2367 C C . PRO A 1 314 ? 11.073 -0.247 12.349 1.00 89.44 314 PRO A C 1
ATOM 2369 O O . PRO A 1 314 ? 12.258 -0.570 12.373 1.00 89.44 314 PRO A O 1
ATOM 2372 N N . GLY A 1 315 ? 10.686 1.024 12.210 1.00 89.62 315 GLY A N 1
ATOM 2373 C CA . GLY A 1 315 ? 11.636 2.126 12.008 1.00 89.62 315 GLY A CA 1
ATOM 2374 C C . GLY A 1 315 ? 11.878 2.512 10.551 1.00 89.62 315 GLY A C 1
ATOM 2375 O O . GLY A 1 315 ? 12.454 3.572 10.321 1.00 89.62 315 GLY A O 1
ATOM 2376 N N . THR A 1 316 ? 11.421 1.728 9.572 1.00 92.25 316 THR A N 1
ATOM 2377 C CA . THR A 1 316 ? 11.560 2.088 8.157 1.00 92.25 316 THR A CA 1
ATOM 2378 C C . THR A 1 316 ? 10.356 2.883 7.654 1.00 92.25 316 THR A C 1
ATOM 2380 O O . THR A 1 316 ? 9.208 2.578 7.975 1.00 92.25 316 THR A O 1
ATOM 2383 N N . PHE A 1 317 ? 10.645 3.937 6.894 1.00 94.00 317 PHE A N 1
ATOM 2384 C CA . PHE A 1 317 ? 9.670 4.820 6.238 1.00 94.00 317 PHE A CA 1
ATOM 2385 C C . PHE A 1 317 ? 10.244 5.410 4.933 1.00 94.00 317 PHE A C 1
ATOM 2387 O O . PHE A 1 317 ? 9.744 6.408 4.414 1.00 94.00 317 PHE A O 1
ATOM 2394 N N . LYS A 1 318 ? 11.341 4.846 4.405 1.00 94.44 318 LYS A N 1
ATOM 2395 C CA . LYS A 1 318 ? 12.008 5.387 3.206 1.00 94.44 318 LYS A CA 1
ATOM 2396 C C . LYS A 1 318 ? 11.137 5.175 1.966 1.00 94.44 318 LYS A C 1
ATOM 2398 O O . LYS A 1 318 ? 11.098 6.051 1.109 1.00 94.44 318 LYS A O 1
ATOM 2403 N N . ASP A 1 319 ? 10.421 4.053 1.880 1.00 95.56 319 ASP A N 1
ATOM 2404 C CA . ASP A 1 319 ? 9.586 3.732 0.725 1.00 95.56 319 ASP A CA 1
ATOM 2405 C C . ASP A 1 319 ? 8.311 4.573 0.763 1.00 95.56 319 ASP A C 1
ATOM 2407 O O . ASP A 1 319 ? 7.876 5.048 -0.284 1.00 95.56 319 ASP A O 1
ATOM 2411 N N . ARG A 1 320 ? 7.785 4.869 1.964 1.00 95.19 320 ARG A N 1
ATOM 2412 C CA . ARG A 1 320 ? 6.735 5.884 2.159 1.00 95.19 320 ARG A CA 1
ATOM 2413 C C . ARG A 1 320 ? 7.129 7.223 1.542 1.00 95.19 320 ARG A C 1
ATOM 2415 O O . ARG A 1 320 ? 6.364 7.783 0.762 1.00 95.19 320 ARG A O 1
ATOM 2422 N N . GLU A 1 321 ? 8.321 7.731 1.859 1.00 94.69 321 GLU A N 1
ATOM 2423 C CA . GLU A 1 321 ? 8.785 9.020 1.331 1.00 94.69 321 GLU A CA 1
ATOM 2424 C C . GLU A 1 321 ? 9.023 8.962 -0.185 1.00 94.69 321 GLU A C 1
ATOM 2426 O O . GLU A 1 321 ? 8.640 9.882 -0.906 1.00 94.69 321 GLU A O 1
ATOM 2431 N N . ILE A 1 322 ? 9.574 7.863 -0.706 1.00 94.94 322 ILE A N 1
ATOM 2432 C CA . ILE A 1 322 ? 9.753 7.668 -2.154 1.00 94.94 322 ILE A CA 1
ATOM 2433 C C . ILE A 1 322 ? 8.399 7.674 -2.876 1.00 94.94 322 ILE A C 1
ATOM 2435 O O . ILE A 1 322 ? 8.215 8.415 -3.840 1.00 94.94 322 ILE A O 1
ATOM 2439 N N . LEU A 1 323 ? 7.428 6.897 -2.397 1.00 95.31 323 LEU A N 1
ATOM 2440 C CA . LEU A 1 323 ? 6.090 6.817 -2.987 1.00 95.31 323 LEU A CA 1
ATOM 2441 C C . LEU A 1 323 ? 5.308 8.127 -2.847 1.00 95.31 323 LEU A C 1
ATOM 2443 O O . LEU A 1 323 ? 4.472 8.434 -3.692 1.00 95.31 323 LEU A O 1
ATOM 2447 N N . LYS A 1 324 ? 5.571 8.909 -1.796 1.00 93.81 324 LYS A N 1
ATOM 2448 C CA . LYS A 1 324 ? 4.925 10.204 -1.560 1.00 93.81 324 LYS A CA 1
ATOM 2449 C C . LYS A 1 324 ? 5.471 11.288 -2.484 1.00 93.81 324 LYS A C 1
ATOM 2451 O O . LYS A 1 324 ? 4.698 12.079 -3.016 1.00 93.81 324 LYS A O 1
ATOM 2456 N N . HIS A 1 325 ? 6.790 11.345 -2.648 1.00 92.88 325 HIS A N 1
ATOM 2457 C CA . HIS A 1 325 ? 7.455 12.461 -3.320 1.00 92.88 325 HIS A CA 1
ATOM 2458 C C . HIS A 1 325 ? 7.759 12.199 -4.789 1.00 92.88 325 HIS A C 1
ATOM 2460 O O . HIS A 1 325 ? 7.722 13.123 -5.598 1.00 92.88 325 HIS A O 1
ATOM 2466 N N . VAL A 1 326 ? 8.080 10.956 -5.139 1.00 93.62 326 VAL A N 1
ATOM 2467 C CA . VAL A 1 326 ? 8.585 10.583 -6.463 1.00 93.62 326 VAL A CA 1
ATOM 2468 C C . VAL A 1 326 ? 7.941 9.295 -7.014 1.00 93.62 326 VAL A C 1
ATOM 2470 O O . VAL A 1 326 ? 8.646 8.461 -7.586 1.00 93.62 326 VAL A O 1
ATOM 2473 N N . PRO A 1 327 ? 6.604 9.110 -6.927 1.00 94.56 327 PRO A N 1
ATOM 2474 C CA . PRO A 1 327 ? 5.954 7.876 -7.384 1.00 94.56 327 PRO A CA 1
ATOM 2475 C C . PRO A 1 327 ? 6.167 7.593 -8.876 1.00 94.56 327 PRO A C 1
ATOM 2477 O O . PRO A 1 327 ? 6.316 6.438 -9.271 1.00 94.56 327 PRO A O 1
ATOM 2480 N N . ALA A 1 328 ? 6.264 8.636 -9.707 1.00 93.25 328 ALA A N 1
ATOM 2481 C CA . ALA A 1 328 ? 6.512 8.482 -11.138 1.00 93.25 328 ALA A CA 1
ATOM 2482 C C . ALA A 1 328 ? 7.852 7.782 -11.433 1.00 93.25 328 ALA A C 1
ATOM 2484 O O . ALA A 1 328 ? 7.905 6.919 -12.305 1.00 93.25 328 ALA A O 1
ATOM 2485 N N . HIS A 1 329 ? 8.905 8.072 -10.658 1.00 93.38 329 HIS A N 1
ATOM 2486 C CA . HIS A 1 329 ? 10.205 7.406 -10.799 1.00 93.38 329 HIS A CA 1
ATOM 2487 C C . HIS A 1 329 ? 10.121 5.913 -10.463 1.00 93.38 329 HIS A C 1
ATOM 2489 O O . HIS A 1 329 ? 10.761 5.091 -11.117 1.00 93.38 329 HIS A O 1
ATOM 2495 N N . VAL A 1 330 ? 9.305 5.544 -9.468 1.00 95.50 330 VAL A N 1
ATOM 2496 C CA . VAL A 1 330 ? 9.075 4.136 -9.111 1.00 95.50 330 VAL A CA 1
ATOM 2497 C C . VAL A 1 330 ? 8.420 3.403 -10.277 1.00 95.50 330 VAL A C 1
ATOM 2499 O O . VAL A 1 330 ? 8.911 2.357 -10.700 1.00 95.50 330 VAL A O 1
ATOM 2502 N N . PHE A 1 331 ? 7.343 3.961 -10.829 1.00 95.50 331 PHE A N 1
ATOM 2503 C CA . PHE A 1 331 ? 6.614 3.331 -11.927 1.00 95.50 331 PHE A CA 1
ATOM 2504 C C . PHE A 1 331 ? 7.410 3.310 -13.236 1.00 95.50 331 PHE A C 1
ATOM 2506 O O . PHE A 1 331 ? 7.363 2.314 -13.956 1.00 95.50 331 PHE A O 1
ATOM 2513 N N . GLU A 1 332 ? 8.203 4.345 -13.520 1.00 95.00 332 GLU A N 1
ATOM 2514 C CA . GLU A 1 332 ? 9.131 4.350 -14.654 1.00 95.00 332 GLU A CA 1
ATOM 2515 C C . GLU A 1 332 ? 10.200 3.262 -14.482 1.00 95.00 332 GLU A C 1
ATOM 2517 O O . GLU A 1 332 ? 10.451 2.482 -15.400 1.00 95.00 332 GLU A O 1
ATOM 2522 N N . GLY A 1 333 ? 10.765 3.125 -13.279 1.00 95.81 333 GLY A N 1
ATOM 2523 C CA . GLY A 1 333 ? 11.694 2.045 -12.950 1.00 95.81 333 GLY A CA 1
ATOM 2524 C C . GLY A 1 333 ? 11.072 0.654 -13.114 1.00 95.81 333 GLY A C 1
ATOM 2525 O O . GLY A 1 333 ? 11.727 -0.259 -13.623 1.00 95.81 333 GLY A O 1
ATOM 2526 N N . MET A 1 334 ? 9.797 0.486 -12.745 1.00 97.62 334 MET A N 1
ATOM 2527 C CA . MET A 1 334 ? 9.051 -0.752 -13.000 1.00 97.62 334 MET A CA 1
ATOM 2528 C C . MET A 1 334 ? 8.889 -1.020 -14.500 1.00 97.62 334 MET A C 1
ATOM 2530 O O . MET A 1 334 ? 9.067 -2.163 -14.914 1.00 97.62 334 MET A O 1
ATOM 2534 N N . ALA A 1 335 ? 8.613 0.004 -15.310 1.00 96.12 335 ALA A N 1
ATOM 2535 C CA . ALA A 1 335 ? 8.495 -0.126 -16.762 1.00 96.12 335 ALA A CA 1
ATOM 2536 C C . ALA A 1 335 ? 9.821 -0.510 -17.429 1.00 96.12 335 ALA A C 1
ATOM 2538 O O . ALA A 1 335 ? 9.852 -1.418 -18.259 1.00 96.12 335 ALA A O 1
ATOM 2539 N N . ILE A 1 336 ? 10.931 0.105 -17.010 1.00 97.25 336 ILE A N 1
ATOM 2540 C CA . ILE A 1 336 ? 12.283 -0.254 -17.465 1.00 97.25 336 ILE A CA 1
ATOM 2541 C C . ILE A 1 336 ? 12.602 -1.710 -17.100 1.00 97.25 336 ILE A C 1
ATOM 2543 O O . ILE A 1 336 ? 13.083 -2.474 -17.940 1.00 97.25 336 ILE A O 1
ATOM 2547 N N . ALA A 1 337 ? 12.290 -2.121 -15.866 1.00 97.94 337 ALA A N 1
ATOM 2548 C CA . ALA A 1 337 ? 12.446 -3.507 -15.431 1.00 97.94 337 ALA A CA 1
ATOM 2549 C C . ALA A 1 337 ? 11.593 -4.462 -16.269 1.00 97.94 337 ALA A C 1
ATOM 2551 O O . ALA A 1 337 ? 12.074 -5.514 -16.692 1.00 97.94 337 ALA A O 1
ATOM 2552 N N . GLY A 1 338 ? 10.341 -4.081 -16.527 1.00 96.75 338 GLY A N 1
ATOM 2553 C CA . GLY A 1 338 ? 9.392 -4.854 -17.311 1.00 96.75 338 GLY A CA 1
ATOM 2554 C C . GLY A 1 338 ? 9.877 -5.073 -18.733 1.00 96.75 338 GLY A C 1
ATOM 2555 O O . GLY A 1 338 ? 9.947 -6.216 -19.185 1.00 96.75 338 GLY A O 1
ATOM 2556 N N . TYR A 1 339 ? 10.326 -4.002 -19.384 1.00 96.69 339 TYR A N 1
ATOM 2557 C CA . TYR A 1 339 ? 10.960 -4.057 -20.694 1.00 96.69 339 TYR A CA 1
ATOM 2558 C C . TYR A 1 339 ? 12.175 -4.995 -20.701 1.00 96.69 339 TYR A C 1
ATOM 2560 O O . TYR A 1 339 ? 12.239 -5.905 -21.529 1.00 96.69 339 TYR A O 1
ATOM 2568 N N . GLY A 1 340 ? 13.091 -4.846 -19.736 1.00 97.00 340 GLY A N 1
ATOM 2569 C CA . GLY A 1 340 ? 14.302 -5.665 -19.644 1.00 97.00 340 GLY A CA 1
ATOM 2570 C C . GLY A 1 340 ? 14.024 -7.164 -19.487 1.00 97.00 340 GLY A C 1
ATOM 2571 O O . GLY A 1 340 ? 14.668 -7.986 -20.136 1.00 97.00 340 GLY A O 1
ATOM 2572 N N . ILE A 1 341 ? 13.047 -7.549 -18.658 1.00 96.88 341 ILE A N 1
ATOM 2573 C CA . ILE A 1 341 ? 12.740 -8.971 -18.408 1.00 96.88 341 ILE A CA 1
ATOM 2574 C C . ILE A 1 341 ? 11.718 -9.565 -19.389 1.00 96.88 341 ILE A C 1
ATOM 2576 O O . ILE A 1 341 ? 11.529 -10.786 -19.403 1.00 96.88 341 ILE A O 1
ATOM 2580 N N . GLY A 1 342 ? 11.058 -8.728 -20.194 1.00 94.44 342 GLY A N 1
ATOM 2581 C CA . GLY A 1 342 ? 9.951 -9.114 -21.071 1.00 94.44 342 GLY A CA 1
ATOM 2582 C C . GLY A 1 342 ? 8.614 -9.290 -20.341 1.00 94.44 342 GLY A C 1
ATOM 2583 O O . GLY A 1 342 ? 7.792 -10.107 -20.755 1.00 94.44 342 GLY A O 1
ATOM 2584 N N . ALA A 1 343 ? 8.402 -8.576 -19.235 1.00 94.88 343 ALA A N 1
ATOM 2585 C CA . ALA A 1 343 ? 7.114 -8.517 -18.552 1.00 94.88 343 ALA A CA 1
ATOM 2586 C C . ALA A 1 343 ? 6.196 -7.475 -19.197 1.00 94.88 343 ALA A C 1
ATOM 2588 O O . ALA A 1 343 ? 6.652 -6.456 -19.705 1.00 94.88 343 ALA A O 1
ATOM 2589 N N . LYS A 1 344 ? 4.892 -7.742 -19.127 1.00 93.25 344 LYS A N 1
ATOM 2590 C CA . LYS A 1 344 ? 3.813 -6.862 -19.614 1.00 93.25 344 LYS A CA 1
ATOM 2591 C C . LYS A 1 344 ? 2.891 -6.397 -18.488 1.00 93.25 344 LYS A C 1
ATOM 2593 O O . LYS A 1 344 ? 1.776 -5.962 -18.735 1.00 93.25 344 LYS A O 1
ATOM 2598 N N . GLU A 1 345 ? 3.300 -6.648 -17.252 1.00 90.44 345 GLU A N 1
ATOM 2599 C CA . GLU A 1 345 ? 2.492 -6.415 -16.068 1.00 90.44 345 GLU A CA 1
ATOM 2600 C C . GLU A 1 345 ? 3.421 -6.053 -14.913 1.00 90.44 345 GLU A C 1
ATOM 2602 O O . GLU A 1 345 ? 4.425 -6.732 -14.660 1.00 90.44 345 GLU A O 1
ATOM 2607 N N . GLY A 1 346 ? 3.070 -4.980 -14.217 1.00 93.50 346 GLY A N 1
ATOM 2608 C CA . GLY A 1 346 ? 3.666 -4.581 -12.955 1.00 93.50 346 GLY A CA 1
ATOM 2609 C C . GLY A 1 346 ? 2.635 -4.677 -11.838 1.00 93.50 346 GLY A C 1
ATOM 2610 O O . GLY A 1 346 ? 1.458 -4.460 -12.068 1.00 93.50 346 GLY A O 1
ATOM 2611 N N . ILE A 1 347 ? 3.046 -4.978 -10.615 1.00 93.25 347 ILE A N 1
ATOM 2612 C CA . ILE A 1 347 ? 2.186 -4.931 -9.429 1.00 93.25 347 ILE A CA 1
ATOM 2613 C C . ILE A 1 347 ? 2.966 -4.195 -8.347 1.00 93.25 347 ILE A C 1
ATOM 2615 O O . ILE A 1 347 ? 4.096 -4.566 -8.046 1.00 93.25 347 ILE A O 1
ATOM 2619 N N . LEU A 1 348 ? 2.375 -3.151 -7.774 1.00 95.44 348 LEU A N 1
ATOM 2620 C CA . LEU A 1 348 ? 2.861 -2.509 -6.560 1.00 95.44 348 LEU A CA 1
ATOM 2621 C C . LEU A 1 348 ? 2.165 -3.177 -5.370 1.00 95.44 348 LEU A C 1
ATOM 2623 O O . LEU A 1 348 ? 0.985 -2.977 -5.132 1.00 95.44 348 LEU A O 1
ATOM 2627 N N . TYR A 1 349 ? 2.856 -3.996 -4.599 1.00 92.62 349 TYR A N 1
ATOM 2628 C CA . TYR A 1 349 ? 2.279 -4.517 -3.365 1.00 92.62 349 TYR A CA 1
ATOM 2629 C C . TYR A 1 349 ? 2.465 -3.470 -2.264 1.00 92.62 349 TYR A C 1
ATOM 2631 O O . TYR A 1 349 ? 3.577 -3.292 -1.786 1.00 92.62 349 TYR A O 1
ATOM 2639 N N . LEU A 1 350 ? 1.409 -2.729 -1.931 1.00 91.38 350 LEU A N 1
ATOM 2640 C CA . LEU A 1 350 ? 1.420 -1.613 -0.985 1.00 91.38 350 LEU A CA 1
ATOM 2641 C C . LEU A 1 350 ? 1.002 -2.108 0.402 1.00 91.38 350 LEU A C 1
ATOM 2643 O O . LEU A 1 350 ? 0.020 -2.822 0.527 1.00 91.38 350 LEU A O 1
ATOM 2647 N N . ARG A 1 351 ? 1.671 -1.730 1.486 1.00 90.50 351 ARG A N 1
ATOM 2648 C CA . ARG A 1 351 ? 1.153 -2.132 2.803 1.00 90.50 351 ARG A CA 1
ATOM 2649 C C . ARG A 1 351 ? -0.159 -1.456 3.185 1.00 90.50 351 ARG A C 1
ATOM 2651 O O . ARG A 1 351 ? -0.371 -0.298 2.840 1.00 90.50 351 ARG A O 1
ATOM 2658 N N . GLY A 1 352 ? -0.957 -2.153 3.999 1.00 87.44 352 GLY A N 1
ATOM 2659 C CA . GLY A 1 352 ? -2.286 -1.761 4.492 1.00 87.44 352 GLY A CA 1
ATOM 2660 C C . GLY A 1 352 ? -2.328 -0.371 5.126 1.00 87.44 352 GLY A C 1
ATOM 2661 O O . GLY A 1 352 ? -3.306 0.359 5.015 1.00 87.44 352 GLY A O 1
ATOM 2662 N N . GLU A 1 353 ? -1.244 -0.006 5.795 1.00 89.94 353 GLU A N 1
ATOM 2663 C CA . GLU A 1 353 ? -1.054 1.253 6.506 1.00 89.94 353 GLU A CA 1
ATOM 2664 C C . GLU A 1 353 ? -0.811 2.440 5.573 1.00 89.94 353 GLU A C 1
ATOM 2666 O O . GLU A 1 353 ? -0.991 3.585 5.981 1.00 89.94 353 GLU A O 1
ATOM 2671 N N . TYR A 1 354 ? -0.427 2.185 4.319 1.00 93.00 354 TYR A N 1
ATOM 2672 C CA . TYR A 1 354 ? -0.205 3.205 3.292 1.00 93.00 354 TYR A CA 1
ATOM 2673 C C . TYR A 1 354 ? -1.405 3.364 2.351 1.00 93.00 354 TYR A C 1
ATOM 2675 O O . TYR A 1 354 ? -1.319 4.085 1.358 1.00 93.00 354 TYR A O 1
ATOM 2683 N N . ALA A 1 355 ? -2.552 2.767 2.693 1.00 89.12 355 ALA A N 1
ATOM 2684 C CA . ALA A 1 355 ? -3.826 2.908 1.986 1.00 89.12 355 ALA A CA 1
ATOM 2685 C C . ALA A 1 355 ? -4.156 4.353 1.589 1.00 89.12 355 ALA A C 1
ATOM 2687 O O . ALA A 1 355 ? -4.619 4.610 0.481 1.00 89.12 355 ALA A O 1
ATOM 2688 N N . TYR A 1 356 ? -3.883 5.305 2.487 1.00 88.06 356 TYR A N 1
ATOM 2689 C CA . TYR A 1 356 ? -4.136 6.731 2.284 1.00 88.06 356 TYR A CA 1
ATOM 2690 C C . TYR A 1 356 ? -3.407 7.322 1.062 1.00 88.06 356 TYR A C 1
ATOM 2692 O O . TYR A 1 356 ? -3.825 8.356 0.544 1.00 88.06 356 TYR A O 1
ATOM 2700 N N . MET A 1 357 ? -2.333 6.681 0.59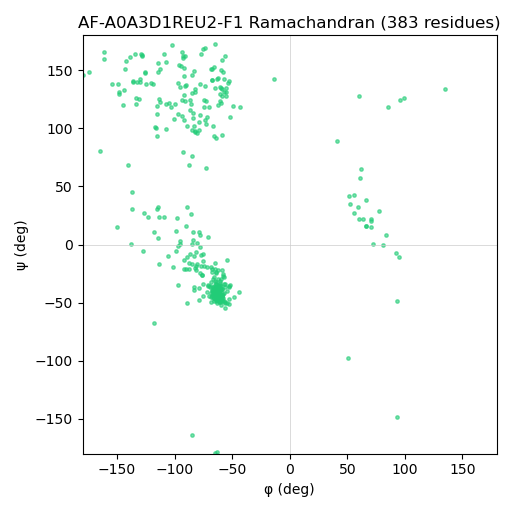0 1.00 90.56 357 MET A N 1
ATOM 2701 C CA . MET A 1 357 ? -1.558 7.102 -0.581 1.00 90.56 357 MET A CA 1
ATOM 2702 C C . MET A 1 357 ? -2.153 6.596 -1.897 1.00 90.56 357 MET A C 1
ATOM 2704 O O . MET A 1 357 ? -1.809 7.114 -2.960 1.00 90.56 357 MET A O 1
ATOM 2708 N N . LEU A 1 358 ? -3.045 5.601 -1.844 1.00 89.69 358 LEU A N 1
ATOM 2709 C CA . LEU A 1 358 ? -3.567 4.908 -3.018 1.00 89.69 358 LEU A CA 1
ATOM 2710 C C . LEU A 1 358 ? -4.135 5.858 -4.090 1.00 89.69 358 LEU A C 1
ATOM 2712 O O . LEU A 1 358 ? -3.728 5.710 -5.239 1.00 89.69 358 LEU A O 1
ATOM 2716 N N . PRO A 1 359 ? -4.975 6.870 -3.781 1.00 88.94 359 PRO A N 1
ATOM 2717 C CA . PRO A 1 359 ? -5.505 7.767 -4.813 1.00 88.94 359 PRO A CA 1
ATOM 2718 C C . PRO A 1 359 ? -4.432 8.576 -5.524 1.00 88.94 359 PRO A C 1
ATOM 2720 O O . PRO A 1 359 ? -4.535 8.819 -6.723 1.00 88.94 359 PRO A O 1
ATOM 2723 N N . ALA A 1 360 ? -3.412 9.019 -4.786 1.00 91.38 360 ALA A N 1
ATOM 2724 C CA . ALA A 1 360 ? -2.316 9.787 -5.360 1.00 91.38 360 ALA A CA 1
ATOM 2725 C C . ALA A 1 360 ? -1.480 8.904 -6.295 1.00 91.38 360 ALA A C 1
ATOM 2727 O O . ALA A 1 360 ? -1.152 9.323 -7.401 1.00 91.38 360 ALA A O 1
ATOM 2728 N N . LEU A 1 361 ? -1.214 7.661 -5.882 1.00 94.56 361 LEU A N 1
ATOM 2729 C CA . LEU A 1 361 ? -0.507 6.671 -6.693 1.00 94.56 361 LEU A CA 1
ATOM 2730 C C . LEU A 1 361 ? -1.297 6.288 -7.953 1.00 94.56 361 LEU A C 1
ATOM 2732 O O . LEU A 1 361 ? -0.724 6.270 -9.040 1.00 94.56 361 LEU A O 1
ATOM 2736 N N . GLU A 1 362 ? -2.605 6.030 -7.834 1.00 92.81 362 GLU A N 1
ATOM 2737 C CA . GLU A 1 362 ? -3.491 5.765 -8.979 1.00 92.81 362 GLU A CA 1
ATOM 2738 C C . GLU A 1 362 ? -3.505 6.946 -9.954 1.00 92.81 362 GLU A C 1
ATOM 2740 O O . GLU A 1 362 ? -3.332 6.753 -11.156 1.00 92.81 362 GLU A O 1
ATOM 2745 N N . LYS A 1 363 ? -3.613 8.175 -9.439 1.00 93.56 363 LYS A N 1
ATOM 2746 C CA . LYS A 1 363 ? -3.554 9.384 -10.263 1.00 93.56 363 LYS A CA 1
ATOM 2747 C C . LYS A 1 363 ? -2.235 9.482 -11.033 1.00 93.56 363 LYS A C 1
ATOM 2749 O O . LYS A 1 363 ? -2.254 9.752 -12.229 1.00 93.56 363 LYS A O 1
ATOM 2754 N N . THR A 1 364 ? -1.095 9.228 -10.386 1.00 94.38 364 THR A N 1
ATOM 2755 C CA . THR A 1 364 ? 0.207 9.217 -11.071 1.00 94.38 364 THR A CA 1
ATOM 2756 C C . THR A 1 364 ? 0.265 8.150 -12.165 1.00 94.38 364 THR A C 1
ATOM 2758 O O . THR A 1 364 ? 0.775 8.419 -13.251 1.00 94.38 364 THR A O 1
ATOM 2761 N N . LEU A 1 365 ? -0.270 6.951 -11.917 1.00 93.12 365 LEU A N 1
ATOM 2762 C CA . LEU A 1 365 ? -0.341 5.896 -12.931 1.00 93.12 365 LEU A CA 1
ATOM 2763 C C . LEU A 1 365 ? -1.149 6.333 -14.155 1.00 93.12 365 LEU A C 1
ATOM 2765 O O . LEU A 1 365 ? -0.724 6.089 -15.284 1.00 93.12 365 LEU A O 1
ATOM 2769 N N . ASP A 1 366 ? -2.288 6.988 -13.940 1.00 93.25 366 ASP A N 1
ATOM 2770 C CA . ASP A 1 366 ? -3.143 7.481 -15.018 1.00 93.25 366 ASP A CA 1
ATOM 2771 C C . ASP A 1 366 ? -2.453 8.587 -15.824 1.00 93.25 366 ASP A C 1
ATOM 2773 O O . ASP A 1 366 ? -2.364 8.483 -17.048 1.00 93.25 366 ASP A O 1
ATOM 2777 N N . GLU A 1 367 ? -1.835 9.563 -15.157 1.00 92.69 367 GLU A N 1
ATOM 2778 C CA . GLU A 1 367 ? -1.046 10.614 -15.814 1.00 92.69 367 GLU A CA 1
ATOM 2779 C C . GLU A 1 367 ? 0.115 10.040 -16.648 1.00 92.69 367 GLU A C 1
ATOM 2781 O O . GLU A 1 367 ? 0.427 10.531 -17.735 1.00 92.69 367 GLU A O 1
ATOM 2786 N N . MET A 1 368 ? 0.777 8.987 -16.163 1.00 91.69 368 MET A N 1
ATOM 2787 C CA . MET A 1 368 ? 1.859 8.325 -16.899 1.00 91.69 368 MET A CA 1
ATOM 2788 C C . MET A 1 368 ? 1.354 7.534 -18.110 1.00 91.69 368 MET A C 1
ATOM 2790 O O . MET A 1 368 ? 2.037 7.501 -19.137 1.00 91.69 368 MET A O 1
ATOM 2794 N N . ARG A 1 369 ? 0.164 6.924 -18.024 1.00 90.81 369 ARG A N 1
ATOM 2795 C CA . ARG A 1 369 ? -0.502 6.274 -19.167 1.00 90.81 369 ARG A CA 1
ATOM 2796 C C . ARG A 1 369 ? -0.899 7.294 -20.230 1.00 90.81 369 ARG A C 1
ATOM 2798 O O . ARG A 1 369 ? -0.659 7.058 -21.409 1.00 90.81 369 ARG A O 1
ATOM 2805 N N . GLU A 1 370 ? -1.449 8.437 -19.827 1.00 90.94 370 GLU A N 1
ATOM 2806 C CA . GLU A 1 370 ? -1.804 9.532 -20.741 1.00 90.94 370 GLU A CA 1
ATOM 2807 C C . GLU A 1 370 ? -0.583 10.079 -21.491 1.00 90.94 370 GLU A C 1
ATOM 2809 O O . GLU A 1 370 ? -0.661 10.375 -22.682 1.00 90.94 370 GLU A O 1
ATOM 2814 N N . LYS A 1 371 ? 0.571 10.144 -20.818 1.00 88.50 371 LYS A N 1
ATOM 2815 C CA . LYS A 1 371 ? 1.856 10.547 -21.413 1.00 88.50 371 LYS A CA 1
ATOM 2816 C C . LYS A 1 371 ? 2.533 9.444 -22.240 1.00 88.50 371 LYS A C 1
ATOM 2818 O O . LYS A 1 371 ? 3.604 9.680 -22.793 1.00 88.50 371 LYS A O 1
ATOM 2823 N N . GLY A 1 372 ? 1.954 8.243 -22.311 1.00 86.31 372 GLY A N 1
ATOM 2824 C CA . GLY A 1 372 ? 2.519 7.100 -23.035 1.00 86.31 372 GLY A CA 1
ATOM 2825 C C . GLY A 1 372 ? 3.766 6.486 -22.388 1.00 86.31 372 GLY A C 1
ATOM 2826 O O . GLY A 1 372 ? 4.469 5.716 -23.037 1.00 86.31 372 GLY A O 1
ATOM 2827 N N . VAL A 1 373 ? 4.060 6.808 -21.124 1.00 86.81 373 VAL A N 1
ATOM 2828 C CA . VAL A 1 373 ? 5.173 6.213 -20.357 1.00 86.81 373 VAL A CA 1
ATOM 2829 C C . VAL A 1 373 ? 4.798 4.814 -19.848 1.00 86.81 373 VAL A C 1
ATOM 2831 O O . VAL A 1 373 ? 5.666 3.973 -19.641 1.00 86.81 373 VAL A O 1
ATOM 2834 N N . LEU A 1 374 ? 3.499 4.549 -19.689 1.00 90.62 374 LEU A N 1
ATOM 2835 C CA . LEU A 1 374 ? 2.924 3.253 -19.322 1.00 90.62 374 LEU A CA 1
ATOM 2836 C C . LEU A 1 374 ? 1.812 2.859 -20.299 1.00 90.62 374 LEU A C 1
ATOM 2838 O O . LEU A 1 374 ? 1.227 3.708 -20.972 1.00 90.62 374 LEU A O 1
ATOM 2842 N N . GLY A 1 375 ? 1.455 1.578 -20.320 1.00 86.81 375 GLY A N 1
ATOM 2843 C CA . GLY A 1 375 ? 0.382 1.038 -21.141 1.00 86.81 375 GLY A CA 1
ATOM 2844 C C . GLY A 1 375 ? 0.864 0.510 -22.490 1.00 86.81 375 GLY A C 1
ATOM 2845 O O . GLY A 1 375 ? 1.964 -0.025 -22.621 1.00 86.81 375 GLY A O 1
ATOM 2846 N N . LYS A 1 376 ? -0.005 0.610 -23.504 1.00 88.00 376 LYS A N 1
ATOM 2847 C CA . LYS A 1 376 ? 0.293 0.114 -24.854 1.00 88.00 376 LYS A CA 1
ATOM 2848 C C . LYS A 1 376 ? 1.275 1.014 -25.570 1.00 88.00 376 LYS A C 1
ATOM 2850 O O . LYS A 1 376 ? 1.060 2.221 -25.611 1.00 88.00 376 LYS A O 1
ATOM 2855 N N . GLY A 1 377 ? 2.243 0.406 -26.245 1.00 84.06 377 GLY A N 1
ATOM 2856 C CA . GLY A 1 377 ? 3.222 1.153 -27.023 1.00 84.06 377 GLY A CA 1
ATOM 2857 C C . GLY A 1 377 ? 4.031 2.096 -26.140 1.00 84.06 377 GLY A C 1
ATOM 2858 O O . GLY A 1 377 ? 4.050 3.304 -26.360 1.00 84.06 377 GLY A O 1
ATOM 2859 N N . LEU A 1 378 ? 4.676 1.518 -25.133 1.00 84.69 378 LEU A N 1
ATOM 2860 C CA . LEU A 1 378 ? 5.568 2.159 -24.180 1.00 84.69 378 LEU A CA 1
ATOM 2861 C C . LEU A 1 378 ? 6.512 3.148 -24.884 1.00 84.69 378 LEU A C 1
ATOM 2863 O O . LEU A 1 378 ? 7.265 2.754 -25.778 1.00 84.69 378 LEU A O 1
ATOM 2867 N N . GLY A 1 379 ? 6.442 4.434 -24.535 1.00 78.75 379 GLY A N 1
ATOM 2868 C CA . GLY A 1 379 ? 7.239 5.502 -25.150 1.00 78.75 379 GLY A CA 1
ATOM 2869 C C . GLY A 1 379 ? 7.022 5.683 -26.662 1.00 78.75 379 GLY A C 1
ATOM 2870 O O . GLY A 1 379 ? 7.913 6.183 -27.345 1.00 78.75 379 GLY A O 1
ATOM 2871 N N . GLY A 1 380 ? 5.885 5.236 -27.208 1.00 76.62 380 GLY A N 1
ATOM 2872 C CA . GLY A 1 380 ? 5.605 5.183 -28.651 1.00 76.62 380 GLY A CA 1
ATOM 2873 C C . GLY A 1 380 ? 6.156 3.939 -29.365 1.00 76.62 380 GLY A C 1
ATOM 2874 O O . GLY A 1 380 ? 6.137 3.874 -30.596 1.00 76.62 380 GLY A O 1
ATOM 2875 N N . GLY A 1 381 ? 6.674 2.961 -28.616 1.00 80.12 381 GLY A N 1
ATOM 2876 C CA . GLY A 1 381 ? 7.281 1.737 -29.132 1.00 80.12 381 GLY A CA 1
ATOM 2877 C C . GLY A 1 381 ? 6.292 0.605 -29.439 1.00 80.12 381 GLY A C 1
ATOM 2878 O O . GLY A 1 381 ? 5.083 0.793 -29.545 1.00 80.12 381 GLY A O 1
ATOM 2879 N N . LYS A 1 382 ? 6.826 -0.615 -29.589 1.00 86.69 382 LYS A N 1
ATOM 2880 C CA . LYS A 1 382 ? 6.047 -1.855 -29.812 1.00 86.69 382 LYS A CA 1
ATOM 2881 C C . LYS A 1 382 ? 5.836 -2.686 -28.541 1.00 86.69 382 LYS A C 1
ATOM 2883 O O . LYS A 1 382 ? 5.193 -3.731 -28.599 1.00 86.69 382 LYS A O 1
ATOM 2888 N N . HIS A 1 383 ? 6.449 -2.270 -27.436 1.00 89.19 383 HIS A N 1
ATOM 2889 C CA . HIS A 1 383 ? 6.377 -2.954 -26.151 1.00 89.19 383 HIS A CA 1
ATOM 2890 C C . HIS A 1 383 ? 5.221 -2.392 -25.339 1.00 89.19 383 HIS A C 1
ATOM 2892 O O . HIS A 1 383 ? 4.880 -1.224 -25.492 1.00 89.19 383 HIS A O 1
ATOM 2898 N N . ASP A 1 384 ? 4.653 -3.212 -24.467 1.00 91.56 384 ASP A N 1
ATOM 2899 C CA . ASP A 1 384 ? 3.588 -2.791 -23.572 1.00 91.56 384 ASP A CA 1
ATOM 2900 C C . ASP A 1 384 ? 3.975 -3.120 -22.125 1.00 91.56 384 ASP A C 1
ATOM 2902 O O . ASP A 1 384 ? 4.637 -4.141 -21.901 1.00 91.56 384 ASP A O 1
ATOM 2906 N N . PHE A 1 385 ? 3.543 -2.300 -21.164 1.00 90.69 385 PHE A N 1
ATOM 2907 C CA . PHE A 1 385 ? 3.733 -2.554 -19.731 1.00 90.69 385 PHE A CA 1
ATOM 2908 C C . PHE A 1 385 ? 2.624 -1.958 -18.864 1.00 90.69 385 PHE A C 1
ATOM 2910 O O . PHE A 1 385 ? 2.214 -0.802 -19.126 1.00 90.69 385 PHE A O 1
#